Protein AF-0000000066528254 (afdb_homodimer)

Secondary structure (DSSP, 8-state):
----HHHHHHHHHHHHTT-PPPPEEE-HHHHHHHTSEEEEEEGGGSGGGBTHHHHHHHHHHHHHHSSSPPSEEEEE-SSHHHHHHHHHHHTTTPEEEEEE-TT--HHHHHHHHHTT-EEEE--SSHHHHHHHHHHHHHHHTPEEPPSS-HHHHHHHHHHHHHHHHH-TT-SEEEEE-SSSHHHHHHHHHHHHHT---EEEEEEETTS-HHHHHHHHTS--------SS-GGG--SS--HHHHHHHHHH-SEEEEE-HHHHHHHHHHHHHHH-----HHHHHHHHHHHHTGGGGTT-EEEEEE-B----HHHHHHHHHS--/----HHHHHHHHHHHHTT-PPPPEEE-HHHHHHHTSEEEEEEGGGSGGGBTHHHHHHHHHHHHHHSSS--SEEEEE-SSHHHHHHHHHHHTTTPEEEEEE-TT--HHHHHHHHHTT-EEEE--SSHHHHHHHHHHHHHHHTPEEPPSS-HHHHHHHHHHHHHHHHH-TT-SEEEEE-SSSHHHHHHHHHHHHHT---EEEEEEETTS-HHHHHHHHTS--------SS-GGG--SS--HHHHHHHHHH-SEEEEE-HHHHHHHHHHHHHHH-----HHHHHHHHHHHHTGGGGTT-EEEEEE-B----HHHHHHHHHS--

InterPro domains:
  IPR000634 Serine/threonine dehydratase, pyridoxal-phosphate-binding site [PS00165] (42-56)
  IPR001926 Tryptophan synthase beta chain-like, PALP domain [PF00291] (20-304)
  IPR036052 Tryptophan synthase beta chain-like, PALP domain superfamily [G3DSA:3.40.50.1100] (19-308)
  IPR036052 Tryptophan synthase beta chain-like, PALP domain superfamily [G3DSA:3.40.50.1100] (51-148)
  IPR036052 Tryptophan synthase beta chain-like, PALP domain superfamily [SSF53686] (8-312)
  IPR050147 Serine/Threonine Dehydratase [PTHR48078] (19-313)

Foldseek 3Di:
DVQAPVLLVVLLVLLCVPDDFFDWDFFVLLCVLLQHTETEGQQCPTVVRFLLLQLLSQVQVCLLVPDDRFQEAEEEDQAPNLLSVLQNCVVNNHAYEYEYEPPGFPQSQVSSVVSRHNYHHDDNHRVRRHVVRVVCCVVVVHHYDDPDDPSSLSRSLSNLLVVCVVPVAAQEEEAEDAQQSNQLSNQSNCVNVVGPHAYEYEAAPQQCQLQVCLVVVHGDFAAGDADFARSNNHRTHDPVSSVSCNVGHPHYYYDYNVLLLVQQQSCCVRPVDAAGSSQRRRSSRSSVVSVVCNHGNYYYYRGGRDDHPVVSVVSNPDDD/DVFAPVLLVVLLVLLCVPDDFFDWDFFVLLCVLLQHTETEGQQCPDVVRFLLLQLLSQVVVCLLPPDDRDQEEEEEDQADNLLSVLQNCVVNNHAYEYEYEPPGFPQSQVSSVVSRHNYHHDDNHRVRRHVVRVVCCVVVVHHYDDPDDPSSLSRSLSNLLVVCVVPVAAQEEEAEDAQQSNQLSNQSNCVNVVGPHAYEYEAAPQQCQLQVCLVVVHGDFAAGDADFARSNNHRTHDPVSSVSCNVGHPHYYYDYNVLLLVQQQSCCVRPVDAAGSSQRRRSSRSSVVSVVCNHGNYYYYRGGRDDHPVVSVVSNPDDD

Structure (mmCIF, N/CA/C/O backbone):
data_AF-0000000066528254-model_v1
#
loop_
_entity.id
_entity.type
_entity.pdbx_description
1 polymer 'Tryptophan synthase beta chain-like PALP domain-containing protein'
#
loop_
_atom_site.group_PDB
_atom_site.id
_atom_site.type_symbol
_atom_site.label_atom_id
_atom_site.label_alt_id
_atom_site.label_comp_id
_atom_site.label_asym_id
_atom_site.label_entity_id
_atom_site.label_seq_id
_atom_site.pdbx_PDB_ins_code
_atom_site.Cartn_x
_atom_site.Cartn_y
_atom_site.Cartn_z
_atom_site.occupancy
_atom_site.B_iso_or_equiv
_atom_site.auth_seq_id
_atom_site.auth_comp_id
_atom_site.auth_asym_id
_atom_site.auth_atom_id
_atom_site.pdbx_PDB_model_num
ATOM 1 N N . MET A 1 1 ? 8.57 18.625 28.453 1 50.12 1 MET A N 1
ATOM 2 C CA . MET A 1 1 ? 8.102 18.641 27.062 1 50.12 1 MET A CA 1
ATOM 3 C C . MET A 1 1 ? 6.762 17.922 26.938 1 50.12 1 MET A C 1
ATOM 5 O O . MET A 1 1 ? 6.539 16.891 27.578 1 50.12 1 MET A O 1
ATOM 9 N N . PRO A 1 2 ? 5.707 18.625 26.422 1 71.38 2 PRO A N 1
ATOM 10 C CA . PRO A 1 2 ? 4.352 18.078 26.516 1 71.38 2 PRO A CA 1
ATOM 11 C C . PRO A 1 2 ? 4.234 16.672 25.953 1 71.38 2 PRO A C 1
ATOM 13 O O . PRO A 1 2 ? 3.193 16.016 26.094 1 71.38 2 PRO A O 1
ATOM 16 N N . PHE A 1 3 ? 5.426 16.125 25.406 1 92.62 3 PHE A N 1
ATOM 17 C CA . PHE A 1 3 ? 5.32 14.797 24.844 1 92.62 3 PHE A CA 1
ATOM 18 C C . PHE A 1 3 ? 6.344 13.852 25.469 1 92.62 3 PHE A C 1
ATOM 20 O O . PHE A 1 3 ? 7.371 13.547 24.859 1 92.62 3 PHE A O 1
ATOM 27 N N . SER A 1 4 ? 6.094 13.336 26.703 1 96.31 4 SER A N 1
ATOM 28 C CA . SER A 1 4 ? 6.934 12.312 27.328 1 96.31 4 SER A CA 1
ATOM 29 C C . SER A 1 4 ? 6.832 10.992 26.578 1 96.31 4 SER A C 1
ATOM 31 O O . SER A 1 4 ? 5.875 10.758 25.844 1 96.31 4 SER A O 1
ATOM 33 N N . LEU A 1 5 ? 7.863 10.188 26.797 1 97.81 5 LEU A N 1
ATOM 34 C CA . LEU A 1 5 ? 7.84 8.867 26.172 1 97.81 5 LEU A CA 1
ATOM 35 C C . LEU A 1 5 ? 6.602 8.086 26.594 1 97.81 5 LEU A C 1
ATOM 37 O O . LEU A 1 5 ? 5.953 7.445 25.766 1 97.81 5 LEU A O 1
ATOM 41 N N . ALA A 1 6 ? 6.289 8.195 27.828 1 97.81 6 ALA A N 1
ATOM 42 C CA . ALA A 1 6 ? 5.117 7.5 28.359 1 97.81 6 ALA A CA 1
ATOM 43 C C . ALA A 1 6 ? 3.838 7.996 27.703 1 97.81 6 ALA A C 1
ATOM 45 O O . ALA A 1 6 ? 2.951 7.207 27.375 1 97.81 6 ALA A O 1
ATOM 46 N N . ALA A 1 7 ? 3.727 9.266 27.531 1 97.62 7 ALA A N 1
ATOM 47 C CA . ALA A 1 7 ? 2.547 9.852 26.906 1 97.62 7 ALA A CA 1
ATOM 48 C C . ALA A 1 7 ? 2.432 9.414 25.453 1 97.62 7 ALA A C 1
ATOM 50 O O . ALA A 1 7 ? 1.335 9.125 24.969 1 97.62 7 ALA A O 1
ATOM 51 N N . LEU A 1 8 ? 3.549 9.391 24.766 1 98.56 8 LEU A N 1
ATOM 52 C CA . LEU A 1 8 ? 3.568 8.977 23.359 1 98.56 8 LEU A CA 1
ATOM 53 C C . LEU A 1 8 ? 3.205 7.504 23.219 1 98.56 8 LEU A C 1
ATOM 55 O O . LEU A 1 8 ? 2.482 7.121 22.297 1 98.56 8 LEU A O 1
ATOM 59 N N . GLN A 1 9 ? 3.691 6.719 24.125 1 98.62 9 GLN A N 1
ATOM 60 C CA . GLN A 1 9 ? 3.396 5.289 24.094 1 98.62 9 GLN A CA 1
ATOM 61 C C . GLN A 1 9 ? 1.923 5.027 24.391 1 98.62 9 GLN A C 1
ATOM 63 O O . GLN A 1 9 ? 1.326 4.109 23.828 1 98.62 9 GLN A O 1
ATOM 68 N N . GLN A 1 10 ? 1.373 5.828 25.281 1 98.19 10 GLN A N 1
ATOM 69 C CA . GLN A 1 10 ? -0.056 5.715 25.547 1 98.19 10 GLN A CA 1
ATOM 70 C C . GLN A 1 10 ? -0.88 6.059 24.312 1 98.19 10 GLN A C 1
ATOM 72 O O . GLN A 1 10 ? -1.864 5.383 24 1 98.19 10 GLN A O 1
ATOM 77 N N . ALA A 1 11 ? -0.519 7.098 23.641 1 98.5 11 ALA A N 1
ATOM 78 C CA . ALA A 1 11 ? -1.2 7.477 22.406 1 98.5 11 ALA A CA 1
ATOM 79 C C . ALA A 1 11 ? -1.063 6.387 21.359 1 98.5 11 ALA A C 1
ATOM 81 O O . ALA A 1 11 ? -2.025 6.074 20.641 1 98.5 11 ALA A O 1
ATOM 82 N N . ALA A 1 12 ? 0.136 5.816 21.266 1 98.75 12 ALA A N 1
ATOM 83 C CA . ALA A 1 12 ? 0.368 4.73 20.312 1 98.75 12 ALA A CA 1
ATOM 84 C C . ALA A 1 12 ? -0.526 3.533 20.625 1 98.75 12 ALA A C 1
ATOM 86 O O . ALA A 1 12 ? -1.021 2.867 19.719 1 98.75 12 ALA A O 1
ATOM 87 N N . ALA A 1 13 ? -0.677 3.248 21.891 1 98.62 13 ALA A N 1
ATOM 88 C CA . ALA A 1 13 ? -1.535 2.141 22.297 1 98.62 13 ALA A CA 1
ATOM 89 C C . ALA A 1 13 ? -2.975 2.363 21.844 1 98.62 13 ALA A C 1
ATOM 91 O O . ALA A 1 13 ? -3.654 1.422 21.438 1 98.62 13 ALA A O 1
ATOM 92 N N . ILE A 1 14 ? -3.453 3.584 21.938 1 98.31 14 ILE A N 1
ATOM 93 C CA . ILE A 1 14 ? -4.789 3.926 21.469 1 98.31 14 ILE A CA 1
ATOM 94 C C . ILE A 1 14 ? -4.887 3.67 19.953 1 98.31 14 ILE A C 1
ATOM 96 O O . ILE A 1 14 ? -5.852 3.057 19.484 1 98.31 14 ILE A O 1
ATOM 100 N N . VAL A 1 15 ? -3.91 4.129 19.203 1 98.56 15 VAL A N 1
ATOM 101 C CA . VAL A 1 15 ? -3.879 3.953 17.75 1 98.56 15 VAL A CA 1
ATOM 102 C C . VAL A 1 15 ? -3.893 2.465 17.406 1 98.56 15 VAL A C 1
ATOM 104 O O . VAL A 1 15 ? -4.645 2.027 16.531 1 98.56 15 VAL A O 1
ATOM 107 N N . HIS A 1 16 ? -3.16 1.639 18.141 1 97.81 16 HIS A N 1
ATOM 108 C CA . HIS A 1 16 ? -2.934 0.234 17.828 1 97.81 16 HIS A CA 1
ATOM 109 C C . HIS A 1 16 ? -4.148 -0.617 18.188 1 97.81 16 HIS A C 1
ATOM 111 O O . HIS A 1 16 ? -4.211 -1.796 17.828 1 97.81 16 HIS A O 1
ATOM 117 N N . GLN A 1 17 ? -5.082 -0.057 18.844 1 96.44 17 GLN A N 1
ATOM 118 C CA . GLN A 1 17 ? -6.355 -0.749 19.031 1 96.44 17 GLN A CA 1
ATOM 119 C C . GLN A 1 17 ? -7.094 -0.894 17.703 1 96.44 17 GLN A C 1
ATOM 121 O O . GLN A 1 17 ? -7.879 -1.827 17.516 1 96.44 17 GLN A O 1
ATOM 126 N N . SER A 1 18 ? -6.746 0.02 16.797 1 94.56 18 SER A N 1
ATOM 127 C CA . SER A 1 18 ? -7.5 0.06 15.547 1 94.56 18 SER A CA 1
ATOM 128 C C . SER A 1 18 ? -6.602 -0.222 14.352 1 94.56 18 SER A C 1
ATOM 130 O O . SER A 1 18 ? -7.078 -0.663 13.297 1 94.56 18 SER A O 1
ATOM 132 N N . LEU A 1 19 ? -5.348 0.099 14.477 1 95.5 19 LEU A N 1
ATOM 133 C CA . LEU A 1 19 ? -4.43 0.029 13.344 1 95.5 19 LEU A CA 1
ATOM 134 C C . LEU A 1 19 ? -3.176 -0.758 13.703 1 95.5 19 LEU A C 1
ATOM 136 O O . LEU A 1 19 ? -2.537 -0.481 14.727 1 95.5 19 LEU A O 1
ATOM 140 N N . PRO A 1 20 ? -2.834 -1.721 12.898 1 94.5 20 PRO A N 1
ATOM 141 C CA . PRO A 1 20 ? -1.494 -2.289 13.062 1 94.5 20 PRO A CA 1
ATOM 142 C C . PRO A 1 20 ? -0.387 -1.332 12.625 1 94.5 20 PRO A C 1
ATOM 144 O O . PRO A 1 20 ? -0.653 -0.357 11.914 1 94.5 20 PRO A O 1
ATOM 147 N N . PRO A 1 21 ? 0.861 -1.586 13.078 1 96.75 21 PRO A N 1
ATOM 148 C CA . PRO A 1 21 ? 1.965 -0.782 12.555 1 96.75 21 PRO A CA 1
ATOM 149 C C . PRO A 1 21 ? 2.074 -0.858 11.031 1 96.75 21 PRO A C 1
ATOM 151 O O . PRO A 1 21 ? 1.839 -1.917 10.445 1 96.75 21 PRO A O 1
ATOM 154 N N . THR A 1 22 ? 2.381 0.255 10.406 1 97.62 22 THR A N 1
ATOM 155 C CA . THR A 1 22 ? 2.676 0.246 8.977 1 97.62 22 THR A CA 1
ATOM 156 C C . THR A 1 22 ? 4.125 -0.165 8.727 1 97.62 22 THR A C 1
ATOM 158 O O . THR A 1 22 ? 4.98 -0.002 9.594 1 97.62 22 THR A O 1
ATOM 161 N N . PRO A 1 23 ? 4.406 -0.655 7.574 1 96.94 23 PRO A N 1
ATOM 162 C CA . PRO A 1 23 ? 5.766 -1.141 7.336 1 96.94 23 PRO A CA 1
ATOM 163 C C . PRO A 1 23 ? 6.738 -0.02 6.969 1 96.94 23 PRO A C 1
ATOM 165 O O . PRO A 1 23 ? 6.316 1.023 6.461 1 96.94 23 PRO A O 1
ATOM 168 N N . GLN A 1 24 ? 7.926 -0.152 7.375 1 97.75 24 GLN A N 1
ATOM 169 C CA . GLN A 1 24 ? 9.07 0.511 6.762 1 97.75 24 GLN A CA 1
ATOM 170 C C . GLN A 1 24 ? 9.836 -0.447 5.855 1 97.75 24 GLN A C 1
ATOM 172 O O . GLN A 1 24 ? 10.234 -1.532 6.285 1 97.75 24 GLN A O 1
ATOM 177 N N . ILE A 1 25 ? 9.992 -0.078 4.609 1 98.06 25 ILE A N 1
ATOM 178 C CA . ILE A 1 25 ? 10.547 -0.996 3.621 1 98.06 25 ILE A CA 1
ATOM 179 C C . ILE A 1 25 ? 11.781 -0.372 2.971 1 98.06 25 ILE A C 1
ATOM 181 O O . ILE A 1 25 ? 11.766 0.807 2.605 1 98.06 25 ILE A O 1
ATOM 185 N N . ARG A 1 26 ? 12.891 -1.152 2.918 1 97.5 26 ARG A N 1
ATOM 186 C CA . ARG A 1 26 ? 14.062 -0.77 2.137 1 97.5 26 ARG A CA 1
ATOM 187 C C . ARG A 1 26 ? 13.875 -1.107 0.663 1 97.5 26 ARG A C 1
ATOM 189 O O . ARG A 1 26 ? 13.773 -2.281 0.298 1 97.5 26 ARG A O 1
ATOM 196 N N . TRP A 1 27 ? 13.805 -0.141 -0.18 1 97.69 27 TRP A N 1
ATOM 197 C CA . TRP A 1 27 ? 13.602 -0.364 -1.607 1 97.69 27 TRP A CA 1
ATOM 198 C C . TRP A 1 27 ? 14.914 -0.244 -2.371 1 97.69 27 TRP A C 1
ATOM 200 O O . TRP A 1 27 ? 15.477 0.85 -2.492 1 97.69 27 TRP A O 1
ATOM 210 N N . PRO A 1 28 ? 15.367 -1.315 -2.967 1 97.44 28 PRO A N 1
ATOM 211 C CA . PRO A 1 28 ? 16.672 -1.302 -3.629 1 97.44 28 PRO A CA 1
ATOM 212 C C . PRO A 1 28 ? 16.75 -0.268 -4.75 1 97.44 28 PRO A C 1
ATOM 214 O O . PRO A 1 28 ? 17.781 0.398 -4.902 1 97.44 28 PRO A O 1
ATOM 217 N N . LEU A 1 29 ? 15.711 -0.117 -5.508 1 98.06 29 LEU A N 1
ATOM 218 C CA . LEU A 1 29 ? 15.742 0.817 -6.629 1 98.06 29 LEU A CA 1
ATOM 219 C C . LEU A 1 29 ? 15.797 2.258 -6.133 1 98.06 29 LEU A C 1
ATOM 221 O O . LEU A 1 29 ? 16.391 3.123 -6.777 1 98.06 29 LEU A O 1
ATOM 225 N N . LEU A 1 30 ? 15.164 2.559 -4.98 1 98.44 30 LEU A N 1
ATOM 226 C CA . LEU A 1 30 ? 15.297 3.885 -4.391 1 98.44 30 LEU A CA 1
ATOM 227 C C . LEU A 1 30 ? 16.719 4.105 -3.865 1 98.44 30 LEU A C 1
ATOM 229 O O . LEU A 1 30 ? 17.25 5.211 -3.961 1 98.44 30 LEU A O 1
ATOM 233 N N . CYS A 1 31 ? 17.266 3.066 -3.275 1 98.56 31 CYS A N 1
ATOM 234 C CA . CYS A 1 31 ? 18.656 3.156 -2.828 1 98.56 31 CYS A CA 1
ATOM 235 C C . CYS A 1 31 ? 19.578 3.494 -3.99 1 98.56 31 CYS A C 1
ATOM 237 O O . CYS A 1 31 ? 20.469 4.328 -3.852 1 98.56 31 CYS A O 1
ATOM 239 N N . GLU A 1 32 ? 19.328 2.828 -5.113 1 98.12 32 GLU A N 1
ATOM 240 C CA . GLU A 1 32 ? 20.125 3.104 -6.305 1 98.12 32 GLU A CA 1
ATOM 241 C C . GLU A 1 32 ? 19.922 4.539 -6.781 1 98.12 32 GLU A C 1
ATOM 243 O O . GLU A 1 32 ? 20.891 5.238 -7.094 1 98.12 32 GLU A O 1
ATOM 248 N N . ALA A 1 33 ? 18.703 5.008 -6.832 1 98.06 33 ALA A N 1
ATOM 249 C CA . ALA A 1 33 ? 18.359 6.332 -7.348 1 98.06 33 ALA A CA 1
ATOM 250 C C . ALA A 1 33 ? 18.953 7.43 -6.473 1 98.06 33 ALA A C 1
ATOM 252 O O . ALA A 1 33 ? 19.391 8.469 -6.977 1 98.06 33 ALA A O 1
ATOM 253 N N . LEU A 1 34 ? 19 7.188 -5.156 1 98.44 34 LEU A N 1
ATOM 254 C CA . LEU A 1 34 ? 19.438 8.219 -4.227 1 98.44 34 LEU A CA 1
ATOM 255 C C . LEU A 1 34 ? 20.922 8.039 -3.877 1 98.44 34 LEU A C 1
ATOM 257 O O . LEU A 1 34 ? 21.547 8.945 -3.332 1 98.44 34 LEU A O 1
ATOM 261 N N . GLY A 1 35 ? 21.484 6.879 -4.141 1 98.25 35 GLY A N 1
ATOM 262 C CA . GLY A 1 35 ? 22.875 6.605 -3.865 1 98.25 35 GLY A CA 1
ATOM 263 C C . GLY A 1 35 ? 23.172 6.398 -2.391 1 98.25 35 GLY A C 1
ATOM 264 O O . GLY A 1 35 ? 24.281 6.668 -1.926 1 98.25 35 GLY A O 1
ATOM 265 N N . CYS A 1 36 ? 22.141 6.012 -1.624 1 98.56 36 CYS A N 1
ATOM 266 C CA . CYS A 1 36 ? 22.25 5.75 -0.194 1 98.56 36 CYS A CA 1
ATOM 267 C C . CYS A 1 36 ? 21.234 4.699 0.252 1 98.56 36 CYS A C 1
ATOM 269 O O . CYS A 1 36 ? 20.5 4.156 -0.569 1 98.56 36 CYS A O 1
ATOM 271 N N . GLU A 1 37 ? 21.328 4.234 1.516 1 98.56 37 GLU A N 1
ATOM 272 C CA . GLU A 1 37 ? 20.328 3.314 2.051 1 98.56 37 GLU A CA 1
ATOM 273 C C . GLU A 1 37 ? 19.031 4.043 2.385 1 98.56 37 GLU A C 1
ATOM 275 O O . GLU A 1 37 ? 19.031 5.008 3.148 1 98.56 37 GLU A O 1
ATOM 280 N N . VAL A 1 38 ? 17.984 3.611 1.802 1 98.69 38 VAL A N 1
ATOM 281 C CA . VAL A 1 38 ? 16.734 4.328 1.928 1 98.69 38 VAL A CA 1
ATOM 282 C C . VAL A 1 38 ? 15.656 3.395 2.492 1 98.69 38 VAL A C 1
ATOM 284 O O . VAL A 1 38 ? 15.469 2.285 1.991 1 98.69 38 VAL A O 1
ATOM 287 N N . TRP A 1 39 ? 15.031 3.848 3.551 1 98.81 39 TRP A N 1
ATOM 288 C CA . TRP A 1 39 ? 13.867 3.193 4.137 1 98.81 39 TRP A CA 1
ATOM 289 C C . TRP A 1 39 ? 12.633 4.078 4.023 1 98.81 39 TRP A C 1
ATOM 291 O O . TRP A 1 39 ? 12.672 5.262 4.371 1 98.81 39 TRP A O 1
ATOM 301 N N . MET A 1 40 ? 11.594 3.527 3.541 1 98.81 40 MET A N 1
ATOM 302 C CA . MET A 1 40 ? 10.352 4.281 3.395 1 98.81 40 MET A CA 1
ATOM 303 C C . MET A 1 40 ? 9.305 3.801 4.391 1 98.81 40 MET A C 1
ATOM 305 O O . MET A 1 40 ? 9.031 2.604 4.477 1 98.81 40 MET A O 1
ATOM 309 N N . LYS A 1 41 ? 8.781 4.695 5.238 1 98.88 41 LYS A N 1
ATOM 310 C CA . LYS A 1 41 ? 7.656 4.43 6.133 1 98.88 41 LYS A CA 1
ATOM 311 C C . LYS A 1 41 ? 6.324 4.605 5.41 1 98.88 41 LYS A C 1
ATOM 313 O O . LYS A 1 41 ? 5.969 5.723 5.023 1 98.88 41 LYS A O 1
ATOM 318 N N . HIS A 1 42 ? 5.598 3.537 5.273 1 98.62 42 HIS A N 1
ATOM 319 C CA . HIS A 1 42 ? 4.453 3.502 4.375 1 98.62 42 HIS A CA 1
ATOM 320 C C . HIS A 1 42 ? 3.16 3.824 5.113 1 98.62 42 HIS A C 1
ATOM 322 O O . HIS A 1 42 ? 2.309 2.951 5.297 1 98.62 42 HIS A O 1
ATOM 328 N N . GLU A 1 43 ? 2.938 5.086 5.316 1 98.56 43 GLU A N 1
ATOM 329 C CA . GLU A 1 43 ? 1.691 5.527 5.934 1 98.56 43 GLU A CA 1
ATOM 330 C C . GLU A 1 43 ? 0.54 5.508 4.934 1 98.56 43 GLU A C 1
ATOM 332 O O . GLU A 1 43 ? -0.628 5.574 5.324 1 98.56 43 GLU A O 1
ATOM 337 N N . ASN A 1 44 ? 0.863 5.406 3.625 1 98.12 44 ASN A N 1
ATOM 338 C CA . ASN A 1 44 ? -0.132 5.23 2.572 1 98.12 44 ASN A CA 1
ATOM 339 C C . ASN A 1 44 ? -0.792 3.855 2.648 1 98.12 44 ASN A C 1
ATOM 341 O O . ASN A 1 44 ? -1.805 3.611 1.989 1 98.12 44 ASN A O 1
ATOM 345 N N . HIS A 1 45 ? -0.283 2.912 3.506 1 98 45 HIS A N 1
ATOM 346 C CA . HIS A 1 45 ? -0.829 1.564 3.613 1 98 45 HIS A CA 1
ATOM 347 C C . HIS A 1 45 ? -1.89 1.485 4.707 1 98 45 HIS A C 1
ATOM 349 O O . HIS A 1 45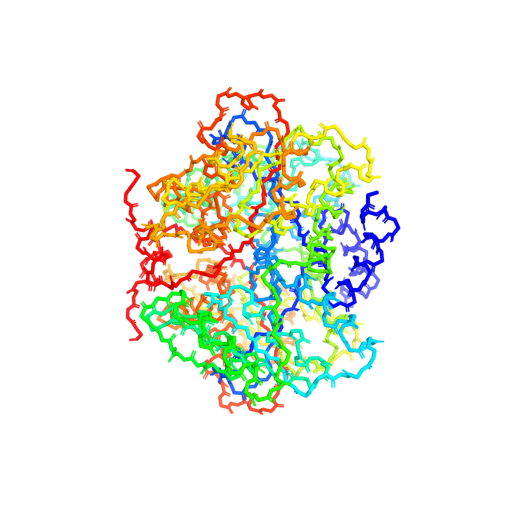 ? -2.369 0.398 5.035 1 98 45 HIS A O 1
ATOM 355 N N . LEU A 1 46 ? -2.287 2.596 5.332 1 97.44 46 LEU A N 1
ATOM 356 C CA . LEU A 1 46 ? -3.348 2.646 6.332 1 97.44 46 LEU A CA 1
ATOM 357 C C . LEU A 1 46 ? -4.719 2.631 5.668 1 97.44 46 LEU A C 1
ATOM 359 O O . LEU A 1 46 ? -4.848 2.943 4.484 1 97.44 46 LEU A O 1
ATOM 363 N N . PRO A 1 47 ? -5.715 2.352 6.656 1 93.31 47 PRO A N 1
ATOM 364 C CA . PRO A 1 47 ? -7.062 2.621 6.152 1 93.31 47 PRO A CA 1
ATOM 365 C C . PRO A 1 47 ? -7.273 4.09 5.793 1 93.31 47 PRO A C 1
ATOM 367 O O . PRO A 1 47 ? -6.719 4.977 6.449 1 93.31 47 PRO A O 1
ATOM 370 N N . VAL A 1 48 ? -7.684 4.395 4.598 1 91.62 48 VAL A N 1
ATOM 371 C CA . VAL A 1 48 ? -7.961 5.707 4.027 1 91.62 48 VAL A CA 1
ATOM 372 C C . VAL A 1 48 ? -6.727 6.219 3.285 1 91.62 48 VAL A C 1
ATOM 374 O O . VAL A 1 48 ? -6.738 7.324 2.734 1 91.62 48 VAL A O 1
ATOM 377 N N . GLY A 1 49 ? -5.484 5.617 3.553 1 95.94 49 GLY A N 1
ATOM 378 C CA . GLY A 1 49 ? -4.32 5.883 2.721 1 95.94 49 GLY A CA 1
ATOM 379 C C . GLY A 1 49 ? -3.484 7.047 3.217 1 95.94 49 GLY A C 1
ATOM 380 O O . GLY A 1 49 ? -2.758 7.672 2.441 1 95.94 49 GLY A O 1
ATOM 381 N N . ALA A 1 50 ? -3.605 7.359 4.59 1 97.25 50 ALA A N 1
ATOM 382 C CA . ALA A 1 50 ? -2.869 8.539 5.043 1 97.25 50 ALA A CA 1
ATOM 383 C C . ALA A 1 50 ? -2.574 8.453 6.539 1 97.25 50 ALA A C 1
ATOM 385 O O . ALA A 1 50 ? -3.379 7.93 7.309 1 97.25 50 ALA A O 1
ATOM 386 N N . PHE A 1 51 ? -1.533 9.164 6.953 1 98.25 51 PHE A N 1
ATOM 387 C CA . PHE A 1 51 ? -0.998 9.133 8.305 1 98.25 51 PHE A CA 1
ATOM 388 C C . PHE A 1 51 ? -1.932 9.852 9.273 1 98.25 51 PHE A C 1
ATOM 390 O O . PHE A 1 51 ? -1.933 9.57 10.477 1 98.25 51 PHE A O 1
ATOM 397 N N . LYS A 1 52 ? -2.748 10.734 8.781 1 97.44 52 LYS A N 1
ATOM 398 C CA . LYS A 1 52 ? -3.555 11.586 9.641 1 97.44 52 LYS A CA 1
ATOM 399 C C . LYS A 1 52 ? -4.574 10.773 10.43 1 97.44 52 LYS A C 1
ATOM 401 O O . LYS A 1 52 ? -5.094 11.234 11.445 1 97.44 52 LYS A O 1
ATOM 406 N N . LEU A 1 53 ? -4.797 9.625 9.922 1 97.62 53 LEU A N 1
ATOM 407 C CA . LEU A 1 53 ? -5.723 8.727 10.609 1 97.62 53 LEU A CA 1
ATOM 408 C C . LEU A 1 53 ? -5.316 8.539 12.062 1 97.62 53 LEU A C 1
ATOM 410 O O . LEU A 1 53 ? -6.176 8.453 12.945 1 97.62 53 LEU A O 1
ATOM 414 N N . ARG A 1 54 ? -4.059 8.492 12.312 1 98.56 54 ARG A N 1
ATOM 415 C CA . ARG A 1 54 ? -3.51 8.227 13.641 1 98.56 54 ARG A CA 1
ATOM 416 C C . ARG A 1 54 ? -3.91 9.32 14.625 1 98.56 54 ARG A C 1
ATOM 418 O O . ARG A 1 54 ? -4.293 9.023 15.766 1 98.56 54 ARG A O 1
ATOM 425 N N . GLY A 1 55 ? -3.797 10.562 14.211 1 98.31 55 GLY A N 1
ATOM 426 C CA . GLY A 1 55 ? -4.172 11.672 15.07 1 98.31 55 GLY A CA 1
ATOM 427 C C . GLY A 1 55 ? -5.648 11.68 15.414 1 98.31 55 GLY A C 1
ATOM 428 O O . GLY A 1 55 ? -6.02 11.922 16.562 1 98.31 55 GLY A O 1
ATOM 429 N N . GLY A 1 56 ? -6.48 11.453 14.375 1 98 56 GLY A N 1
ATOM 430 C CA . GLY A 1 56 ? -7.914 11.422 14.617 1 98 56 GLY A CA 1
ATOM 431 C C . GLY A 1 56 ? -8.32 10.398 15.656 1 98 56 GLY A C 1
ATOM 432 O O . GLY A 1 56 ? -9.156 10.68 16.516 1 98 56 GLY A O 1
ATOM 433 N N . LEU A 1 57 ? -7.727 9.211 15.609 1 98.25 57 LEU A N 1
ATOM 434 C CA . LEU A 1 57 ? -8.062 8.148 16.547 1 98.25 57 LEU A CA 1
ATOM 435 C C . LEU A 1 57 ? -7.809 8.594 17.984 1 98.25 57 LEU A C 1
ATOM 437 O O . LEU A 1 57 ? -8.648 8.383 18.875 1 98.25 57 LEU A O 1
ATOM 441 N N . VAL A 1 58 ? -6.699 9.258 18.219 1 98.31 58 VAL A N 1
ATOM 442 C CA . VAL A 1 58 ? -6.34 9.688 19.578 1 98.31 58 VAL A CA 1
ATOM 443 C C . VAL A 1 58 ? -7.195 10.883 19.984 1 98.31 58 VAL A C 1
ATOM 445 O O . VAL A 1 58 ? -7.676 10.961 21.109 1 98.31 58 VAL A O 1
ATOM 448 N N . TYR A 1 59 ? -7.391 11.836 19.047 1 97.94 59 TYR A N 1
ATOM 449 C CA . TYR A 1 59 ? -8.211 13.008 19.344 1 97.94 59 TYR A CA 1
ATOM 450 C C . TYR A 1 59 ? -9.609 12.602 19.797 1 97.94 59 TYR A C 1
ATOM 452 O O . TYR A 1 59 ? -10.094 13.078 20.828 1 97.94 59 TYR A O 1
ATOM 460 N N . PHE A 1 60 ? -10.234 11.711 19.141 1 97.5 60 PHE A N 1
ATOM 461 C CA . PHE A 1 60 ? -11.617 11.352 19.422 1 97.5 60 PHE A CA 1
ATOM 462 C C . PHE A 1 60 ? -11.703 10.438 20.641 1 97.5 60 PHE A C 1
ATOM 464 O O . PHE A 1 60 ? -12.695 10.453 21.359 1 97.5 60 PHE A O 1
ATOM 471 N N . HIS A 1 61 ? -10.633 9.617 20.812 1 97.44 61 HIS A N 1
ATOM 472 C CA . HIS A 1 61 ? -10.57 8.891 22.078 1 97.44 61 HIS A CA 1
ATOM 473 C C . HIS A 1 61 ? -10.68 9.836 23.266 1 97.44 61 HIS A C 1
ATOM 475 O O . HIS A 1 61 ? -11.492 9.617 24.172 1 97.44 61 HIS A O 1
ATOM 481 N N . HIS A 1 62 ? -9.891 10.906 23.25 1 96.81 62 HIS A N 1
ATOM 482 C CA . HIS A 1 62 ? -9.891 11.867 24.359 1 96.81 62 HIS A CA 1
ATOM 483 C C . HIS A 1 62 ? -11.18 12.68 24.391 1 96.81 62 HIS A C 1
ATOM 485 O O . HIS A 1 62 ? -11.734 12.938 25.453 1 96.81 62 HIS A O 1
ATOM 491 N N . LEU A 1 63 ? -11.625 13.07 23.172 1 95.94 63 LEU A N 1
ATOM 492 C CA . LEU A 1 63 ? -12.859 13.859 23.078 1 95.94 63 LEU A CA 1
ATOM 493 C C . LEU A 1 63 ? -14.039 13.086 23.656 1 95.94 63 LEU A C 1
ATOM 495 O O . LEU A 1 63 ? -14.891 13.672 24.344 1 95.94 63 LEU A O 1
ATOM 499 N N . ALA A 1 64 ? -14.094 11.805 23.422 1 94 64 ALA A N 1
ATOM 500 C CA . ALA A 1 64 ? -15.195 10.961 23.875 1 94 64 ALA A CA 1
ATOM 501 C C . ALA A 1 64 ? -15.117 10.695 25.375 1 94 64 ALA A C 1
ATOM 503 O O . ALA A 1 64 ? -16.125 10.383 26.016 1 94 64 ALA A O 1
ATOM 504 N N . HIS A 1 65 ? -13.945 10.805 25.891 1 92.69 65 HIS A N 1
ATOM 505 C CA . HIS A 1 65 ? -13.773 10.406 27.281 1 92.69 65 HIS A CA 1
ATOM 506 C C . HIS A 1 65 ? -13.555 11.617 28.188 1 92.69 65 HIS A C 1
ATOM 508 O O . HIS A 1 65 ? -13.422 11.477 29.406 1 92.69 65 HIS A O 1
ATOM 514 N N . GLN A 1 66 ? -13.477 12.758 27.422 1 85.75 66 GLN A N 1
ATOM 515 C CA . GLN A 1 66 ? -13.344 13.977 28.219 1 85.75 66 GLN A CA 1
ATOM 516 C C . GLN A 1 66 ? -14.68 14.719 28.297 1 85.75 66 GLN A C 1
ATOM 518 O O . GLN A 1 66 ? -15.297 15.023 27.281 1 85.75 66 GLN A O 1
ATOM 523 N N . GLY A 1 67 ? -15.18 14.789 29.469 1 80.75 67 GLY A N 1
ATOM 524 C CA . GLY A 1 67 ? -16.375 15.594 29.703 1 80.75 67 GLY A CA 1
ATOM 525 C C . GLY A 1 67 ? -17.562 15.133 28.906 1 80.75 67 GLY A C 1
ATOM 526 O O . GLY A 1 67 ? -17.797 13.938 28.75 1 80.75 67 GLY A O 1
ATOM 527 N N . GLU A 1 68 ? -18.375 16.156 28.328 1 81.94 68 GLU A N 1
ATOM 528 C CA . GLU A 1 68 ? -19.562 15.859 27.531 1 81.94 68 GLU A CA 1
ATOM 529 C C . GLU A 1 68 ? -19.219 15.633 26.062 1 81.94 68 GLU A C 1
ATOM 531 O O . GLU A 1 68 ? -18.719 16.531 25.391 1 81.94 68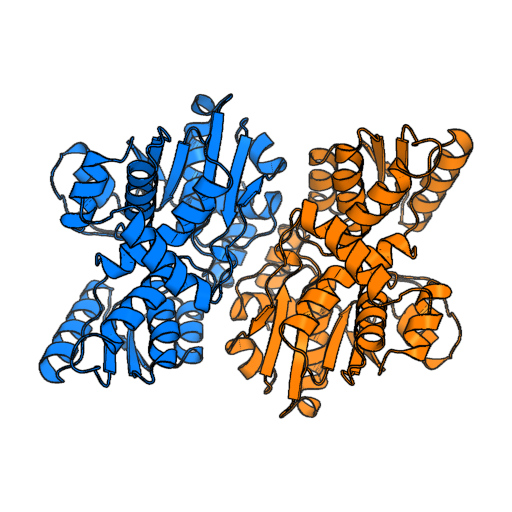 GLU A O 1
ATOM 536 N N . ARG A 1 69 ? -19.438 14.477 25.547 1 90.06 69 ARG A N 1
ATOM 537 C CA . ARG A 1 69 ? -19.234 14.094 24.156 1 90.06 69 ARG A CA 1
ATOM 538 C C . ARG A 1 69 ? -20.141 14.898 23.234 1 90.06 69 ARG A C 1
ATOM 540 O O . ARG A 1 69 ? -21.359 14.93 23.422 1 90.06 69 ARG A O 1
ATOM 547 N N . PRO A 1 70 ? -19.484 15.594 22.312 1 93.06 70 PRO A N 1
ATOM 548 C CA . PRO A 1 70 ? -20.344 16.328 21.375 1 93.06 70 PRO A CA 1
ATOM 549 C C . PRO A 1 70 ? -21.141 15.414 20.453 1 93.06 70 PRO A C 1
ATOM 551 O O . PRO A 1 70 ? -20.672 14.336 20.094 1 93.06 70 PRO A O 1
ATOM 554 N N . ALA A 1 71 ? -22.328 15.891 20.109 1 92 71 ALA A N 1
ATOM 555 C CA . ALA A 1 71 ? -23.156 15.125 19.172 1 92 71 ALA A CA 1
ATOM 556 C C . ALA A 1 71 ? -22.609 15.219 17.75 1 92 71 ALA A C 1
ATOM 558 O O . ALA A 1 71 ? -22.781 14.289 16.953 1 92 71 ALA A O 1
ATOM 559 N N . ALA A 1 72 ? -21.969 16.344 17.484 1 96.56 72 ALA A N 1
ATOM 560 C CA . ALA A 1 72 ? -21.438 16.562 16.141 1 96.56 72 ALA A CA 1
ATOM 561 C C . ALA A 1 72 ? -20.141 17.375 16.203 1 96.56 72 ALA A C 1
ATOM 563 O O . ALA A 1 72 ? -19.906 18.125 17.156 1 96.56 72 ALA A O 1
ATOM 564 N N . VAL A 1 73 ? -19.297 17.094 15.18 1 97.94 73 VAL A N 1
ATOM 565 C CA . VAL A 1 73 ? -18.062 17.859 15.008 1 97.94 73 VAL A CA 1
ATOM 566 C C . VAL A 1 73 ? -18.016 18.453 13.602 1 97.94 73 VAL A C 1
ATOM 568 O O . VAL A 1 73 ? -18.688 17.953 12.688 1 97.94 73 VAL A O 1
ATOM 571 N N . ILE A 1 74 ? -17.281 19.531 13.484 1 98.12 74 ILE A N 1
ATOM 572 C CA . ILE A 1 74 ? -17.156 20.156 12.18 1 98.12 74 ILE A CA 1
ATOM 573 C C . ILE A 1 74 ? -15.695 20.531 11.922 1 98.12 74 ILE A C 1
ATOM 575 O O . ILE A 1 74 ? -14.961 20.844 12.859 1 98.12 74 ILE A O 1
ATOM 579 N N . SER A 1 75 ? -15.258 20.328 10.734 1 97 75 SER A N 1
ATOM 580 C CA . SER A 1 75 ? -13.906 20.703 10.32 1 97 75 SER A CA 1
ATOM 581 C C . SER A 1 75 ? -13.891 21.172 8.867 1 97 75 SER A C 1
ATOM 583 O O . SER A 1 75 ? -14.711 20.719 8.055 1 97 75 SER A O 1
ATOM 585 N N . ALA A 1 76 ? -12.992 22.109 8.602 1 94.94 76 ALA A N 1
ATOM 586 C CA . ALA A 1 76 ? -12.656 22.438 7.223 1 94.94 76 ALA A CA 1
ATOM 587 C C . ALA A 1 76 ? -11.336 21.797 6.809 1 94.94 76 ALA A C 1
ATOM 589 O O . ALA A 1 76 ? -10.375 21.797 7.578 1 94.94 76 ALA A O 1
ATOM 590 N N . THR A 1 77 ? -11.359 21.172 5.645 1 92.81 77 THR A N 1
ATOM 591 C CA . THR A 1 77 ? -10.172 20.469 5.195 1 92.81 77 THR A CA 1
ATOM 592 C C . THR A 1 77 ? -10.188 20.281 3.68 1 92.81 77 THR A C 1
ATOM 594 O O . THR A 1 77 ? -11.211 20.516 3.035 1 92.81 77 THR A O 1
ATOM 597 N N . ARG A 1 78 ? -9.031 19.859 3.189 1 84.81 78 ARG A N 1
ATOM 598 C CA . ARG A 1 78 ? -8.969 19.484 1.779 1 84.81 78 ARG A CA 1
ATOM 599 C C . ARG A 1 78 ? -8.883 17.969 1.615 1 84.81 78 ARG A C 1
ATOM 601 O O . ARG A 1 78 ? -8.953 17.469 0.496 1 84.81 78 ARG A O 1
ATOM 608 N N . GLY A 1 79 ? -8.773 17.234 2.639 1 87.44 79 GLY A N 1
ATOM 609 C CA . GLY A 1 79 ? -8.898 15.828 2.287 1 87.44 79 GLY A CA 1
ATOM 610 C C . GLY A 1 79 ? -8.539 14.891 3.424 1 87.44 79 GLY A C 1
ATOM 611 O O . GLY A 1 79 ? -9.414 14.445 4.168 1 87.44 79 GLY A O 1
ATOM 612 N N . ASN A 1 80 ? -7.164 14.695 3.844 1 93.94 80 ASN A N 1
ATOM 613 C CA . ASN A 1 80 ? -6.727 13.617 4.727 1 93.94 80 ASN A CA 1
ATOM 614 C C . ASN A 1 80 ? -7.219 13.828 6.156 1 93.94 80 ASN A C 1
ATOM 616 O O . ASN A 1 80 ? -7.598 12.875 6.836 1 93.94 80 ASN A O 1
ATOM 620 N N . HIS A 1 81 ? -7.219 15.023 6.52 1 95.5 81 HIS A N 1
ATOM 621 C CA . HIS A 1 81 ? -7.742 15.344 7.844 1 95.5 81 HIS A CA 1
ATOM 622 C C . HIS A 1 81 ? -9.234 15.047 7.934 1 95.5 81 HIS A C 1
ATOM 624 O O . HIS A 1 81 ? -9.703 14.492 8.93 1 95.5 81 HIS A O 1
ATOM 630 N N . GLY A 1 82 ? -9.938 15.414 6.914 1 96.19 82 GLY A N 1
ATOM 631 C CA . GLY A 1 82 ? -11.367 15.133 6.875 1 96.19 82 GLY A CA 1
ATOM 632 C C . GLY A 1 82 ? -11.688 13.648 6.926 1 96.19 82 GLY A C 1
ATOM 633 O O . GLY A 1 82 ? -12.625 13.234 7.602 1 96.19 82 GLY A O 1
ATOM 634 N N . GLN A 1 83 ? -10.945 12.867 6.176 1 96.94 83 GLN A N 1
ATOM 635 C CA . GLN A 1 83 ? -11.117 11.422 6.219 1 96.94 83 GLN A CA 1
ATOM 636 C C . GLN A 1 83 ? -10.82 10.875 7.613 1 96.94 83 GLN A C 1
ATOM 638 O O . GLN A 1 83 ? -11.531 9.992 8.102 1 96.94 83 GLN A O 1
ATOM 643 N N . SER A 1 84 ? -9.789 11.383 8.227 1 97.56 84 SER A N 1
ATOM 644 C CA . SER A 1 84 ? -9.422 11 9.586 1 97.56 84 SER A CA 1
ATOM 645 C C . SER A 1 84 ? -10.555 11.289 10.57 1 97.56 84 SER A C 1
ATOM 647 O O . SER A 1 84 ? -10.883 10.445 11.406 1 97.56 84 SER A O 1
ATOM 649 N N . VAL A 1 85 ? -11.125 12.477 10.438 1 97.5 85 VAL A N 1
ATOM 650 C CA . VAL A 1 85 ? -12.219 12.898 11.305 1 97.5 85 VAL A CA 1
ATOM 651 C C . VAL A 1 85 ? -13.422 11.977 11.102 1 97.5 85 VAL A C 1
ATOM 653 O O . VAL A 1 85 ? -13.977 11.453 12.07 1 97.5 85 VAL A O 1
ATOM 656 N N . ALA A 1 86 ? -13.781 11.75 9.852 1 97.19 86 ALA A N 1
ATOM 657 C CA . ALA A 1 86 ? -14.938 10.914 9.531 1 97.19 86 ALA A CA 1
ATOM 658 C C . ALA A 1 86 ? -14.742 9.492 10.055 1 97.19 86 ALA A C 1
ATOM 660 O O . ALA A 1 86 ? -15.633 8.938 10.703 1 97.19 86 ALA A O 1
ATOM 661 N N . PHE A 1 87 ? -13.617 8.93 9.875 1 97.38 87 PHE A N 1
ATOM 662 C CA . PHE A 1 87 ? -13.281 7.578 10.289 1 97.38 87 PHE A CA 1
ATOM 663 C C . PHE A 1 87 ? -13.344 7.441 11.805 1 97.38 87 PHE A C 1
ATOM 665 O O . PHE A 1 87 ? -13.898 6.473 12.328 1 97.38 87 PHE A O 1
ATOM 672 N N . SER A 1 88 ? -12.766 8.398 12.484 1 97.5 88 SER A N 1
ATOM 673 C CA . SER A 1 88 ? -12.625 8.328 13.938 1 97.5 88 SER A CA 1
ATOM 674 C C . SER A 1 88 ? -13.938 8.664 14.641 1 97.5 88 SER A C 1
ATOM 676 O O . SER A 1 88 ? -14.289 8.039 15.641 1 97.5 88 SER A O 1
ATOM 678 N N . ALA A 1 89 ? -14.664 9.633 14.117 1 96.88 89 ALA A N 1
ATOM 679 C CA . ALA A 1 89 ? -15.914 10.078 14.727 1 96.88 89 ALA A CA 1
ATOM 680 C C . ALA A 1 89 ? -16.953 8.961 14.727 1 96.88 89 ALA A C 1
ATOM 682 O O . ALA A 1 89 ? -17.688 8.781 15.703 1 96.88 89 ALA A O 1
ATOM 683 N N . SER A 1 90 ? -17.031 8.266 13.648 1 91.25 90 SER A N 1
ATOM 684 C CA . SER A 1 90 ? -18.031 7.211 13.484 1 91.25 90 SER A CA 1
ATOM 685 C C . SER A 1 90 ? -17.875 6.145 14.562 1 91.25 90 SER A C 1
ATOM 687 O O . SER A 1 90 ? -18.875 5.531 14.969 1 91.25 90 SER A O 1
ATOM 689 N N . ARG A 1 91 ? -16.766 5.938 15.086 1 91.5 91 ARG A N 1
ATOM 690 C CA . ARG A 1 91 ? -16.484 4.918 16.094 1 91.5 91 ARG A CA 1
ATOM 691 C C . ARG A 1 91 ? -17.125 5.273 17.422 1 91.5 91 ARG A C 1
ATOM 693 O O . ARG A 1 91 ? -17.344 4.398 18.266 1 91.5 91 ARG A O 1
ATOM 700 N N . TYR A 1 92 ? -17.469 6.527 17.578 1 94.38 92 TYR A N 1
ATOM 701 C CA . TYR A 1 92 ? -18.016 6.984 18.844 1 94.38 92 TYR A CA 1
ATOM 702 C C . TYR A 1 92 ? -19.438 7.527 18.656 1 94.38 92 TYR A C 1
ATOM 704 O O . TYR A 1 92 ? -19.984 8.164 19.562 1 94.38 92 TYR A O 1
ATOM 712 N N . GLY A 1 93 ? -19.984 7.293 17.469 1 94.44 93 GLY A N 1
ATOM 713 C CA . GLY A 1 93 ? -21.328 7.758 17.203 1 94.44 93 GLY A CA 1
ATOM 714 C C . GLY A 1 93 ? -21.438 9.266 17.125 1 94.44 93 GLY A C 1
ATOM 715 O O . GLY A 1 93 ? -22.484 9.836 17.453 1 94.44 93 GLY A O 1
ATOM 716 N N . ILE A 1 94 ? -20.375 9.984 16.844 1 96.56 94 ILE A N 1
ATOM 717 C CA . ILE A 1 94 ? -20.344 11.43 16.672 1 96.56 94 ILE A CA 1
ATOM 718 C C . ILE A 1 94 ? -20.484 11.789 15.203 1 96.56 94 ILE A C 1
ATOM 720 O O . ILE A 1 94 ? -19.828 11.203 14.344 1 96.56 94 ILE A O 1
ATOM 724 N N . GLN A 1 95 ? -21.375 12.711 14.859 1 97.31 95 GLN A N 1
ATOM 725 C CA . GLN A 1 95 ? -21.609 13.102 13.469 1 97.31 95 GLN A CA 1
ATOM 726 C C . GLN A 1 95 ? -20.484 14 12.953 1 97.31 95 GLN A C 1
ATOM 728 O O . GLN A 1 95 ? -20.281 15.102 13.477 1 97.31 95 GLN A O 1
ATOM 733 N N . PRO A 1 96 ? -19.781 13.523 11.953 1 98 96 PRO A N 1
ATOM 734 C CA . PRO A 1 96 ? -18.75 14.383 11.367 1 98 96 PRO A CA 1
ATOM 735 C C . PRO A 1 96 ? -19.297 15.258 10.234 1 98 96 PRO A C 1
ATOM 737 O O . PRO A 1 96 ? -19.891 14.75 9.289 1 98 96 PRO A O 1
ATOM 740 N N . ILE A 1 97 ? -19.094 16.516 10.305 1 98.31 97 ILE A N 1
ATOM 741 C CA . ILE A 1 97 ? -19.391 17.484 9.258 1 98.31 97 ILE A CA 1
ATOM 742 C C . ILE A 1 97 ? -18.094 18.031 8.672 1 98.31 97 ILE A C 1
ATOM 744 O O . ILE A 1 97 ? -17.266 18.609 9.391 1 98.31 97 ILE A O 1
ATOM 748 N N . ILE A 1 98 ? -17.906 17.812 7.398 1 98.06 98 ILE A N 1
ATOM 749 C CA . ILE A 1 98 ? -16.656 18.234 6.754 1 98.06 98 ILE A CA 1
ATOM 750 C C . ILE A 1 98 ? -16.969 19.281 5.68 1 98.06 98 ILE A C 1
ATOM 752 O O . ILE A 1 98 ? -17.766 19.031 4.777 1 98.06 98 ILE A O 1
ATOM 756 N N . VAL A 1 99 ? -16.312 20.422 5.777 1 98.12 99 VAL A N 1
ATOM 757 C CA . VAL A 1 99 ? -16.484 21.5 4.82 1 98.12 99 VAL A CA 1
ATOM 758 C C . VAL A 1 99 ? -15.273 21.578 3.896 1 98.12 99 VAL A C 1
ATOM 760 O O . VAL A 1 99 ? -14.133 21.641 4.363 1 98.12 99 VAL A O 1
ATOM 763 N N . VAL A 1 100 ? -15.531 21.5 2.615 1 97 100 VAL A N 1
ATOM 764 C CA . VAL A 1 100 ? -14.477 21.625 1.616 1 97 100 VAL A CA 1
ATOM 765 C C . VAL A 1 100 ? -14.828 22.734 0.627 1 97 100 VAL A C 1
ATOM 767 O O . VAL A 1 100 ? -16 23.078 0.458 1 97 100 VAL A O 1
ATOM 770 N N . PRO A 1 101 ? -13.805 23.359 0.026 1 95.31 101 PRO A N 1
ATOM 771 C CA . PRO A 1 101 ? -14.117 24.359 -0.999 1 95.31 101 PRO A CA 1
ATOM 772 C C . PRO A 1 101 ? -14.688 23.734 -2.273 1 95.31 101 PRO A C 1
ATOM 774 O O . PRO A 1 101 ? -14.516 22.531 -2.506 1 95.31 101 PRO A O 1
ATOM 777 N N . HIS A 1 102 ? -15.367 24.562 -3.01 1 95.69 102 HIS A N 1
ATOM 778 C CA . HIS A 1 102 ? -15.773 24.141 -4.344 1 95.69 102 HIS A CA 1
ATOM 779 C C . HIS A 1 102 ? -14.57 23.734 -5.188 1 95.69 102 HIS A C 1
ATOM 781 O O . HIS A 1 102 ? -13.516 24.391 -5.125 1 95.69 102 HIS A O 1
ATOM 787 N N . GLY A 1 103 ? -14.68 22.625 -5.836 1 92.44 103 GLY A N 1
ATOM 788 C CA . GLY A 1 103 ? -13.594 22.172 -6.695 1 92.44 103 GLY A CA 1
ATOM 789 C C . GLY A 1 103 ? -12.602 21.281 -5.984 1 92.44 103 GLY A C 1
ATOM 790 O O . GLY A 1 103 ? -11.57 20.906 -6.555 1 92.44 103 GLY A O 1
ATOM 791 N N . ASN A 1 104 ? -12.914 20.906 -4.785 1 94.19 104 ASN A N 1
ATOM 792 C CA . ASN A 1 104 ? -12.047 19.984 -4.055 1 94.19 104 ASN A CA 1
ATOM 793 C C . ASN A 1 104 ? -11.953 18.625 -4.746 1 94.19 104 ASN A C 1
ATOM 795 O O . ASN A 1 104 ? -12.711 18.344 -5.672 1 94.19 104 ASN A O 1
ATOM 799 N N . SER A 1 105 ? -10.898 17.906 -4.352 1 94.06 105 SER A N 1
ATOM 800 C CA . SER A 1 105 ? -10.68 16.578 -4.906 1 94.06 105 SER A CA 1
ATOM 801 C C . SER A 1 105 ? -11.961 15.742 -4.859 1 94.06 105 SER A C 1
ATOM 803 O O . SER A 1 105 ? -12.562 15.57 -3.795 1 94.06 105 SER A O 1
ATOM 805 N N . ARG A 1 106 ? -12.367 15.195 -6.012 1 94.25 106 ARG A N 1
ATOM 806 C CA . ARG A 1 106 ? -13.578 14.383 -6.102 1 94.25 106 ARG A CA 1
ATOM 807 C C . ARG A 1 106 ? -13.43 13.086 -5.316 1 94.25 106 ARG A C 1
ATOM 809 O O . ARG A 1 106 ? -14.367 12.656 -4.641 1 94.25 106 ARG A O 1
ATOM 816 N N . GLU A 1 107 ? -12.289 12.5 -5.414 1 95.12 107 GLU A N 1
ATOM 817 C CA . GLU A 1 107 ? -12.078 11.211 -4.77 1 95.12 107 GLU A CA 1
ATOM 818 C C . GLU A 1 107 ? -11.977 11.367 -3.254 1 95.12 107 GLU A C 1
ATOM 820 O O . GLU A 1 107 ? -12.453 10.516 -2.504 1 95.12 107 GLU A O 1
ATOM 825 N N . LYS A 1 108 ? -11.289 12.406 -2.764 1 95.62 108 LYS A N 1
ATOM 826 C CA . LYS A 1 108 ? -11.258 12.656 -1.325 1 95.62 108 LYS A CA 1
ATOM 827 C C . LYS A 1 108 ? -12.664 12.922 -0.788 1 95.62 108 LYS A C 1
ATOM 829 O O . LYS A 1 108 ? -13.016 12.461 0.3 1 95.62 108 LYS A O 1
ATOM 834 N N . ASN A 1 109 ? -13.469 13.703 -1.591 1 97.38 109 ASN A N 1
ATOM 835 C CA . ASN A 1 109 ? -14.859 13.945 -1.214 1 97.38 109 ASN A CA 1
ATOM 836 C C . ASN A 1 109 ? -15.648 12.641 -1.108 1 97.38 109 ASN A C 1
ATOM 838 O O . ASN A 1 109 ? -16.359 12.422 -0.129 1 97.38 109 ASN A O 1
ATOM 842 N N . ALA A 1 110 ? -15.484 11.805 -2.125 1 96.94 110 ALA A N 1
ATOM 843 C CA . ALA A 1 110 ? -16.188 10.523 -2.129 1 96.94 110 ALA A CA 1
ATOM 844 C C . ALA A 1 110 ? -15.781 9.672 -0.926 1 96.94 110 ALA A C 1
ATOM 846 O O . ALA A 1 110 ? -16.625 9.039 -0.296 1 96.94 110 ALA A O 1
ATOM 847 N N . ALA A 1 111 ? -14.516 9.656 -0.626 1 96.62 111 ALA A N 1
ATOM 848 C CA . ALA A 1 111 ? -14.016 8.883 0.509 1 96.62 111 ALA A CA 1
ATOM 849 C C . ALA A 1 111 ? -14.617 9.383 1.819 1 96.62 111 ALA A C 1
ATOM 851 O O . ALA A 1 111 ? -15.062 8.586 2.648 1 96.62 111 ALA A O 1
ATOM 852 N N . MET A 1 112 ? -14.625 10.688 2.004 1 97.19 112 MET A N 1
ATOM 853 C CA . MET A 1 112 ? -15.18 11.266 3.229 1 97.19 112 MET A CA 1
ATOM 854 C C . MET A 1 112 ? -16.656 10.922 3.373 1 97.19 112 MET A C 1
ATOM 856 O O . MET A 1 112 ? -17.109 10.539 4.453 1 97.19 112 MET A O 1
ATOM 860 N N . ARG A 1 113 ? -17.438 11.047 2.287 1 97.38 113 ARG A N 1
ATOM 861 C CA . ARG A 1 113 ? -18.844 10.695 2.318 1 97.38 113 ARG A CA 1
ATOM 862 C C . ARG A 1 113 ? -19.047 9.227 2.678 1 97.38 113 ARG A C 1
ATOM 864 O O . ARG A 1 113 ? -19.891 8.891 3.502 1 97.38 113 ARG A O 1
ATOM 871 N N . SER A 1 114 ? -18.219 8.391 2.086 1 96.62 114 SER A N 1
ATOM 872 C CA . SER A 1 114 ? -18.359 6.953 2.287 1 96.62 114 SER A CA 1
ATOM 873 C C . SER A 1 114 ? -18.016 6.559 3.723 1 96.62 114 SER A C 1
ATOM 875 O O . SER A 1 114 ? -18.438 5.504 4.199 1 96.62 114 SER A O 1
ATOM 877 N N . LEU A 1 115 ? -17.281 7.41 4.41 1 96.56 115 LEU A N 1
ATOM 878 C CA . LEU A 1 115 ? -16.906 7.164 5.797 1 96.56 115 LEU A CA 1
ATOM 879 C C . LEU A 1 115 ? -17.969 7.711 6.75 1 96.56 115 LEU A C 1
ATOM 881 O O . LEU A 1 115 ? -17.797 7.645 7.969 1 96.56 115 LEU A O 1
ATOM 885 N N . GLY A 1 116 ? -19 8.383 6.176 1 95.88 116 GLY A N 1
ATOM 886 C CA . GLY A 1 116 ? -20.125 8.797 7 1 95.88 116 GLY A CA 1
ATOM 887 C C . GLY A 1 116 ? -20.172 10.297 7.238 1 95.88 116 GLY A C 1
ATOM 888 O O . GLY A 1 116 ? -21.031 10.781 7.984 1 95.88 116 GLY A O 1
ATOM 889 N N . ALA A 1 117 ? -19.328 11.016 6.59 1 97.69 117 ALA A N 1
ATOM 890 C CA . ALA A 1 117 ? -19.297 12.461 6.805 1 97.69 117 ALA A CA 1
ATOM 891 C C . ALA A 1 117 ? -20.438 13.148 6.055 1 97.69 117 ALA A C 1
ATOM 893 O O . ALA A 1 117 ? -20.75 12.781 4.926 1 97.69 117 ALA A O 1
ATOM 894 N N . GLU A 1 118 ? -21.078 14.086 6.684 1 98 118 GLU A N 1
ATOM 895 C CA . GLU A 1 118 ? -21.781 15.109 5.938 1 98 118 GLU A CA 1
ATOM 896 C C . GLU A 1 118 ? -20.812 16.062 5.25 1 98 118 GLU A C 1
ATOM 898 O O . GLU A 1 118 ? -20.156 16.875 5.914 1 98 118 GLU A O 1
ATOM 903 N N . LEU A 1 119 ? -20.734 15.953 3.998 1 98.06 119 LEU A N 1
ATOM 904 C CA . LEU A 1 119 ? -19.797 16.766 3.244 1 98.06 119 LEU A CA 1
ATOM 905 C C . LEU A 1 119 ? -20.484 18.016 2.697 1 98.06 119 LEU A C 1
ATOM 907 O O . LEU A 1 119 ? -21.5 17.922 2.002 1 98.06 119 LEU A O 1
ATOM 911 N N . ILE A 1 120 ? -19.938 19.141 3.018 1 98.06 120 ILE A N 1
ATOM 912 C CA . ILE A 1 120 ? -20.453 20.422 2.551 1 98.06 120 ILE A CA 1
ATOM 913 C C . ILE A 1 120 ? -19.422 21.109 1.669 1 98.06 120 ILE A C 1
ATOM 915 O O . ILE A 1 120 ? -18.297 21.391 2.117 1 98.06 120 ILE A O 1
ATOM 919 N N . GLU A 1 121 ? -19.766 21.328 0.486 1 97.5 121 GLU A N 1
ATOM 920 C CA . GLU A 1 121 ? -18.922 22.156 -0.377 1 97.5 121 GLU A CA 1
ATOM 921 C C . GLU A 1 121 ? -19.297 23.625 -0.27 1 97.5 121 GLU A C 1
ATOM 923 O O . GLU A 1 121 ? -20.391 24.031 -0.686 1 97.5 121 GLU A O 1
ATOM 928 N N . HIS A 1 122 ? -18.406 24.391 0.283 1 97.38 122 HIS A N 1
ATOM 929 C CA . HIS A 1 122 ? -18.656 25.812 0.513 1 97.38 122 HIS A CA 1
ATOM 930 C C . HIS A 1 122 ? -17.375 26.625 0.412 1 97.38 122 HIS A C 1
ATOM 932 O O . HIS A 1 122 ? -16.359 26.266 1.017 1 97.38 122 HIS A O 1
ATOM 938 N N . GLY A 1 123 ? -17.469 27.734 -0.279 1 95.88 123 GLY A N 1
ATOM 939 C CA . GLY A 1 123 ? -16.344 28.641 -0.4 1 95.88 123 GLY A CA 1
ATOM 940 C C . GLY A 1 123 ? -15.586 28.484 -1.706 1 95.88 123 GLY A C 1
ATOM 941 O O . GLY A 1 123 ? -15.469 27.375 -2.232 1 95.88 123 GLY A O 1
ATOM 942 N N . GLU A 1 124 ? -14.969 29.641 -2.141 1 93.12 124 GLU A N 1
ATOM 943 C CA . GLU A 1 124 ? -14.18 29.641 -3.369 1 93.12 124 GLU A CA 1
ATOM 944 C C . GLU A 1 124 ? -12.758 29.141 -3.115 1 93.12 124 GLU A C 1
ATOM 946 O O . GLU A 1 124 ? -12.039 28.797 -4.055 1 93.12 124 GLU A O 1
ATOM 951 N N . ASP A 1 125 ? -12.477 29.219 -1.893 1 89.75 125 ASP A N 1
ATOM 952 C CA . ASP A 1 125 ? -11.172 28.719 -1.477 1 89.75 125 ASP A CA 1
ATOM 953 C C . ASP A 1 125 ? -11.219 28.172 -0.054 1 89.75 125 ASP A C 1
ATOM 955 O O . ASP A 1 125 ? -12.289 28.141 0.567 1 89.75 125 ASP A O 1
ATOM 959 N N . PHE A 1 126 ? -10.133 27.703 0.393 1 89.31 126 PHE A N 1
ATOM 960 C CA . PHE A 1 126 ? -10.078 27.031 1.684 1 89.31 126 PHE A CA 1
ATOM 961 C C . PHE A 1 126 ? -10.391 28 2.816 1 89.31 126 PHE A C 1
ATOM 963 O O . PHE A 1 126 ? -11.047 27.625 3.793 1 89.31 126 PHE A O 1
ATOM 970 N N . GLN A 1 127 ? -9.883 29.172 2.695 1 89.62 127 GLN A N 1
ATOM 971 C CA . GLN A 1 127 ? -10.125 30.172 3.732 1 89.62 127 GLN A CA 1
ATOM 972 C C . GLN A 1 127 ? -11.617 30.406 3.938 1 89.62 127 GLN A C 1
ATOM 974 O O . GLN A 1 127 ? -12.094 30.453 5.074 1 89.62 127 GLN A O 1
ATOM 979 N N . ALA A 1 128 ? -12.258 30.484 2.842 1 93.88 128 ALA A N 1
ATOM 980 C CA . ALA A 1 128 ? -13.711 30.672 2.918 1 93.88 128 ALA A CA 1
ATOM 981 C C . ALA A 1 128 ? -14.383 29.484 3.586 1 93.88 128 ALA A C 1
ATOM 983 O O . ALA A 1 128 ? -15.336 29.641 4.352 1 93.88 128 ALA A O 1
ATOM 984 N N . SER A 1 129 ? -13.922 28.297 3.268 1 95.88 129 SER A N 1
ATOM 985 C CA . SER A 1 129 ? -14.453 27.094 3.889 1 95.88 129 SER A CA 1
ATOM 986 C C . SER A 1 129 ? -14.203 27.094 5.395 1 95.88 129 SER A C 1
ATOM 988 O O . SER A 1 129 ? -15.078 26.703 6.172 1 95.88 129 SER A O 1
ATOM 990 N N . ARG A 1 130 ? -13.078 27.469 5.773 1 94.56 130 ARG A N 1
ATOM 991 C CA . ARG A 1 130 ? -12.711 27.516 7.184 1 94.56 130 ARG A CA 1
ATOM 992 C C . ARG A 1 130 ? -13.594 28.5 7.949 1 94.56 130 ARG A C 1
ATOM 994 O O . ARG A 1 130 ? -14.047 28.203 9.055 1 94.56 130 ARG A O 1
ATOM 1001 N N . GLU A 1 131 ? -13.797 29.641 7.359 1 96.12 131 GLU A N 1
ATOM 1002 C CA . GLU A 1 131 ? -14.641 30.656 7.984 1 96.12 131 GLU A CA 1
ATOM 1003 C C . GLU A 1 131 ? -16.078 30.172 8.141 1 96.12 131 GLU A C 1
ATOM 1005 O O . GLU A 1 131 ? -16.703 30.391 9.188 1 96.12 131 GLU A O 1
ATOM 1010 N N . TYR A 1 132 ? -16.516 29.547 7.09 1 97.62 132 TYR A N 1
ATOM 1011 C CA . TYR A 1 132 ? -17.859 28.984 7.148 1 97.62 132 TYR A CA 1
ATOM 1012 C C . TYR A 1 132 ? -17.969 27.969 8.266 1 97.62 132 TYR A C 1
ATOM 1014 O O . TYR A 1 132 ? -18.938 27.984 9.039 1 97.62 132 TYR A O 1
ATOM 1022 N N . ALA A 1 133 ? -17.047 27.062 8.336 1 97.62 133 ALA A N 1
ATOM 1023 C CA . ALA A 1 133 ? -17.047 26.016 9.367 1 97.62 133 ALA A CA 1
ATOM 1024 C C . ALA A 1 133 ? -17.016 26.625 10.766 1 97.62 133 ALA A C 1
ATOM 1026 O O . ALA A 1 133 ? -17.75 26.188 11.656 1 97.62 133 ALA A O 1
ATOM 1027 N N . ALA A 1 134 ? -16.219 27.656 10.945 1 97.06 134 ALA A N 1
ATOM 1028 C CA . ALA A 1 134 ? -16.109 28.328 12.242 1 97.06 134 ALA A CA 1
ATOM 1029 C C . ALA A 1 134 ? -17.422 29 12.625 1 97.06 134 ALA A C 1
ATOM 1031 O O . ALA A 1 134 ? -17.844 28.938 13.781 1 97.06 134 ALA A O 1
ATOM 1032 N N . GLU A 1 135 ? -17.969 29.625 11.68 1 97.88 135 GLU A N 1
ATOM 1033 C CA . GLU A 1 135 ? -19.234 30.312 11.922 1 97.88 135 GLU A CA 1
ATOM 1034 C C . GLU A 1 135 ? -20.328 29.328 12.281 1 97.88 135 GLU A C 1
ATOM 1036 O O . GLU A 1 135 ? -21.109 29.562 13.211 1 97.88 135 GLU A O 1
ATOM 1041 N N . ARG A 1 136 ? -20.375 28.266 11.523 1 97.19 136 ARG A N 1
ATOM 1042 C CA . ARG A 1 136 ? -21.391 27.25 11.797 1 97.19 136 ARG A CA 1
ATOM 1043 C C . ARG A 1 136 ? -21.156 26.609 13.164 1 97.19 136 ARG A C 1
ATOM 1045 O O . ARG A 1 136 ? -22.125 26.312 13.883 1 97.19 136 ARG A O 1
ATOM 1052 N N . ALA A 1 137 ? -19.953 26.344 13.438 1 97.44 137 ALA A N 1
ATOM 1053 C CA . ALA A 1 137 ? -19.625 25.781 14.75 1 97.44 137 ALA A CA 1
ATOM 1054 C C . ALA A 1 137 ? -20.156 26.672 15.867 1 97.44 137 ALA A C 1
ATOM 1056 O O . ALA A 1 137 ? -20.766 26.172 16.828 1 97.44 137 ALA A O 1
ATOM 1057 N N . ARG A 1 138 ? -19.969 27.984 15.742 1 96.75 138 ARG A N 1
ATOM 1058 C CA . ARG A 1 138 ? -20.422 28.938 16.75 1 96.75 138 ARG A CA 1
ATOM 1059 C C . ARG A 1 138 ? -21.938 29 16.812 1 96.75 138 ARG A C 1
ATOM 1061 O O . ARG A 1 138 ? -22.531 28.969 17.906 1 96.75 138 ARG A O 1
ATOM 1068 N N . ARG A 1 139 ? -22.547 29.047 15.727 1 97.44 139 ARG A N 1
ATOM 1069 C CA . ARG A 1 139 ? -23.984 29.219 15.633 1 97.44 139 ARG A CA 1
ATOM 1070 C C . ARG A 1 139 ? -24.719 27.984 16.156 1 97.44 139 ARG A C 1
ATOM 1072 O O . ARG A 1 139 ? -25.75 28.109 16.828 1 97.44 139 ARG A O 1
ATOM 1079 N N . GLU A 1 140 ? -24.156 26.828 15.883 1 96.69 140 GLU A N 1
ATOM 1080 C CA . GLU A 1 140 ? -24.875 25.594 16.172 1 96.69 140 GLU A CA 1
ATOM 1081 C C . GLU A 1 140 ? -24.281 24.875 17.375 1 96.69 140 GLU A C 1
ATOM 1083 O O . GLU A 1 140 ? -24.781 23.812 17.766 1 96.69 140 GLU A O 1
ATOM 1088 N N . GLY A 1 141 ? -23.25 25.422 17.938 1 94.94 141 GLY A N 1
ATOM 1089 C CA . GLY A 1 141 ? -22.625 24.812 19.109 1 94.94 141 GLY A CA 1
ATOM 1090 C C . GLY A 1 141 ? -21.891 23.516 18.781 1 94.94 141 GLY A C 1
ATOM 1091 O O . GLY A 1 141 ? -21.906 22.578 19.562 1 94.94 141 GLY A O 1
ATOM 1092 N N . LEU A 1 142 ? -21.359 23.406 17.562 1 96.69 142 LEU A N 1
ATOM 1093 C CA . LEU A 1 142 ? -20.609 22.234 17.156 1 96.69 142 LEU A CA 1
ATOM 1094 C C . LEU A 1 142 ? -19.156 22.312 17.625 1 96.69 142 LEU A C 1
ATOM 1096 O O . LEU A 1 142 ? -18.609 23.406 17.781 1 96.69 142 LEU A O 1
ATOM 1100 N N . HIS A 1 143 ? -18.594 21.188 17.891 1 96.69 143 HIS A N 1
ATOM 1101 C CA . HIS A 1 143 ? -17.172 21.141 18.234 1 96.69 143 HIS A CA 1
ATOM 1102 C C . HIS A 1 143 ? -16.312 21.297 16.984 1 96.69 143 HIS A C 1
ATOM 1104 O O . HIS A 1 143 ? -16.359 20.453 16.078 1 96.69 143 HIS A O 1
ATOM 1110 N N . LEU A 1 144 ? -15.531 22.328 16.938 1 97.25 144 LEU A N 1
ATOM 1111 C CA . LEU A 1 144 ? -14.633 22.578 15.82 1 97.25 144 LEU A CA 1
ATOM 1112 C C . LEU A 1 144 ? -13.32 21.828 16 1 97.25 144 LEU A C 1
ATOM 1114 O O . LEU A 1 144 ? -12.57 22.094 16.953 1 97.25 144 LEU A O 1
ATOM 1118 N N . ILE A 1 145 ? -13.016 20.906 15.117 1 96.38 145 ILE A N 1
ATOM 1119 C CA . ILE A 1 145 ? -11.773 20.141 15.195 1 96.38 145 ILE A CA 1
ATOM 1120 C C . ILE A 1 145 ? -10.609 21 14.695 1 96.38 145 ILE A C 1
ATOM 1122 O O . ILE A 1 145 ? -10.633 21.484 13.562 1 96.38 145 ILE A O 1
ATOM 1126 N N . PRO A 1 146 ? -9.594 21.125 15.5 1 92.38 146 PRO A N 1
ATOM 1127 C CA . PRO A 1 146 ? -8.445 21.922 15.062 1 92.38 146 PRO A CA 1
ATOM 1128 C C . PRO A 1 146 ? -7.551 21.172 14.07 1 92.38 146 PRO A C 1
ATOM 1130 O O . PRO A 1 146 ? -7.531 19.938 14.062 1 92.38 146 PRO A O 1
ATOM 1133 N N . ALA A 1 147 ? -6.824 21.953 13.266 1 88.31 147 ALA A N 1
ATOM 1134 C CA . ALA A 1 147 ? -5.883 21.359 12.32 1 88.31 147 ALA A CA 1
ATOM 1135 C C . ALA A 1 147 ? -4.613 20.891 13.031 1 88.31 147 ALA A C 1
ATOM 1137 O O . ALA A 1 147 ? -3.887 20.047 12.523 1 88.31 147 ALA A O 1
ATOM 1138 N N . PHE A 1 148 ? -4.285 21.531 14.156 1 94.88 148 PHE A N 1
ATOM 1139 C CA . PHE A 1 148 ? -3.131 21.188 14.977 1 94.88 148 PHE A CA 1
ATOM 1140 C C . PHE A 1 148 ? -3.512 21.141 16.453 1 94.88 148 PHE A C 1
ATOM 1142 O O . PHE A 1 148 ? -4.172 22.047 16.953 1 94.88 148 PHE A O 1
ATOM 1149 N N . HIS A 1 149 ? -3.172 20.125 17.062 1 96.69 149 HIS A N 1
ATOM 1150 C CA . HIS A 1 149 ? -3.482 19.891 18.469 1 96.69 149 HIS A CA 1
ATOM 1151 C C . HIS A 1 149 ? -2.543 18.859 19.078 1 96.69 149 HIS A C 1
ATOM 1153 O O . HIS A 1 149 ? -2.166 17.891 18.406 1 96.69 149 HIS A O 1
ATOM 1159 N N . PRO A 1 150 ? -2.223 19 20.391 1 97.19 150 PRO A N 1
ATOM 1160 C CA . PRO A 1 150 ? -1.313 18.031 21 1 97.19 150 PRO A CA 1
ATOM 1161 C C . PRO A 1 150 ? -1.822 16.594 20.891 1 97.19 150 PRO A C 1
ATOM 1163 O O . PRO A 1 150 ? -1.028 15.664 20.719 1 97.19 150 PRO A O 1
ATOM 1166 N N . TRP A 1 151 ? -3.145 16.375 20.969 1 97.56 151 TRP A N 1
ATOM 1167 C CA . TRP A 1 151 ? -3.703 15.031 20.844 1 97.56 151 TRP A CA 1
ATOM 1168 C C . TRP A 1 151 ? -3.477 14.469 19.438 1 97.56 151 TRP A C 1
ATOM 1170 O O . TRP A 1 151 ? -3.211 13.273 19.281 1 97.56 151 TRP A O 1
ATOM 1180 N N . LEU A 1 152 ? -3.646 15.328 18.438 1 98 152 LEU A N 1
ATOM 1181 C CA . LEU A 1 152 ? -3.391 14.914 17.062 1 98 152 LEU A CA 1
ATOM 1182 C C . LEU A 1 152 ? -1.924 14.547 16.875 1 98 152 LEU A C 1
ATOM 1184 O O . LEU A 1 152 ? -1.612 13.5 16.297 1 98 152 LEU A O 1
ATOM 1188 N N . VAL A 1 153 ? -1.058 15.375 17.406 1 98.5 153 VAL A N 1
ATOM 1189 C CA . VAL A 1 153 ? 0.38 15.164 17.281 1 98.5 153 VAL A CA 1
ATOM 1190 C C . VAL A 1 153 ? 0.776 13.859 17.969 1 98.5 153 VAL A C 1
ATOM 1192 O O . VAL A 1 153 ? 1.551 13.07 17.422 1 98.5 153 VAL A O 1
ATOM 1195 N N . ALA A 1 154 ? 0.221 13.633 19.156 1 98.56 154 ALA A N 1
ATOM 1196 C CA . ALA A 1 154 ? 0.533 12.414 19.906 1 98.56 154 ALA A CA 1
ATOM 1197 C C . ALA A 1 154 ? 0.118 11.172 19.125 1 98.56 154 ALA A C 1
ATOM 1199 O O . ALA A 1 154 ? 0.838 10.172 19.109 1 98.56 154 ALA A O 1
ATOM 1200 N N . GLY A 1 155 ? -1.036 11.211 18.516 1 98.62 155 GLY A N 1
ATOM 1201 C CA . GLY A 1 155 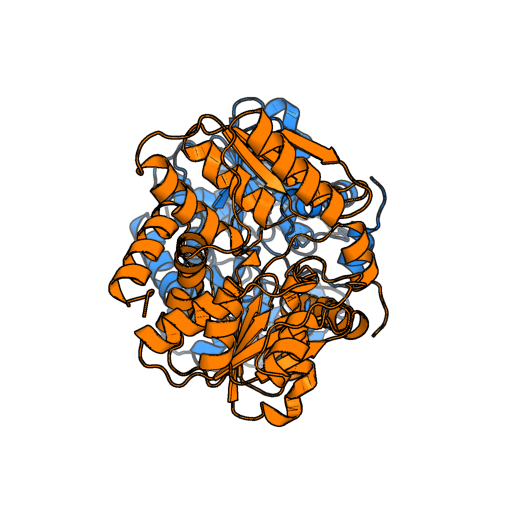? -1.471 10.117 17.672 1 98.62 155 GLY A CA 1
ATOM 1202 C C . GLY A 1 155 ? -0.557 9.883 16.484 1 98.62 155 GLY A C 1
ATOM 1203 O O . GLY A 1 155 ? -0.145 8.75 16.234 1 98.62 155 GLY A O 1
ATOM 1204 N N . VAL A 1 156 ? -0.228 10.961 15.797 1 98.69 156 VAL A N 1
ATOM 1205 C CA . VAL A 1 156 ? 0.609 10.891 14.602 1 98.69 156 VAL A CA 1
ATOM 1206 C C . VAL A 1 156 ? 2 10.391 14.977 1 98.69 156 VAL A C 1
ATOM 1208 O O . VAL A 1 156 ? 2.629 9.656 14.211 1 98.69 156 VAL A O 1
ATOM 1211 N N . ALA A 1 157 ? 2.465 10.656 16.188 1 98.81 157 ALA A N 1
ATOM 1212 C CA . ALA A 1 157 ? 3.789 10.258 16.656 1 98.81 157 ALA A CA 1
ATOM 1213 C C . ALA A 1 157 ? 3.912 8.742 16.734 1 98.81 157 ALA A C 1
ATOM 1215 O O . ALA A 1 157 ? 5.02 8.203 16.844 1 98.81 157 ALA A O 1
ATOM 1216 N N . SER A 1 158 ? 2.818 8.023 16.672 1 98.81 158 SER A N 1
ATOM 1217 C CA . SER A 1 158 ? 2.877 6.57 16.75 1 98.81 158 SER A CA 1
ATOM 1218 C C . SER A 1 158 ? 3.654 5.992 15.562 1 98.81 158 SER A C 1
ATOM 1220 O O . SER A 1 158 ? 4.363 4.996 15.711 1 98.81 158 SER A O 1
ATOM 1222 N N . TYR A 1 159 ? 3.545 6.625 14.352 1 98.75 159 TYR A N 1
ATOM 1223 C CA . TYR A 1 159 ? 4.324 6.07 13.25 1 98.75 159 TYR A CA 1
ATOM 1224 C C . TYR A 1 159 ? 5.809 6.34 13.445 1 98.75 159 TYR A C 1
ATOM 1226 O O . TYR A 1 159 ? 6.652 5.578 12.961 1 98.75 159 TYR A O 1
ATOM 1234 N N . SER A 1 160 ? 6.105 7.461 14.164 1 98.88 160 SER A N 1
ATOM 1235 C CA . SER A 1 160 ? 7.496 7.762 14.484 1 98.88 160 SER A CA 1
ATOM 1236 C C . SER A 1 160 ? 8.078 6.723 15.445 1 98.88 160 SER A C 1
ATOM 1238 O O . SER A 1 160 ? 9.211 6.277 15.266 1 98.88 160 SER A O 1
ATOM 1240 N N . LEU A 1 161 ? 7.27 6.371 16.469 1 98.81 161 LEU A N 1
ATOM 1241 C CA . LEU A 1 161 ? 7.699 5.344 17.406 1 98.81 161 LEU A CA 1
ATOM 1242 C C . LEU A 1 161 ? 7.938 4.016 16.688 1 98.81 161 LEU A C 1
ATOM 1244 O O . LEU A 1 161 ? 8.93 3.332 16.953 1 98.81 161 LEU A O 1
ATOM 1248 N N . GLU A 1 162 ? 7.02 3.664 15.805 1 98.62 162 GLU A N 1
ATOM 1249 C CA . GLU A 1 162 ? 7.18 2.447 15.016 1 98.62 162 GLU A CA 1
ATOM 1250 C C . GLU A 1 162 ? 8.477 2.48 14.211 1 98.62 162 GLU A C 1
ATOM 1252 O O . GLU A 1 162 ? 9.242 1.514 14.219 1 98.62 162 GLU A O 1
ATOM 1257 N N . LEU A 1 163 ? 8.719 3.588 13.539 1 98.75 163 LEU A N 1
ATOM 1258 C CA . LEU A 1 163 ? 9.867 3.748 12.656 1 98.75 163 LEU A CA 1
ATOM 1259 C C . LEU A 1 163 ? 11.172 3.635 13.445 1 98.75 163 LEU A C 1
ATOM 1261 O O . LEU A 1 163 ? 12.062 2.869 13.078 1 98.75 163 LEU A O 1
ATOM 1265 N N . PHE A 1 164 ? 11.25 4.348 14.578 1 98.75 164 PHE A N 1
ATOM 1266 C CA . PHE A 1 164 ? 12.484 4.402 15.352 1 98.75 164 PHE A CA 1
ATOM 1267 C C . PHE A 1 164 ? 12.695 3.098 16.109 1 98.75 164 PHE A C 1
ATOM 1269 O O . PHE A 1 164 ? 13.836 2.721 16.391 1 98.75 164 PHE A O 1
ATOM 1276 N N . ALA A 1 165 ? 11.609 2.395 16.469 1 97.75 165 ALA A N 1
ATOM 1277 C CA . ALA A 1 165 ? 11.758 1.072 17.062 1 97.75 165 ALA A CA 1
ATOM 1278 C C . ALA A 1 165 ? 12.391 0.092 16.094 1 97.75 165 ALA A C 1
ATOM 1280 O O . ALA A 1 165 ? 13.195 -0.754 16.484 1 97.75 165 ALA A O 1
ATOM 1281 N N . ALA A 1 166 ? 12.055 0.228 14.852 1 96.94 166 ALA A N 1
ATOM 1282 C CA . ALA A 1 166 ? 12.586 -0.659 13.812 1 96.94 166 ALA A CA 1
ATOM 1283 C C . ALA A 1 166 ? 13.977 -0.226 13.375 1 96.94 166 ALA A C 1
ATOM 1285 O O . ALA A 1 166 ? 14.812 -1.063 13.031 1 96.94 166 ALA A O 1
ATOM 1286 N N . LEU A 1 167 ? 14.172 1.096 13.312 1 98.12 167 LEU A N 1
ATOM 1287 C CA . LEU A 1 167 ? 15.398 1.686 12.789 1 98.12 167 LEU A CA 1
ATOM 1288 C C . LEU A 1 167 ? 15.883 2.814 13.695 1 98.12 167 LEU A C 1
ATOM 1290 O O . LEU A 1 167 ? 15.711 3.992 13.375 1 98.12 167 LEU A O 1
ATOM 1294 N N . ALA A 1 168 ? 16.656 2.492 14.68 1 97.19 168 ALA A N 1
ATOM 1295 C CA . ALA A 1 168 ? 17.094 3.48 15.664 1 97.19 168 ALA A CA 1
ATOM 1296 C C . ALA A 1 168 ? 18.328 4.23 15.156 1 97.19 168 ALA A C 1
ATOM 1298 O O . ALA A 1 168 ? 18.688 5.273 15.703 1 97.19 168 ALA A O 1
ATOM 1299 N N . ASP A 1 169 ? 18.922 3.721 14.055 1 98.19 169 ASP A N 1
ATOM 1300 C CA . ASP A 1 169 ? 20.203 4.266 13.617 1 98.19 169 ASP A CA 1
ATOM 1301 C C . ASP A 1 169 ? 20.031 5.098 12.344 1 98.19 169 ASP A C 1
ATOM 1303 O O . ASP A 1 169 ? 20.984 5.285 11.586 1 98.19 169 ASP A O 1
ATOM 1307 N N . LEU A 1 170 ? 18.828 5.543 12.039 1 98.81 170 LEU A N 1
ATOM 1308 C CA . LEU A 1 170 ? 18.656 6.445 10.914 1 98.81 170 LEU A CA 1
ATOM 1309 C C . LEU A 1 170 ? 19.469 7.719 11.094 1 98.81 170 LEU A C 1
ATOM 1311 O O . LEU A 1 170 ? 19.453 8.328 12.164 1 98.81 170 LEU A O 1
ATOM 1315 N N . ASP A 1 171 ? 20.156 8.102 10 1 98.88 171 ASP A N 1
ATOM 1316 C CA . ASP A 1 171 ? 20.891 9.359 10.031 1 98.88 171 ASP A CA 1
ATOM 1317 C C . ASP A 1 171 ? 19.953 10.547 9.852 1 98.88 171 ASP A C 1
ATOM 1319 O O . ASP A 1 171 ? 20.062 11.547 10.57 1 98.88 171 ASP A O 1
ATOM 1323 N N . GLU A 1 172 ? 19.016 10.461 8.875 1 98.75 172 GLU A N 1
ATOM 1324 C CA . GLU A 1 172 ? 18.062 11.523 8.562 1 98.75 172 GLU A CA 1
ATOM 1325 C C . GLU A 1 172 ? 16.688 10.961 8.219 1 98.75 172 GLU A C 1
ATOM 1327 O O . GLU A 1 172 ? 16.594 9.859 7.668 1 98.75 172 GLU A O 1
ATOM 1332 N N . VAL A 1 173 ? 15.711 11.68 8.594 1 98.94 173 VAL A N 1
ATOM 1333 C CA . VAL A 1 173 ? 14.344 11.375 8.18 1 98.94 173 VAL A CA 1
ATOM 1334 C C . VAL A 1 173 ? 13.711 12.602 7.535 1 98.94 173 VAL A C 1
ATOM 1336 O O . VAL A 1 173 ? 13.734 13.695 8.109 1 98.94 173 VAL A O 1
ATOM 1339 N N . TYR A 1 174 ? 13.203 12.422 6.305 1 99 174 TYR A N 1
ATOM 1340 C CA . TYR A 1 174 ? 12.477 13.477 5.602 1 99 174 TYR A CA 1
ATOM 1341 C C . TYR A 1 174 ? 10.977 13.336 5.809 1 99 174 TYR A C 1
ATOM 1343 O O . TYR A 1 174 ? 10.43 12.227 5.738 1 99 174 TYR A O 1
ATOM 1351 N N . VAL A 1 175 ? 10.305 14.453 6.074 1 98.94 175 VAL A N 1
ATOM 1352 C CA . VAL A 1 175 ? 8.875 14.43 6.367 1 98.94 175 VAL A CA 1
ATOM 1353 C C . VAL A 1 175 ? 8.219 15.695 5.832 1 98.94 175 VAL A C 1
ATOM 1355 O O . VAL A 1 175 ? 8.75 16.797 5.996 1 98.94 175 VAL A O 1
ATOM 1358 N N . PRO A 1 176 ? 7.074 15.539 5.129 1 98.88 176 PRO A N 1
ATOM 1359 C CA . PRO A 1 176 ? 6.379 16.734 4.645 1 98.88 176 PRO A CA 1
ATOM 1360 C C . PRO A 1 176 ? 5.695 17.516 5.77 1 98.88 176 PRO A C 1
ATOM 1362 O O . PRO A 1 176 ? 5.34 16.938 6.797 1 98.88 176 PRO A O 1
ATOM 1365 N N . ILE A 1 177 ? 5.543 18.859 5.516 1 98.62 177 ILE A N 1
ATOM 1366 C CA . ILE A 1 177 ? 4.898 19.703 6.512 1 98.62 177 ILE A CA 1
ATOM 1367 C C . ILE A 1 177 ? 3.65 20.344 5.914 1 98.62 177 ILE A C 1
ATOM 1369 O O . ILE A 1 177 ? 3.734 21.109 4.941 1 98.62 177 ILE A O 1
ATOM 1373 N N . GLY A 1 178 ? 2.555 19.969 6.406 1 96.06 178 GLY A N 1
ATOM 1374 C CA . GLY A 1 178 ? 1.332 20.734 6.215 1 96.06 178 GLY A CA 1
ATOM 1375 C C . GLY A 1 178 ? 1.062 21.719 7.332 1 96.06 178 GLY A C 1
ATOM 1376 O O . GLY A 1 178 ? 1.567 22.844 7.309 1 96.06 178 GLY A O 1
ATOM 1377 N N . MET A 1 179 ? 0.437 21.141 8.398 1 95.06 179 MET A N 1
ATOM 1378 C CA . MET A 1 179 ? 0.22 21.984 9.578 1 95.06 179 MET A CA 1
ATOM 1379 C C . MET A 1 179 ? 1.174 21.594 10.703 1 95.06 179 MET A C 1
ATOM 1381 O O . MET A 1 179 ? 1.165 22.203 11.766 1 95.06 179 MET A O 1
ATOM 1385 N N . GLY A 1 180 ? 1.923 20.547 10.453 1 97.69 180 GLY A N 1
ATOM 1386 C CA . GLY A 1 180 ? 3.066 20.344 11.328 1 97.69 180 GLY A CA 1
ATOM 1387 C C . GLY A 1 180 ? 2.932 19.109 12.203 1 97.69 180 GLY A C 1
ATOM 1388 O O . GLY A 1 180 ? 3.877 18.719 12.891 1 97.69 180 GLY A O 1
ATOM 1389 N N . SER A 1 181 ? 1.813 18.344 12.148 1 97.88 181 SER A N 1
ATOM 1390 C CA . SER A 1 181 ? 1.636 17.219 13.047 1 97.88 181 SER A CA 1
ATOM 1391 C C . SER A 1 181 ? 2.654 16.109 12.758 1 97.88 181 SER A C 1
ATOM 1393 O O . SER A 1 181 ? 3.172 15.484 13.688 1 97.88 181 SER A O 1
ATOM 1395 N N . GLY A 1 182 ? 2.984 15.867 11.5 1 98.38 182 GLY A N 1
ATOM 1396 C CA . GLY A 1 182 ? 3.926 14.82 11.133 1 98.38 182 GLY A CA 1
ATOM 1397 C C . GLY A 1 182 ? 5.328 15.07 11.648 1 98.38 182 GLY A C 1
ATOM 1398 O O . GLY A 1 182 ? 5.898 14.219 12.336 1 98.38 182 GLY A O 1
ATOM 1399 N N . ILE A 1 183 ? 5.836 16.266 11.383 1 98.88 183 ILE A N 1
ATOM 1400 C CA . ILE A 1 183 ? 7.207 16.562 11.773 1 98.88 183 ILE A CA 1
ATOM 1401 C C . ILE A 1 183 ? 7.289 16.703 13.289 1 98.88 183 ILE A C 1
ATOM 1403 O O . ILE A 1 183 ? 8.273 16.297 13.906 1 98.88 183 ILE A O 1
ATOM 1407 N N . CYS A 1 184 ? 6.266 17.281 13.883 1 98.81 184 CYS A N 1
ATOM 1408 C CA . CYS A 1 184 ? 6.273 17.422 15.336 1 98.81 184 CYS A CA 1
ATOM 1409 C C . CYS A 1 184 ? 6.23 16.062 16.016 1 98.81 184 CYS A C 1
ATOM 1411 O O . CYS A 1 184 ? 6.867 15.859 17.047 1 98.81 184 CYS A O 1
ATOM 1413 N N . GLY A 1 185 ? 5.465 15.133 15.43 1 98.75 185 GLY A N 1
ATOM 1414 C CA . GLY A 1 185 ? 5.477 13.766 15.938 1 98.75 185 GLY A CA 1
ATOM 1415 C C . GLY A 1 185 ? 6.848 13.117 15.875 1 98.75 185 GLY A C 1
ATOM 1416 O O . GLY A 1 185 ? 7.273 12.469 16.828 1 98.75 185 GLY A O 1
ATOM 1417 N N . LEU A 1 186 ? 7.523 13.312 14.789 1 98.81 186 LEU A N 1
ATOM 1418 C CA . LEU A 1 186 ? 8.867 12.766 14.617 1 98.81 186 LEU A CA 1
ATOM 1419 C C . LEU A 1 186 ? 9.836 13.367 15.625 1 98.81 186 LEU A C 1
ATOM 1421 O O . LEU A 1 186 ? 10.617 12.641 16.25 1 98.81 186 LEU A O 1
ATOM 1425 N N . ILE A 1 187 ? 9.773 14.664 15.773 1 98.75 187 ILE A N 1
ATOM 1426 C CA . ILE A 1 187 ? 10.664 15.375 16.688 1 98.75 187 ILE A CA 1
ATOM 1427 C C . ILE A 1 187 ? 10.398 14.906 18.125 1 98.75 187 ILE A C 1
ATOM 1429 O O . ILE A 1 187 ? 11.336 14.594 18.859 1 98.75 187 ILE A O 1
ATOM 1433 N N . ALA A 1 188 ? 9.125 14.844 18.469 1 98.69 188 ALA A N 1
ATOM 1434 C CA . ALA A 1 188 ? 8.75 14.422 19.812 1 98.69 188 ALA A CA 1
ATOM 1435 C C . ALA A 1 188 ? 9.281 13.023 20.109 1 98.69 188 ALA A C 1
ATOM 1437 O O . ALA A 1 188 ? 9.852 12.789 21.188 1 98.69 188 ALA A O 1
ATOM 1438 N N . ALA A 1 189 ? 9.07 12.102 19.219 1 98.75 189 ALA A N 1
ATOM 1439 C CA . ALA A 1 189 ? 9.5 10.719 19.422 1 98.75 189 ALA A CA 1
ATOM 1440 C C . ALA A 1 189 ? 11.023 10.625 19.484 1 98.75 189 ALA A C 1
ATOM 1442 O O . ALA A 1 189 ? 11.57 9.945 20.344 1 98.75 189 ALA A O 1
ATOM 1443 N N . ARG A 1 190 ? 11.734 11.305 18.547 1 98.56 190 ARG A N 1
ATOM 1444 C CA . ARG A 1 190 ? 13.195 11.32 18.531 1 98.56 190 ARG A CA 1
ATOM 1445 C C . ARG A 1 190 ? 13.75 11.797 19.875 1 98.56 190 ARG A C 1
ATOM 1447 O O . ARG A 1 190 ? 14.617 11.148 20.453 1 98.56 190 ARG A O 1
ATOM 1454 N N . ASP A 1 191 ? 13.195 12.906 20.328 1 98.19 191 ASP A N 1
ATOM 1455 C CA . ASP A 1 191 ? 13.68 13.5 21.578 1 98.19 191 ASP A CA 1
ATOM 1456 C C . ASP A 1 191 ? 13.375 12.602 22.766 1 98.19 191 ASP A C 1
ATOM 1458 O O . ASP A 1 191 ? 14.227 12.414 23.641 1 98.19 191 ASP A O 1
ATOM 1462 N N . ALA A 1 192 ? 12.156 12.062 22.781 1 97.94 192 ALA A N 1
ATOM 1463 C CA . ALA A 1 192 ? 11.75 11.195 23.891 1 97.94 192 ALA A CA 1
ATOM 1464 C C . ALA A 1 192 ? 12.617 9.945 23.953 1 97.94 192 ALA A C 1
ATOM 1466 O O . ALA A 1 192 ? 12.875 9.414 25.047 1 97.94 192 ALA A O 1
ATOM 1467 N N . LEU A 1 193 ? 13.086 9.492 22.812 1 98.19 193 LEU A N 1
ATOM 1468 C CA . LEU A 1 193 ? 13.875 8.266 22.734 1 98.19 193 LEU A CA 1
ATOM 1469 C C . LEU A 1 193 ? 15.359 8.562 22.844 1 98.19 193 LEU A C 1
ATOM 1471 O O . LEU A 1 193 ? 16.172 7.641 22.922 1 98.19 193 LEU A O 1
ATOM 1475 N N . GLY A 1 194 ? 15.742 9.82 22.812 1 97.75 194 GLY A N 1
ATOM 1476 C CA . GLY A 1 194 ? 17.125 10.227 22.922 1 97.75 194 GLY A CA 1
ATOM 1477 C C . GLY A 1 194 ? 17.953 9.906 21.688 1 97.75 194 GLY A C 1
ATOM 1478 O O . GLY A 1 194 ? 19.125 9.539 21.797 1 97.75 194 GLY A O 1
ATOM 1479 N N . LEU A 1 195 ? 17.328 9.961 20.547 1 98.5 195 LEU A N 1
ATOM 1480 C CA . LEU A 1 195 ? 18.016 9.617 19.297 1 98.5 195 LEU A CA 1
ATOM 1481 C C . LEU A 1 195 ? 18.688 10.844 18.703 1 98.5 195 LEU A C 1
ATOM 1483 O O . LEU A 1 195 ? 18.281 11.977 18.969 1 98.5 195 LEU A O 1
ATOM 1487 N N . LYS A 1 196 ? 19.672 10.656 17.859 1 98.06 196 LYS A N 1
ATOM 1488 C CA . LYS A 1 196 ? 20.422 11.742 17.25 1 98.06 196 LYS A CA 1
ATOM 1489 C C . LYS A 1 196 ? 19.969 11.992 15.812 1 98.06 196 LYS A C 1
ATOM 1491 O O . LYS A 1 196 ? 20.5 12.875 15.125 1 98.06 196 LYS A O 1
ATOM 1496 N N . THR A 1 197 ? 19.031 11.242 15.328 1 98.75 197 THR A N 1
ATOM 1497 C CA . THR A 1 197 ? 18.516 11.328 13.969 1 98.75 197 THR A CA 1
ATOM 1498 C C . THR A 1 197 ? 18.172 12.773 13.609 1 98.75 197 THR A C 1
ATOM 1500 O O . THR A 1 197 ? 17.484 13.461 14.375 1 98.75 197 THR A O 1
ATOM 1503 N N . ARG A 1 198 ? 18.672 13.273 12.5 1 98.88 198 ARG A N 1
ATOM 1504 C CA . ARG A 1 198 ? 18.281 14.586 12.008 1 98.88 198 ARG A CA 1
ATOM 1505 C C . ARG A 1 198 ? 16.922 14.539 11.32 1 98.88 198 ARG A C 1
ATOM 1507 O O . ARG A 1 198 ? 16.656 13.648 10.516 1 98.88 198 ARG A O 1
ATOM 1514 N N . ILE A 1 199 ? 16.078 15.461 11.648 1 98.94 199 ILE A N 1
ATOM 1515 C CA . ILE A 1 199 ? 14.758 15.531 11.047 1 98.94 199 ILE A CA 1
ATOM 1516 C C . ILE A 1 199 ? 14.719 16.672 10.023 1 98.94 199 ILE A C 1
ATOM 1518 O O . ILE A 1 199 ? 15.016 17.812 10.344 1 98.94 199 ILE A O 1
ATOM 1522 N N . VAL A 1 200 ? 14.344 16.344 8.797 1 98.94 200 VAL A N 1
ATOM 1523 C CA . VAL A 1 200 ? 14.297 17.297 7.699 1 98.94 200 VAL A CA 1
ATOM 1524 C C . VAL A 1 200 ? 12.844 17.531 7.285 1 98.94 200 VAL A C 1
ATOM 1526 O O . VAL A 1 200 ? 12.164 16.594 6.848 1 98.94 200 VAL A O 1
ATOM 1529 N N . GLY A 1 201 ? 12.406 18.781 7.449 1 98.94 201 GLY A N 1
ATOM 1530 C CA . GLY A 1 201 ? 11.078 19.125 6.98 1 98.94 201 GLY A CA 1
ATOM 1531 C C . GLY A 1 201 ? 11.039 19.469 5.504 1 98.94 201 GLY A C 1
ATOM 1532 O O . GLY A 1 201 ? 11.977 20.062 4.969 1 98.94 201 GLY A O 1
ATOM 1533 N N . VAL A 1 202 ? 9.938 19.125 4.852 1 98.94 202 VAL A N 1
ATOM 1534 C CA . VAL A 1 202 ? 9.789 19.391 3.428 1 98.94 202 VAL A CA 1
ATOM 1535 C C . VAL A 1 202 ? 8.516 20.203 3.186 1 98.94 202 VAL A C 1
ATOM 1537 O O . VAL A 1 202 ? 7.438 19.844 3.676 1 98.94 202 VAL A O 1
ATOM 1540 N N . VAL A 1 203 ? 8.625 21.312 2.477 1 98.81 203 VAL A N 1
ATOM 1541 C CA . VAL A 1 203 ? 7.48 22.141 2.121 1 98.81 203 VAL A CA 1
ATOM 1542 C C . VAL A 1 203 ? 7.438 22.328 0.608 1 98.81 203 VAL A C 1
ATOM 1544 O O . VAL A 1 203 ? 8.398 22.016 -0.096 1 98.81 203 VAL A O 1
ATOM 1547 N N . SER A 1 204 ? 6.277 22.766 0.146 1 98.5 204 SER A N 1
ATOM 1548 C CA . SER A 1 204 ? 6.176 23.156 -1.254 1 98.5 204 SER A CA 1
ATOM 1549 C C . SER A 1 204 ? 6.863 24.5 -1.5 1 98.5 204 SER A C 1
ATOM 1551 O O . SER A 1 204 ? 6.75 25.422 -0.687 1 98.5 204 SER A O 1
ATOM 1553 N N . ALA A 1 205 ? 7.559 24.625 -2.615 1 98.38 205 ALA A N 1
ATOM 1554 C CA . ALA A 1 205 ? 8.102 25.906 -3.033 1 98.38 205 ALA A CA 1
ATOM 1555 C C . ALA A 1 205 ? 6.988 26.922 -3.277 1 98.38 205 ALA A C 1
ATOM 1557 O O . ALA A 1 205 ? 7.223 28.141 -3.246 1 98.38 205 ALA A O 1
ATOM 1558 N N . HIS A 1 206 ? 5.777 26.438 -3.391 1 97.81 206 HIS A N 1
ATOM 1559 C CA . HIS A 1 206 ? 4.617 27.266 -3.67 1 97.81 206 HIS A CA 1
ATOM 1560 C C . HIS A 1 206 ? 3.752 27.438 -2.426 1 97.81 206 HIS A C 1
ATOM 1562 O O . HIS A 1 206 ? 2.613 27.906 -2.516 1 97.81 206 HIS A O 1
ATOM 1568 N N . ALA A 1 207 ? 4.203 26.984 -1.341 1 97.31 207 ALA A N 1
ATOM 1569 C CA . ALA A 1 207 ? 3.676 27.203 0.006 1 97.31 207 ALA A CA 1
ATOM 1570 C C . ALA A 1 207 ? 4.801 27.234 1.036 1 97.31 207 ALA A C 1
ATOM 1572 O O . ALA A 1 207 ? 4.859 26.375 1.926 1 97.31 207 ALA A O 1
ATOM 1573 N N . PRO A 1 208 ? 5.625 28.25 0.976 1 98.19 208 PRO A N 1
ATOM 1574 C CA . PRO A 1 208 ? 6.902 28.234 1.696 1 98.19 208 PRO A CA 1
ATOM 1575 C C . PRO A 1 208 ? 6.793 28.812 3.104 1 98.19 208 PRO A C 1
ATOM 1577 O O . PRO A 1 208 ? 7.809 29.141 3.723 1 98.19 208 PRO A O 1
ATOM 1580 N N . ALA A 1 209 ? 5.605 28.953 3.684 1 98.19 209 ALA A N 1
ATOM 1581 C CA . ALA A 1 209 ? 5.383 29.672 4.934 1 98.19 209 ALA A CA 1
ATOM 1582 C C . ALA A 1 209 ? 6.238 29.094 6.059 1 98.19 209 ALA A C 1
ATOM 1584 O O . ALA A 1 209 ? 6.898 29.828 6.793 1 98.19 209 ALA A O 1
ATOM 1585 N N . TYR A 1 210 ? 6.277 27.766 6.184 1 98.62 210 TYR A N 1
ATOM 1586 C CA . TYR A 1 210 ? 7.059 27.156 7.254 1 98.62 210 TYR A CA 1
ATOM 1587 C C . TYR A 1 210 ? 8.555 27.359 7.02 1 98.62 210 TYR A C 1
ATOM 1589 O O . TYR A 1 210 ? 9.312 27.594 7.965 1 98.62 210 TYR A O 1
ATOM 1597 N N . ALA A 1 211 ? 8.977 27.25 5.77 1 98.69 211 ALA A N 1
ATOM 1598 C CA . ALA A 1 211 ? 10.391 27.453 5.473 1 98.69 211 ALA A CA 1
ATOM 1599 C C . ALA A 1 211 ? 10.805 28.891 5.785 1 98.69 211 ALA A C 1
ATOM 1601 O O . ALA A 1 211 ? 11.844 29.125 6.418 1 98.69 211 ALA A O 1
ATOM 1602 N N . LEU A 1 212 ? 10.016 29.828 5.344 1 98.62 212 LEU A N 1
ATOM 1603 C CA . LEU A 1 212 ? 10.297 31.234 5.609 1 98.62 212 LEU A CA 1
ATOM 1604 C C . LEU A 1 212 ? 10.305 31.516 7.109 1 98.62 212 LEU A C 1
ATOM 1606 O O . LEU A 1 212 ? 11.164 32.25 7.609 1 98.62 212 LEU A O 1
ATOM 1610 N N . SER A 1 213 ? 9.344 30.969 7.762 1 98.75 213 SER A N 1
ATOM 1611 C CA . SER A 1 213 ? 9.242 31.156 9.211 1 98.75 213 SER A CA 1
ATOM 1612 C C . SER A 1 213 ? 10.445 30.547 9.93 1 98.75 213 SER A C 1
ATOM 1614 O O . SER A 1 213 ? 10.953 31.125 10.898 1 98.75 213 SER A O 1
ATOM 1616 N N . PHE A 1 214 ? 10.828 29.406 9.523 1 98.62 214 PHE A N 1
ATOM 1617 C CA . PHE A 1 214 ? 11.992 28.734 10.094 1 98.62 214 PHE A CA 1
ATOM 1618 C C . PHE A 1 214 ? 13.242 29.578 9.945 1 98.62 214 PHE A C 1
ATOM 1620 O O . PHE A 1 214 ? 14.023 29.719 10.891 1 98.62 214 PHE A O 1
ATOM 1627 N N . GLU A 1 215 ? 13.445 30.156 8.781 1 98.44 215 GLU A N 1
ATOM 1628 C CA . GLU A 1 215 ? 14.602 31.016 8.492 1 98.44 215 GLU A CA 1
ATOM 1629 C C . GLU A 1 215 ? 14.555 32.281 9.312 1 98.44 215 GLU A C 1
ATOM 1631 O O . GLU A 1 215 ? 15.586 32.781 9.773 1 98.44 215 GLU A O 1
ATOM 1636 N N . ALA A 1 216 ? 13.383 32.75 9.562 1 98.06 216 ALA A N 1
ATOM 1637 C CA . ALA A 1 216 ? 13.211 34.031 10.25 1 98.06 216 ALA A CA 1
ATOM 1638 C C . ALA A 1 216 ? 13.172 33.844 11.758 1 98.06 216 ALA A C 1
ATOM 1640 O O . ALA A 1 216 ? 13.375 34.781 12.523 1 98.06 216 ALA A O 1
ATOM 1641 N N . GLY A 1 217 ? 12.828 32.688 12.203 1 97.56 217 GLY A N 1
ATOM 1642 C CA . GLY A 1 217 ? 12.672 32.406 13.617 1 97.56 217 GLY A CA 1
ATOM 1643 C C . GLY A 1 217 ? 11.344 32.875 14.18 1 97.56 217 GLY A C 1
ATOM 1644 O O . GLY A 1 217 ? 11.141 32.875 15.391 1 97.56 217 GLY A O 1
ATOM 1645 N N . THR A 1 218 ? 10.477 33.344 13.273 1 96.94 218 THR A N 1
ATOM 1646 C CA . THR A 1 218 ? 9.148 33.812 13.633 1 96.94 218 THR A CA 1
ATOM 1647 C C . THR A 1 218 ? 8.141 33.5 12.531 1 96.94 218 THR A C 1
ATOM 1649 O O . THR A 1 218 ? 8.523 33.312 11.375 1 96.94 218 TH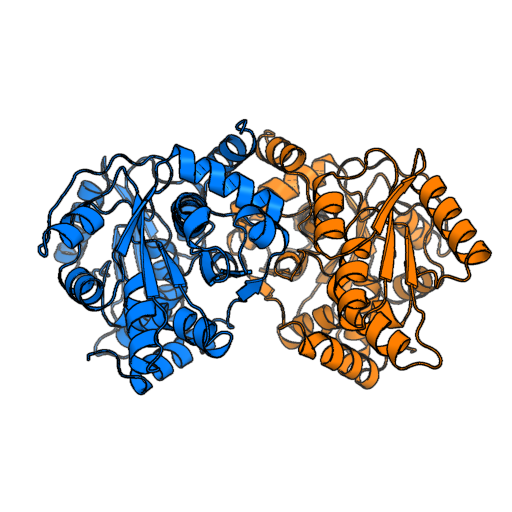R A O 1
ATOM 1652 N N . ALA A 1 219 ? 6.922 33.438 12.914 1 97.25 219 ALA A N 1
ATOM 1653 C CA . ALA A 1 219 ? 5.887 33.062 11.961 1 97.25 219 ALA A CA 1
ATOM 1654 C C . ALA A 1 219 ? 5.75 34.094 10.852 1 97.25 219 ALA A C 1
ATOM 1656 O O . ALA A 1 219 ? 5.695 35.312 11.125 1 97.25 219 ALA A O 1
ATOM 1657 N N . ILE A 1 220 ? 5.75 33.625 9.641 1 97.19 220 ILE A N 1
ATOM 1658 C CA . ILE A 1 220 ? 5.547 34.438 8.438 1 97.19 220 ILE A CA 1
ATOM 1659 C C . ILE A 1 220 ? 4.469 33.812 7.566 1 97.19 220 ILE A C 1
ATOM 1661 O O . ILE A 1 220 ? 4.543 32.594 7.258 1 97.19 220 ILE A O 1
ATOM 1665 N N . SER A 1 221 ? 3.418 34.531 7.289 1 96.81 221 SER A N 1
ATOM 1666 C CA . SER A 1 221 ? 2.389 34.062 6.375 1 96.81 221 SER A CA 1
ATOM 1667 C C . SER A 1 221 ? 2.799 34.25 4.918 1 96.81 221 SER A C 1
ATOM 1669 O O . SER A 1 221 ? 3.549 35.188 4.609 1 96.81 221 SER A O 1
ATOM 1671 N N . HIS A 1 222 ? 2.393 33.406 4.105 1 96.62 222 HIS A N 1
ATOM 1672 C CA . HIS A 1 222 ? 2.672 33.469 2.674 1 96.62 222 HIS A CA 1
ATOM 1673 C C . HIS A 1 222 ? 1.532 32.844 1.864 1 96.62 222 HIS A C 1
ATOM 1675 O O . HIS A 1 222 ? 0.964 31.844 2.256 1 96.62 222 HIS A O 1
ATOM 1681 N N . PRO A 1 223 ? 1.114 33.438 0.755 1 94.88 223 PRO A N 1
ATOM 1682 C CA . PRO A 1 223 ? 0.087 32.844 -0.096 1 94.88 223 PRO A CA 1
ATOM 1683 C C . PRO A 1 223 ? 0.502 31.484 -0.644 1 94.88 223 PRO A C 1
ATOM 1685 O O . PRO A 1 223 ? 1.696 31.188 -0.732 1 94.88 223 PRO A O 1
ATOM 1688 N N . VAL A 1 224 ? -0.51 30.672 -0.968 1 94.44 224 VAL A N 1
ATOM 1689 C CA . VAL A 1 224 ? -0.302 29.312 -1.469 1 94.44 224 VAL A CA 1
ATOM 1690 C C . VAL A 1 224 ? -0.72 29.234 -2.936 1 94.44 224 VAL A C 1
ATOM 1692 O O . VAL A 1 224 ? -1.796 29.719 -3.307 1 94.44 224 VAL A O 1
ATOM 1695 N N . ASP A 1 225 ? 0.125 28.547 -3.756 1 93.75 225 ASP A N 1
ATOM 1696 C CA . ASP A 1 225 ? -0.242 28.406 -5.16 1 93.75 225 ASP A CA 1
ATOM 1697 C C . ASP A 1 225 ? 0.212 27.047 -5.699 1 93.75 225 ASP A C 1
ATOM 1699 O O . ASP A 1 225 ? 0.461 26.906 -6.898 1 93.75 225 ASP A O 1
ATOM 1703 N N . THR A 1 226 ? 0.438 26.078 -4.824 1 93.12 226 THR A N 1
ATOM 1704 C CA . THR A 1 226 ? 0.813 24.75 -5.266 1 93.12 226 THR A CA 1
ATOM 1705 C C . THR A 1 226 ? -0.341 24.078 -6.012 1 93.12 226 THR A C 1
ATOM 1707 O O . THR A 1 226 ? -1.508 24.281 -5.672 1 93.12 226 THR A O 1
ATOM 1710 N N . ARG A 1 227 ? 0.042 23.219 -6.922 1 90.75 227 ARG A N 1
ATOM 1711 C CA . ARG A 1 227 ? -0.961 22.516 -7.715 1 90.75 227 ARG A CA 1
ATOM 1712 C C . ARG A 1 227 ? -1.011 21.047 -7.348 1 90.75 227 ARG A C 1
ATOM 1714 O O . ARG A 1 227 ? -2.055 20.391 -7.48 1 90.75 227 ARG A O 1
ATOM 1721 N N . LEU A 1 228 ? 0.091 20.469 -6.84 1 94.94 228 LEU A N 1
ATOM 1722 C CA . LEU A 1 228 ? 0.176 19.031 -6.668 1 94.94 228 LEU A CA 1
ATOM 1723 C C . LEU A 1 228 ? 0.249 18.656 -5.188 1 94.94 228 LEU A C 1
ATOM 1725 O O . LEU A 1 228 ? 0.067 17.5 -4.824 1 94.94 228 LEU A O 1
ATOM 1729 N N . ALA A 1 229 ? 0.486 19.625 -4.379 1 94.81 229 ALA A N 1
ATOM 1730 C CA . ALA A 1 229 ? 0.746 19.297 -2.98 1 94.81 229 ALA A CA 1
ATOM 1731 C C . ALA A 1 229 ? -0.246 20 -2.057 1 94.81 229 ALA A C 1
ATOM 1733 O O . ALA A 1 229 ? 0.154 20.703 -1.124 1 94.81 229 ALA A O 1
ATOM 1734 N N . ASP A 1 230 ? -1.422 19.719 -2.219 1 91.69 230 ASP A N 1
ATOM 1735 C CA . ASP A 1 230 ? -2.479 20.375 -1.456 1 91.69 230 ASP A CA 1
ATOM 1736 C C . ASP A 1 230 ? -2.361 20.047 0.032 1 91.69 230 ASP A C 1
ATOM 1738 O O . ASP A 1 230 ? -2.744 20.859 0.879 1 91.69 230 ASP A O 1
ATOM 1742 N N . GLY A 1 231 ? -1.756 18.906 0.368 1 93.19 231 GLY A N 1
ATOM 1743 C CA . GLY A 1 231 ? -1.565 18.531 1.76 1 93.19 231 GLY A CA 1
ATOM 1744 C C . GLY A 1 231 ? -0.508 19.359 2.463 1 93.19 231 GLY A C 1
ATOM 1745 O O . GLY A 1 231 ? -0.413 19.344 3.691 1 93.19 231 GLY A O 1
ATOM 1746 N N . MET A 1 232 ? 0.243 20.141 1.738 1 95.75 232 MET A N 1
ATOM 1747 C CA . MET A 1 232 ? 1.288 21 2.287 1 95.75 232 MET A CA 1
ATOM 1748 C C . MET A 1 232 ? 0.962 22.469 2.051 1 95.75 232 MET A C 1
ATOM 1750 O O . MET A 1 232 ? 1.834 23.328 2.182 1 95.75 232 MET A O 1
ATOM 1754 N N . ALA A 1 233 ? -0.303 22.75 1.7 1 93.62 233 ALA A N 1
ATOM 1755 C CA . ALA A 1 233 ? -0.713 24.109 1.332 1 93.62 233 ALA A CA 1
ATOM 1756 C C . ALA A 1 233 ? -0.993 24.953 2.572 1 93.62 233 ALA A C 1
ATOM 1758 O O . ALA A 1 233 ? -2.109 25.438 2.76 1 93.62 233 ALA A O 1
ATOM 1759 N N . CYS A 1 234 ? 0.018 25.188 3.301 1 93.69 234 CYS A N 1
ATOM 1760 C CA . CYS A 1 234 ? -0.105 26 4.508 1 93.69 234 CYS A CA 1
ATOM 1761 C C . CYS A 1 234 ? 0.263 27.453 4.227 1 93.69 234 CYS A C 1
ATOM 1763 O O . CYS A 1 234 ? 1.354 27.734 3.727 1 93.69 234 CYS A O 1
ATOM 1765 N N . SER A 1 235 ? -0.655 28.359 4.578 1 94.62 235 SER A N 1
ATOM 1766 C CA . SER A 1 235 ? -0.384 29.781 4.371 1 94.62 235 SER A CA 1
ATOM 1767 C C . SER A 1 235 ? 0.184 30.422 5.629 1 94.62 235 SER A C 1
ATOM 1769 O O . SER A 1 235 ? 0.937 31.391 5.551 1 94.62 235 SER A O 1
ATOM 1771 N N . THR A 1 236 ? -0.208 29.906 6.746 1 94.56 236 THR A N 1
ATOM 1772 C CA . THR A 1 236 ? 0.216 30.453 8.023 1 94.56 236 THR A CA 1
ATOM 1773 C C . THR A 1 236 ? 0.598 29.344 9 1 94.56 236 THR A C 1
ATOM 1775 O O . THR A 1 236 ? -0.248 28.531 9.383 1 94.56 236 THR A O 1
ATOM 1778 N N . PRO A 1 237 ? 1.819 29.344 9.43 1 97.25 237 PRO A N 1
ATOM 1779 C CA . PRO A 1 237 ? 2.268 28.297 10.352 1 97.25 237 PRO A CA 1
ATOM 1780 C C . PRO A 1 237 ? 1.545 28.344 11.695 1 97.25 237 PRO A C 1
ATOM 1782 O O . PRO A 1 237 ? 1.235 29.422 12.195 1 97.25 237 PRO A O 1
ATOM 1785 N N . ASP A 1 238 ? 1.251 27.203 12.227 1 95.88 238 ASP A N 1
ATOM 1786 C CA . ASP A 1 238 ? 0.8 27.125 13.609 1 95.88 238 ASP A CA 1
ATOM 1787 C C . ASP A 1 238 ? 1.931 27.469 14.578 1 95.88 238 ASP A C 1
ATOM 1789 O O . ASP A 1 238 ? 3.023 26.906 14.492 1 95.88 238 ASP A O 1
ATOM 1793 N N . PRO A 1 239 ? 1.669 28.391 15.523 1 95.88 239 PRO A N 1
ATOM 1794 C CA . PRO A 1 239 ? 2.756 28.844 16.391 1 95.88 239 PRO A CA 1
ATOM 1795 C C . PRO A 1 239 ? 3.359 27.719 17.219 1 95.88 239 PRO A C 1
ATOM 1797 O O . PRO A 1 239 ? 4.578 27.672 17.422 1 95.88 239 PRO A O 1
ATOM 1800 N N . SER A 1 240 ? 2.549 26.859 17.719 1 96.25 240 SER A N 1
ATOM 1801 C CA . SER A 1 240 ? 3.047 25.75 18.531 1 96.25 240 SER A CA 1
ATOM 1802 C C . SER A 1 240 ? 3.883 24.781 17.703 1 96.25 240 SER A C 1
ATOM 1804 O O . SER A 1 240 ? 4.922 24.297 18.156 1 96.25 240 SER A O 1
ATOM 1806 N N . ALA A 1 241 ? 3.408 24.5 16.516 1 97.88 241 ALA A N 1
ATOM 1807 C CA . ALA A 1 241 ? 4.172 23.641 15.609 1 97.88 241 ALA A CA 1
ATOM 1808 C C . ALA A 1 241 ? 5.516 24.281 15.258 1 97.88 241 ALA A C 1
ATOM 1810 O O . ALA A 1 241 ? 6.551 23.594 15.273 1 97.88 241 ALA A O 1
ATOM 1811 N N . LEU A 1 242 ? 5.445 25.547 14.984 1 98.38 242 LEU A N 1
ATOM 1812 C CA . LEU A 1 242 ? 6.664 26.25 14.602 1 98.38 242 LEU A CA 1
ATOM 1813 C C . LEU A 1 242 ? 7.688 26.203 15.727 1 98.38 242 LEU A C 1
ATOM 1815 O O . LEU A 1 242 ? 8.883 26.016 15.484 1 98.38 242 LEU A O 1
ATOM 1819 N N . GLU A 1 243 ? 7.223 26.406 16.922 1 97.88 243 GLU A N 1
ATOM 1820 C CA . GLU A 1 243 ? 8.117 26.359 18.078 1 97.88 243 GLU A CA 1
ATOM 1821 C C . GLU A 1 243 ? 8.844 25.016 18.141 1 97.88 243 GLU A C 1
ATOM 1823 O O . GLU A 1 243 ? 10.062 24.969 18.344 1 97.88 243 GLU A O 1
ATOM 1828 N N . MET A 1 244 ? 8.141 23.938 17.953 1 98.25 244 MET A N 1
ATOM 1829 C CA . MET A 1 244 ? 8.734 22.594 17.984 1 98.25 244 MET A CA 1
ATOM 1830 C C . MET A 1 244 ? 9.688 22.406 16.812 1 98.25 244 MET A C 1
ATOM 1832 O O . MET A 1 244 ? 10.758 21.797 16.969 1 98.25 244 MET A O 1
ATOM 1836 N N . ILE A 1 245 ? 9.289 22.859 15.695 1 98.75 245 ILE A N 1
ATOM 1837 C CA . ILE A 1 245 ? 10.086 22.703 14.484 1 98.75 245 ILE A CA 1
ATOM 1838 C C . ILE A 1 245 ? 11.391 23.469 14.609 1 98.75 245 ILE A C 1
ATOM 1840 O O . ILE A 1 245 ? 12.461 22.953 14.289 1 98.75 245 ILE A O 1
ATOM 1844 N N . LEU A 1 246 ? 11.32 24.719 15.148 1 98.69 246 LEU A N 1
ATOM 1845 C CA . LEU A 1 246 ? 12.508 25.531 15.352 1 98.69 246 LEU A CA 1
ATOM 1846 C C . LEU A 1 246 ? 13.484 24.844 16.297 1 98.69 246 LEU A C 1
ATOM 1848 O O . LEU A 1 246 ? 14.703 24.922 16.109 1 98.69 246 LEU A O 1
ATOM 1852 N N . ALA A 1 247 ? 12.961 24.188 17.234 1 97.88 247 ALA A N 1
ATOM 1853 C CA . ALA A 1 247 ? 13.781 23.578 18.266 1 97.88 247 ALA A CA 1
ATOM 1854 C C . ALA A 1 247 ? 14.344 22.234 17.812 1 97.88 247 ALA A C 1
ATOM 1856 O O . ALA A 1 247 ? 15.391 21.797 18.297 1 97.88 247 ALA A O 1
ATOM 1857 N N . GLY A 1 248 ? 13.672 21.594 16.828 1 98.56 248 GLY A N 1
ATOM 1858 C CA . GLY A 1 248 ? 14.008 20.188 16.656 1 98.56 248 GLY A CA 1
ATOM 1859 C C . GLY A 1 248 ? 14.383 19.828 15.234 1 98.56 248 GLY A C 1
ATOM 1860 O O . GLY A 1 248 ? 14.992 18.781 14.984 1 98.56 248 GLY A O 1
ATOM 1861 N N . ALA A 1 249 ? 14 20.578 14.242 1 98.81 249 ALA A N 1
ATOM 1862 C CA . ALA A 1 249 ? 14.297 20.266 12.852 1 98.81 249 ALA A CA 1
ATOM 1863 C C . ALA A 1 249 ? 15.727 20.656 12.492 1 98.81 249 ALA A C 1
ATOM 1865 O O . ALA A 1 249 ? 16.266 21.625 13.023 1 98.81 249 ALA A O 1
ATOM 1866 N N . ASP A 1 250 ? 16.312 19.875 11.641 1 98.88 250 ASP A N 1
ATOM 1867 C CA . ASP A 1 250 ? 17.641 20.188 11.148 1 98.88 250 ASP A CA 1
ATOM 1868 C C . ASP A 1 250 ? 17.594 21.297 10.094 1 98.88 250 ASP A C 1
ATOM 1870 O O . ASP A 1 250 ? 18.406 22.219 10.117 1 98.88 250 ASP A O 1
ATOM 1874 N N . ARG A 1 251 ? 16.703 21.172 9.164 1 98.75 251 ARG A N 1
ATOM 1875 C CA . ARG A 1 251 ? 16.469 22.141 8.094 1 98.75 251 ARG A CA 1
ATOM 1876 C C . ARG A 1 251 ? 15.125 21.891 7.418 1 98.75 251 ARG A C 1
ATOM 1878 O O . ARG A 1 251 ? 14.492 20.859 7.645 1 98.75 251 ARG A O 1
ATOM 1885 N N . LEU A 1 252 ? 14.742 22.844 6.617 1 98.88 252 LEU A N 1
ATOM 1886 C CA . LEU A 1 252 ? 13.562 22.703 5.773 1 98.88 252 LEU A CA 1
ATOM 1887 C C . LEU A 1 252 ? 13.93 22.828 4.297 1 98.88 252 LEU A C 1
ATOM 1889 O O . LEU A 1 252 ? 14.719 23.688 3.918 1 98.88 252 LEU A O 1
ATOM 1893 N N . VAL A 1 253 ? 13.422 21.906 3.508 1 98.88 253 VAL A N 1
ATOM 1894 C CA . VAL A 1 253 ? 13.703 21.844 2.078 1 98.88 253 VAL A CA 1
ATOM 1895 C C . VAL A 1 253 ? 12.438 22.203 1.289 1 98.88 253 VAL A C 1
ATOM 1897 O O . VAL A 1 253 ? 11.336 21.766 1.647 1 98.88 253 VAL A O 1
ATOM 1900 N N . ARG A 1 254 ? 12.586 23.047 0.297 1 98.81 254 ARG A N 1
ATOM 1901 C CA . ARG A 1 254 ? 11.492 23.406 -0.604 1 98.81 254 ARG A CA 1
ATOM 1902 C C . ARG A 1 254 ? 11.547 22.578 -1.881 1 98.81 254 ARG A C 1
ATOM 1904 O O . ARG A 1 254 ? 12.609 22.391 -2.473 1 98.81 254 ARG A O 1
ATOM 1911 N N . VAL A 1 255 ? 10.383 22.031 -2.307 1 98.81 255 VAL A N 1
ATOM 1912 C CA . VAL A 1 255 ? 10.328 21.266 -3.545 1 98.81 255 VAL A CA 1
ATOM 1913 C C . VAL A 1 255 ? 9.25 21.828 -4.461 1 98.81 255 VAL A C 1
ATOM 1915 O O . VAL A 1 255 ? 8.195 22.266 -3.99 1 98.81 255 VAL A O 1
ATOM 1918 N N . SER A 1 256 ? 9.469 21.859 -5.758 1 98.38 256 SER A N 1
ATOM 1919 C CA . SER A 1 256 ? 8.531 22.375 -6.75 1 98.38 256 SER A CA 1
ATOM 1920 C C . SER A 1 256 ? 7.527 21.312 -7.172 1 98.38 256 SER A C 1
ATOM 1922 O O . SER A 1 256 ? 7.707 20.141 -6.879 1 98.38 256 SER A O 1
ATOM 1924 N N . ASP A 1 257 ? 6.484 21.781 -7.844 1 97.81 257 ASP A N 1
ATOM 1925 C CA . ASP A 1 257 ? 5.516 20.844 -8.398 1 97.81 257 ASP A CA 1
ATOM 1926 C C . ASP A 1 257 ? 6.172 19.906 -9.406 1 97.81 257 ASP A C 1
ATOM 1928 O O . ASP A 1 257 ? 5.809 18.734 -9.508 1 97.81 257 ASP A O 1
ATOM 1932 N N . ARG A 1 258 ? 7.117 20.422 -10.172 1 97.62 258 ARG A N 1
ATOM 1933 C CA . ARG A 1 258 ? 7.844 19.609 -11.133 1 97.62 258 ARG A CA 1
ATOM 1934 C C . ARG A 1 258 ? 8.609 18.484 -10.43 1 97.62 258 ARG A C 1
ATOM 1936 O O . ARG A 1 258 ? 8.57 17.328 -10.867 1 97.62 258 ARG A O 1
ATOM 1943 N N . GLU A 1 259 ? 9.273 18.812 -9.352 1 98.31 259 GLU A N 1
ATOM 1944 C CA . GLU A 1 259 ? 10.023 17.828 -8.578 1 98.31 259 GLU A CA 1
ATOM 1945 C C . GLU A 1 259 ? 9.086 16.797 -7.941 1 98.31 259 GLU A C 1
ATOM 1947 O O . GLU A 1 259 ? 9.422 15.617 -7.859 1 98.31 259 GLU A O 1
ATOM 1952 N N . ILE A 1 260 ? 7.977 17.25 -7.484 1 98.5 260 ILE A N 1
ATOM 1953 C CA . ILE A 1 260 ? 6.984 16.359 -6.891 1 98.5 260 ILE A CA 1
ATOM 1954 C C . ILE A 1 260 ? 6.477 15.383 -7.941 1 98.5 260 ILE A C 1
ATOM 1956 O O . ILE A 1 260 ? 6.398 14.172 -7.691 1 98.5 260 ILE A O 1
ATOM 1960 N N . GLY A 1 261 ? 6.102 15.898 -9.117 1 98.44 261 GLY A N 1
ATOM 1961 C CA . GLY A 1 261 ? 5.676 15.016 -10.195 1 98.44 261 GLY A CA 1
ATOM 1962 C C . GLY A 1 261 ? 6.707 13.961 -10.547 1 98.44 261 GLY A C 1
ATOM 1963 O O . GLY A 1 261 ? 6.371 12.789 -10.719 1 98.44 261 GLY A O 1
ATOM 1964 N N . ALA A 1 262 ? 7.973 14.367 -10.648 1 98.5 262 ALA A N 1
ATOM 1965 C CA . ALA A 1 262 ? 9.062 13.438 -10.93 1 98.5 262 ALA A CA 1
ATOM 1966 C C . ALA A 1 262 ? 9.195 12.391 -9.828 1 98.5 262 ALA A C 1
ATOM 1968 O O . ALA A 1 262 ? 9.453 11.219 -10.102 1 98.5 262 ALA A O 1
ATOM 1969 N N . ALA A 1 263 ? 9.031 12.844 -8.602 1 98.69 263 ALA A N 1
ATOM 1970 C CA . ALA A 1 263 ? 9.117 11.93 -7.465 1 98.69 263 ALA A CA 1
ATOM 1971 C C . ALA A 1 263 ? 7.969 10.93 -7.477 1 98.69 263 ALA A C 1
ATOM 1973 O O . ALA A 1 263 ? 8.141 9.773 -7.074 1 98.69 263 ALA A O 1
ATOM 1974 N N . MET A 1 264 ? 6.777 11.375 -7.898 1 98.62 264 MET A N 1
ATOM 1975 C CA . MET A 1 264 ? 5.656 10.453 -8.039 1 98.62 264 MET A CA 1
ATOM 1976 C C . MET A 1 264 ? 6.004 9.32 -9.008 1 98.62 264 MET A C 1
ATOM 1978 O O . MET A 1 264 ? 5.738 8.156 -8.719 1 98.62 264 MET A O 1
ATOM 1982 N N . ARG A 1 265 ? 6.629 9.633 -10.117 1 98.44 265 ARG A N 1
ATOM 1983 C CA . ARG A 1 265 ? 7.016 8.633 -11.109 1 98.44 265 ARG A CA 1
ATOM 1984 C C . ARG A 1 265 ? 8.109 7.711 -10.562 1 98.44 265 ARG A C 1
ATOM 1986 O O . ARG A 1 265 ? 8.047 6.492 -10.742 1 98.44 265 ARG A O 1
ATOM 1993 N N . LEU A 1 266 ? 9.094 8.312 -9.906 1 98.44 266 LEU A N 1
ATOM 1994 C CA . LEU A 1 266 ? 10.164 7.516 -9.32 1 98.44 266 LEU A CA 1
ATOM 1995 C C . LEU A 1 266 ? 9.609 6.562 -8.266 1 98.44 266 LEU A C 1
ATOM 1997 O O . LEU A 1 266 ? 10 5.395 -8.211 1 98.44 266 LEU A O 1
ATOM 2001 N N . CYS A 1 267 ? 8.734 7.102 -7.426 1 98.62 267 CYS A N 1
ATOM 2002 C CA . CYS A 1 267 ? 8.102 6.27 -6.41 1 98.62 267 CYS A CA 1
ATOM 2003 C C . CYS A 1 267 ? 7.371 5.09 -7.043 1 98.62 267 CYS A C 1
ATOM 2005 O O . CYS A 1 267 ? 7.523 3.951 -6.602 1 98.62 267 CYS A O 1
ATOM 2007 N N . PHE A 1 268 ? 6.641 5.355 -8.062 1 98.5 268 PHE A N 1
ATOM 2008 C CA . PHE A 1 268 ? 5.879 4.309 -8.734 1 98.5 268 PHE A CA 1
ATOM 2009 C C . PHE A 1 268 ? 6.809 3.254 -9.32 1 98.5 268 PHE A C 1
ATOM 2011 O O . PHE A 1 268 ? 6.66 2.062 -9.039 1 98.5 268 PHE A O 1
ATOM 2018 N N . THR A 1 269 ? 7.801 3.635 -10.062 1 97.81 269 THR A N 1
ATOM 2019 C CA . THR A 1 269 ? 8.633 2.691 -10.797 1 97.81 269 THR A CA 1
ATOM 2020 C C . THR A 1 269 ? 9.539 1.909 -9.852 1 97.81 269 THR A C 1
ATOM 2022 O O . THR A 1 269 ? 10.008 0.823 -10.195 1 97.81 269 THR A O 1
ATOM 2025 N N . SER A 1 270 ? 9.734 2.465 -8.664 1 97.94 270 SER A N 1
ATOM 2026 C CA . SER A 1 270 ? 10.664 1.824 -7.742 1 97.94 270 SER A CA 1
ATOM 2027 C C . SER A 1 270 ? 9.922 0.951 -6.73 1 97.94 270 SER A C 1
ATOM 2029 O O . SER A 1 270 ? 10.5 0.009 -6.184 1 97.94 270 SER A O 1
ATOM 2031 N N . THR A 1 271 ? 8.664 1.318 -6.445 1 98.12 271 THR A N 1
ATOM 2032 C CA . THR A 1 271 ? 8.016 0.682 -5.305 1 98.12 271 THR A CA 1
ATOM 2033 C C . THR A 1 271 ? 6.625 0.175 -5.684 1 98.12 271 THR A C 1
ATOM 2035 O O . THR A 1 271 ? 6.027 -0.616 -4.949 1 98.12 271 THR A O 1
ATOM 2038 N N . HIS A 1 272 ? 6.07 0.666 -6.77 1 98.06 272 HIS A N 1
ATOM 2039 C CA . HIS A 1 272 ? 4.719 0.364 -7.23 1 98.06 272 HIS A CA 1
ATOM 2040 C C . HIS A 1 272 ? 3.68 0.727 -6.172 1 98.06 272 HIS A C 1
ATOM 2042 O O . HIS A 1 272 ? 2.777 -0.062 -5.887 1 98.06 272 HIS A O 1
ATOM 2048 N N . ASN A 1 273 ? 3.854 1.918 -5.598 1 98.44 273 ASN A N 1
ATOM 2049 C CA . ASN A 1 273 ? 2.898 2.535 -4.684 1 98.44 273 ASN A CA 1
ATOM 2050 C C . ASN A 1 273 ? 2.303 3.811 -5.273 1 98.44 273 ASN A C 1
ATOM 2052 O O . ASN A 1 273 ? 2.926 4.461 -6.113 1 98.44 273 ASN A O 1
ATOM 2056 N N . VAL A 1 274 ? 1.093 4.07 -4.812 1 98.56 274 VAL A N 1
ATOM 2057 C CA . VAL A 1 274 ? 0.493 5.375 -5.074 1 98.56 274 VAL A CA 1
ATOM 2058 C C . VAL A 1 274 ? 0.974 6.383 -4.035 1 98.56 274 VAL A C 1
ATOM 2060 O O . VAL A 1 274 ? 1.037 6.074 -2.844 1 98.56 274 VAL A O 1
ATOM 2063 N N . ALA A 1 275 ? 1.368 7.516 -4.531 1 98.12 275 ALA A N 1
ATOM 2064 C CA . ALA A 1 275 ? 1.704 8.633 -3.654 1 98.12 275 ALA A CA 1
ATOM 2065 C C . ALA A 1 275 ? 1.024 9.914 -4.121 1 98.12 275 ALA A C 1
ATOM 2067 O O . ALA A 1 275 ? 1.114 10.289 -5.293 1 98.12 275 ALA A O 1
ATOM 2068 N N . GLU A 1 276 ? 0.295 10.57 -3.223 1 98.19 276 GLU A N 1
ATOM 2069 C CA . GLU A 1 276 ? -0.14 11.93 -3.535 1 98.19 276 GLU A CA 1
ATOM 2070 C C . GLU A 1 276 ? 1.023 12.914 -3.453 1 98.19 276 GLU A C 1
ATOM 2072 O O . GLU A 1 276 ? 2.094 12.578 -2.945 1 98.19 276 GLU A O 1
ATOM 2077 N N . GLY A 1 277 ? 0.824 14.094 -3.965 1 97.94 277 GLY A N 1
ATOM 2078 C CA . GLY A 1 277 ? 1.909 15.055 -4.055 1 97.94 277 GLY A CA 1
ATOM 2079 C C . GLY A 1 277 ? 2.602 15.305 -2.729 1 97.94 277 GLY A C 1
ATOM 2080 O O . GLY A 1 277 ? 3.811 15.094 -2.605 1 97.94 277 GLY A O 1
ATOM 2081 N N . ALA A 1 278 ? 1.837 15.672 -1.708 1 97.81 278 ALA A N 1
ATOM 2082 C CA . ALA A 1 278 ? 2.402 15.891 -0.379 1 97.81 278 ALA A CA 1
ATOM 2083 C C . ALA A 1 278 ? 3.025 14.609 0.166 1 97.81 278 ALA A C 1
ATOM 2085 O O . ALA A 1 278 ? 4.016 14.656 0.897 1 97.81 278 ALA A O 1
ATOM 2086 N N . GLY A 1 279 ? 2.453 13.469 -0.22 1 98.31 279 GLY A N 1
ATOM 2087 C CA . GLY A 1 279 ? 2.887 12.172 0.291 1 98.31 279 GLY A CA 1
ATOM 2088 C C . GLY A 1 279 ? 4.297 11.812 -0.127 1 98.31 279 GLY A C 1
ATOM 2089 O O . GLY A 1 279 ? 5.027 11.164 0.629 1 98.31 279 GLY A O 1
ATOM 2090 N N . VAL A 1 280 ? 4.684 12.273 -1.337 1 98.69 280 VAL A N 1
ATOM 2091 C CA . VAL A 1 280 ? 5.961 11.844 -1.894 1 98.69 280 VAL A CA 1
ATOM 2092 C C . VAL A 1 280 ? 6.984 12.977 -1.773 1 98.69 280 VAL A C 1
ATOM 2094 O O . VAL A 1 280 ? 8.117 12.844 -2.242 1 98.69 280 VAL A O 1
ATOM 2097 N N . ALA A 1 281 ? 6.629 14.055 -1.109 1 98.88 281 ALA A N 1
ATOM 2098 C CA . ALA A 1 281 ? 7.496 15.227 -1.006 1 98.88 281 ALA A CA 1
ATOM 2099 C C . ALA A 1 281 ? 8.82 14.875 -0.328 1 98.88 281 ALA A C 1
ATOM 2101 O O . ALA A 1 281 ? 9.867 15.422 -0.677 1 98.88 281 ALA A O 1
ATOM 2102 N N . ALA A 1 282 ? 8.758 13.984 0.658 1 98.94 282 ALA A N 1
ATOM 2103 C CA . ALA A 1 282 ? 9.977 13.539 1.329 1 98.94 282 ALA A CA 1
ATOM 2104 C C . ALA A 1 282 ? 10.961 12.938 0.334 1 98.94 282 ALA A C 1
ATOM 2106 O O . ALA A 1 282 ? 12.164 13.219 0.39 1 98.94 282 ALA A O 1
ATOM 2107 N N . LEU A 1 283 ? 10.469 12.125 -0.582 1 98.94 283 LEU A N 1
ATOM 2108 C CA . LEU A 1 283 ? 11.32 11.539 -1.61 1 98.94 283 LEU A CA 1
ATOM 2109 C C . LEU A 1 283 ? 11.875 12.609 -2.537 1 98.94 283 LEU A C 1
ATOM 2111 O O . LEU A 1 283 ? 13.055 12.57 -2.902 1 98.94 283 LEU A O 1
ATOM 2115 N N . ALA A 1 284 ? 11.008 13.531 -2.939 1 98.88 284 ALA A N 1
ATOM 2116 C CA . ALA A 1 284 ? 11.461 14.617 -3.807 1 98.88 284 ALA A CA 1
ATOM 2117 C C . ALA A 1 284 ? 12.617 15.375 -3.172 1 98.88 284 ALA A C 1
ATOM 2119 O O . ALA A 1 284 ? 13.617 15.664 -3.838 1 98.88 284 ALA A O 1
ATOM 2120 N N . ALA A 1 285 ? 12.492 15.688 -1.913 1 98.94 285 ALA A N 1
ATOM 2121 C CA . ALA A 1 285 ? 13.523 16.453 -1.204 1 98.94 285 ALA A CA 1
ATOM 2122 C C . ALA A 1 285 ? 14.812 15.641 -1.079 1 98.94 285 ALA A C 1
ATOM 2124 O O . ALA A 1 285 ? 15.906 16.172 -1.304 1 98.94 285 ALA A O 1
ATOM 2125 N N . ALA A 1 286 ? 14.703 14.383 -0.686 1 98.94 286 ALA A N 1
ATOM 2126 C CA . ALA A 1 286 ? 15.883 13.531 -0.581 1 98.94 286 ALA A CA 1
ATOM 2127 C C . ALA A 1 286 ? 16.578 13.391 -1.931 1 98.94 286 ALA A C 1
ATOM 2129 O O . ALA A 1 286 ? 17.812 13.391 -2.002 1 98.94 286 ALA A O 1
ATOM 2130 N N . TRP A 1 287 ? 15.758 13.25 -2.992 1 98.81 287 TRP A N 1
ATOM 2131 C CA . TRP A 1 287 ? 16.297 13.148 -4.34 1 98.81 287 TRP A CA 1
ATOM 2132 C C . TRP A 1 287 ? 17.031 14.422 -4.73 1 98.81 287 TRP A C 1
ATOM 2134 O O . TRP A 1 287 ? 18.109 14.375 -5.332 1 98.81 287 TRP A O 1
ATOM 2144 N N . GLN A 1 288 ? 16.469 15.547 -4.375 1 98.62 288 GLN A N 1
ATOM 2145 C CA . GLN A 1 288 ? 17.094 16.844 -4.594 1 98.62 288 GLN A CA 1
ATOM 2146 C C . GLN A 1 288 ? 18.453 16.922 -3.9 1 98.62 288 GLN A C 1
ATOM 2148 O O . GLN A 1 288 ? 19.406 17.484 -4.441 1 98.62 288 GLN A O 1
ATOM 2153 N N . GLU A 1 289 ? 18.547 16.312 -2.73 1 98.62 289 GLU A N 1
ATOM 2154 C CA . GLU A 1 289 ? 19.75 16.406 -1.906 1 98.62 289 GLU A CA 1
ATOM 2155 C C . GLU A 1 289 ? 20.594 15.148 -2.006 1 98.62 289 GLU A C 1
ATOM 2157 O O . GLU A 1 289 ? 21.438 14.891 -1.144 1 98.62 289 GLU A O 1
ATOM 2162 N N . ARG A 1 290 ? 20.453 14.359 -2.971 1 98.44 290 ARG A N 1
ATOM 2163 C CA . ARG A 1 290 ? 20.969 13 -2.998 1 98.44 290 ARG A CA 1
ATOM 2164 C C . ARG A 1 290 ? 22.5 13 -2.85 1 98.44 290 ARG A C 1
ATOM 2166 O O . ARG A 1 290 ? 23.062 12.086 -2.248 1 98.44 290 ARG A O 1
ATOM 2173 N N . GLU A 1 291 ? 23.219 14.023 -3.379 1 98.38 291 GLU A N 1
ATOM 2174 C CA . GLU A 1 291 ? 24.672 14.062 -3.314 1 98.38 291 GLU A CA 1
ATOM 2175 C C . GLU A 1 291 ? 25.156 14.156 -1.872 1 98.38 291 GLU A C 1
ATOM 2177 O O . GLU A 1 291 ? 26.203 13.602 -1.528 1 98.38 291 GLU A O 1
ATOM 2182 N N . ARG A 1 292 ? 24.453 14.742 -1.047 1 97.38 292 ARG A N 1
ATOM 2183 C CA . ARG A 1 292 ? 24.859 14.906 0.348 1 97.38 292 ARG A CA 1
ATOM 2184 C C . ARG A 1 292 ? 24.469 13.688 1.174 1 97.38 292 ARG A C 1
ATOM 2186 O O . ARG A 1 292 ? 24.922 13.531 2.311 1 97.38 292 ARG A O 1
ATOM 2193 N N . LEU A 1 293 ? 23.719 12.789 0.612 1 98.44 293 LEU A N 1
ATOM 2194 C CA . LEU A 1 293 ? 23.156 11.672 1.369 1 98.44 293 LEU A CA 1
ATOM 2195 C C . LEU A 1 293 ? 24.031 10.43 1.22 1 98.44 293 LEU A C 1
ATOM 2197 O O . LEU A 1 293 ? 23.766 9.398 1.835 1 98.44 293 LEU A O 1
ATOM 2201 N N . LYS A 1 294 ? 25.094 10.516 0.4 1 98 294 LYS A N 1
ATOM 2202 C CA . LYS A 1 294 ? 25.953 9.359 0.155 1 98 294 LYS A CA 1
ATOM 2203 C C . LYS A 1 294 ? 26.484 8.781 1.465 1 98 294 LYS A C 1
ATOM 2205 O O . LYS A 1 294 ? 27.016 9.508 2.303 1 98 294 LYS A O 1
ATOM 2210 N N . GLY A 1 295 ? 26.266 7.457 1.652 1 97.94 295 GLY A N 1
ATOM 2211 C CA . GLY A 1 295 ? 26.781 6.746 2.814 1 97.94 295 GLY A CA 1
ATOM 2212 C C . GLY A 1 295 ? 25.859 6.816 4.012 1 97.94 295 GLY A C 1
ATOM 2213 O O . GLY A 1 295 ? 26.125 6.215 5.051 1 97.94 295 GLY A O 1
ATOM 2214 N N . LEU A 1 296 ? 24.75 7.523 3.896 1 98.69 296 LEU A N 1
ATOM 2215 C CA . LEU A 1 296 ? 23.828 7.695 5.016 1 98.69 296 LEU A CA 1
ATOM 2216 C C . LEU A 1 296 ? 22.672 6.707 4.926 1 98.69 296 LEU A C 1
ATOM 2218 O O . LEU A 1 296 ? 22.422 6.125 3.865 1 98.69 296 LEU A O 1
ATOM 2222 N N . LYS A 1 297 ? 22.125 6.379 6.07 1 98.75 297 LYS A N 1
ATOM 2223 C CA . LYS A 1 297 ? 20.859 5.656 6.184 1 98.75 297 LYS A CA 1
ATOM 2224 C C . LYS A 1 297 ? 19.703 6.617 6.371 1 98.75 297 LYS A C 1
ATOM 2226 O O . LYS A 1 297 ? 19.594 7.293 7.398 1 98.75 297 LYS A O 1
ATOM 2231 N N . VAL A 1 298 ? 18.766 6.645 5.395 1 98.88 298 VAL A N 1
ATOM 2232 C CA . VAL A 1 298 ? 17.781 7.711 5.305 1 98.88 298 VAL A CA 1
ATOM 2233 C C . VAL A 1 298 ? 16.375 7.121 5.395 1 98.88 298 VAL A C 1
ATOM 2235 O O . VAL A 1 298 ? 16.094 6.07 4.812 1 98.88 298 VAL A O 1
ATOM 2238 N N . GLY A 1 299 ? 15.539 7.762 6.242 1 98.88 299 GLY A N 1
ATOM 2239 C CA . GLY A 1 299 ? 14.117 7.453 6.277 1 98.88 299 GLY A CA 1
ATOM 2240 C C . GLY A 1 299 ? 13.273 8.453 5.516 1 98.88 299 GLY A C 1
ATOM 2241 O O . GLY A 1 299 ? 13.531 9.656 5.559 1 98.88 299 GLY A O 1
ATOM 2242 N N . LEU A 1 300 ? 12.32 7.977 4.738 1 98.94 300 LEU A N 1
ATOM 2243 C CA . LEU A 1 300 ? 11.359 8.797 4.008 1 98.94 300 LEU A CA 1
ATOM 2244 C C . LEU A 1 300 ? 9.938 8.484 4.461 1 98.94 300 LEU A C 1
ATOM 2246 O O . LEU A 1 300 ? 9.508 7.328 4.43 1 98.94 300 LEU A O 1
ATOM 2250 N N . ILE A 1 301 ? 9.195 9.492 4.848 1 98.94 301 ILE A N 1
ATOM 2251 C CA . ILE A 1 301 ? 7.797 9.281 5.203 1 98.94 301 ILE A CA 1
ATOM 2252 C C . ILE A 1 301 ? 6.926 9.414 3.957 1 98.94 301 ILE A C 1
ATOM 2254 O O . ILE A 1 301 ? 6.801 10.508 3.396 1 98.94 301 ILE A O 1
ATOM 2258 N N . LEU A 1 302 ? 6.391 8.375 3.484 1 98.88 302 LEU A N 1
ATOM 2259 C CA . LEU A 1 302 ? 5.312 8.438 2.506 1 98.88 302 LEU A CA 1
ATOM 2260 C C . LEU A 1 302 ? 3.967 8.633 3.195 1 98.88 302 LEU A C 1
ATOM 2262 O O . LEU A 1 302 ? 3.301 7.664 3.561 1 98.88 302 LEU A O 1
ATOM 2266 N N . SER A 1 303 ? 3.516 9.836 3.281 1 98.5 303 SER A N 1
ATOM 2267 C CA . SER A 1 303 ? 2.521 10.234 4.273 1 98.5 303 SER A CA 1
ATOM 2268 C C . SER A 1 303 ? 1.106 9.938 3.789 1 98.5 303 SER A C 1
ATOM 2270 O O . SER A 1 303 ? 0.168 9.891 4.586 1 98.5 303 SER A O 1
ATOM 2272 N N . GLY A 1 304 ? 0.931 9.82 2.455 1 98 304 GLY A N 1
ATOM 2273 C CA . GLY A 1 304 ? -0.414 9.594 1.953 1 98 304 GLY A CA 1
ATOM 2274 C C . GLY A 1 304 ? -0.452 9.273 0.47 1 98 304 GLY A C 1
ATOM 2275 O O . GLY A 1 304 ? 0.522 9.508 -0.246 1 98 304 GLY A O 1
ATOM 2276 N N . ALA A 1 305 ? -1.648 8.805 0.037 1 98.06 305 ALA A N 1
ATOM 2277 C CA . ALA A 1 305 ? -1.771 8.32 -1.335 1 98.06 305 ALA A CA 1
ATOM 2278 C C . ALA A 1 305 ? -3.025 8.867 -2.004 1 98.06 305 ALA A C 1
ATOM 2280 O O . ALA A 1 305 ? -3.35 8.5 -3.135 1 98.06 305 ALA A O 1
ATOM 2281 N N . ASN A 1 306 ? -3.703 9.828 -1.388 1 97.44 306 ASN A N 1
ATOM 2282 C CA . ASN A 1 306 ? -5.023 10.242 -1.847 1 97.44 306 ASN A CA 1
ATOM 2283 C C . ASN A 1 306 ? -4.926 11.281 -2.965 1 97.44 306 ASN A C 1
ATOM 2285 O O . ASN A 1 306 ? -5.098 12.477 -2.725 1 97.44 306 ASN A O 1
ATOM 2289 N N . VAL A 1 307 ? -4.652 10.836 -4.141 1 97.62 307 VAL A N 1
ATOM 2290 C CA . VAL A 1 307 ? -4.57 11.641 -5.355 1 97.62 307 VAL A CA 1
ATOM 2291 C C . VAL A 1 307 ? -5.645 11.195 -6.344 1 97.62 307 VAL A C 1
ATOM 2293 O O . VAL A 1 307 ? -5.922 10 -6.469 1 97.62 307 VAL A O 1
ATOM 2296 N N . ASP A 1 308 ? -6.27 12.195 -7.008 1 97.44 308 ASP A N 1
ATOM 2297 C CA . ASP A 1 308 ? -7.293 11.875 -8 1 97.44 308 ASP A CA 1
ATOM 2298 C C . ASP A 1 308 ? -6.707 11.047 -9.141 1 97.44 308 ASP A C 1
ATOM 2300 O O . ASP A 1 308 ? -5.582 11.289 -9.578 1 97.44 308 ASP A O 1
ATOM 2304 N N . ARG A 1 309 ? -7.523 10.117 -9.602 1 97.75 309 ARG A N 1
ATOM 2305 C CA . ARG A 1 309 ? -7.137 9.211 -10.68 1 97.75 309 ARG A CA 1
ATOM 2306 C C . ARG A 1 309 ? -6.59 9.984 -11.875 1 97.75 309 ARG A C 1
ATOM 2308 O O . ARG A 1 309 ? -5.535 9.633 -12.422 1 97.75 309 ARG A O 1
ATOM 2315 N N . GLU A 1 310 ? -7.246 11.047 -12.281 1 96.56 310 GLU A N 1
ATOM 2316 C CA . GLU A 1 310 ? -6.848 11.812 -13.453 1 96.56 310 GLU A CA 1
ATOM 2317 C C . GLU A 1 310 ? -5.496 12.484 -13.25 1 96.56 310 GLU A C 1
ATOM 2319 O O . GLU A 1 310 ? -4.66 12.5 -14.156 1 96.56 310 GLU A O 1
ATOM 2324 N N . VAL A 1 311 ? -5.301 13.031 -12.086 1 97 311 VAL A N 1
ATOM 2325 C CA . VAL A 1 311 ? -4.043 13.695 -11.758 1 97 311 VAL A CA 1
ATOM 2326 C C . VAL A 1 311 ? -2.906 12.68 -11.758 1 97 311 VAL A C 1
ATOM 2328 O O . VAL A 1 311 ? -1.835 12.93 -12.312 1 97 311 VAL A O 1
ATOM 2331 N N . PHE A 1 312 ? -3.164 11.539 -11.156 1 98.19 312 PHE A N 1
ATOM 2332 C CA . PHE A 1 312 ? -2.135 10.508 -11.078 1 98.19 312 PHE A CA 1
ATOM 2333 C C . PHE A 1 312 ? -1.785 9.984 -12.461 1 98.19 312 PHE A C 1
ATOM 2335 O O . PHE A 1 312 ? -0.609 9.812 -12.789 1 98.19 312 PHE A O 1
ATOM 2342 N N . ALA A 1 313 ? -2.816 9.68 -13.266 1 98 313 ALA A N 1
ATOM 2343 C CA . ALA A 1 313 ? -2.602 9.227 -14.633 1 98 313 ALA A CA 1
ATOM 2344 C C . ALA A 1 313 ? -1.773 10.234 -15.422 1 98 313 ALA A C 1
ATOM 2346 O O . ALA A 1 313 ? -0.867 9.859 -16.172 1 98 313 ALA A O 1
ATOM 2347 N N . GLU A 1 314 ? -2.076 11.461 -15.25 1 97 314 GLU A N 1
ATOM 2348 C CA . GLU A 1 314 ? -1.351 12.531 -15.93 1 97 314 GLU A CA 1
ATOM 2349 C C . GLU A 1 314 ? 0.118 12.555 -15.516 1 97 314 GLU A C 1
ATOM 2351 O O . GLU A 1 314 ? 1.005 12.688 -16.359 1 97 314 GLU A O 1
ATOM 2356 N N . GLN A 1 315 ? 0.338 12.453 -14.203 1 97.62 315 GLN A N 1
ATOM 2357 C CA . GLN A 1 315 ? 1.712 12.484 -13.711 1 97.62 315 GLN A CA 1
ATOM 2358 C C . GLN A 1 315 ? 2.5 11.273 -14.195 1 97.62 315 GLN A C 1
ATOM 2360 O O . GLN A 1 315 ? 3.668 11.398 -14.578 1 97.62 315 GLN A O 1
ATOM 2365 N N . LEU A 1 316 ? 1.884 10.094 -14.188 1 97.69 316 LEU A N 1
ATOM 2366 C CA . LEU A 1 316 ? 2.564 8.883 -14.633 1 97.69 316 LEU A CA 1
ATOM 2367 C C . LEU A 1 316 ? 2.9 8.961 -16.125 1 97.69 316 LEU A C 1
ATOM 2369 O O . LEU A 1 316 ? 3.904 8.398 -16.562 1 97.69 316 LEU A O 1
ATOM 2373 N N . ALA A 1 317 ? 2.076 9.633 -16.859 1 96.12 317 ALA A N 1
ATOM 2374 C CA . ALA A 1 317 ? 2.234 9.695 -18.312 1 96.12 317 ALA A CA 1
ATOM 2375 C C . ALA A 1 317 ? 3.234 10.773 -18.703 1 96.12 317 ALA A C 1
ATOM 2377 O O . ALA A 1 317 ? 3.703 10.805 -19.844 1 96.12 317 ALA A O 1
ATOM 2378 N N . ALA A 1 318 ? 3.502 11.57 -17.719 1 90.94 318 ALA A N 1
ATOM 2379 C CA . ALA A 1 318 ? 4.363 12.711 -18.031 1 90.94 318 ALA A CA 1
ATOM 2380 C C . ALA A 1 318 ? 5.793 12.258 -18.312 1 90.94 318 ALA A C 1
ATOM 2382 O O . ALA A 1 318 ? 6.254 11.258 -17.75 1 90.94 318 ALA A O 1
ATOM 2383 N N . GLY A 1 319 ? 6.422 12.656 -19.344 1 76 319 GLY A N 1
ATOM 2384 C CA . GLY A 1 319 ? 7.809 12.359 -19.656 1 76 319 GLY A CA 1
ATOM 2385 C C . GLY A 1 319 ? 8.781 12.898 -18.625 1 76 319 GLY A C 1
ATOM 2386 O O . GLY A 1 319 ? 8.438 13.789 -17.859 1 76 319 GLY A O 1
ATOM 2387 N N . ASP A 1 320 ? 9.938 12.133 -18.391 1 65.5 320 ASP A N 1
ATOM 2388 C CA . ASP A 1 320 ? 10.992 12.547 -17.469 1 65.5 320 ASP A CA 1
ATOM 2389 C C . ASP A 1 320 ? 11.57 13.898 -17.891 1 65.5 320 ASP A C 1
ATOM 2391 O O . ASP A 1 320 ? 11.555 14.258 -19.062 1 65.5 320 ASP A O 1
ATOM 2395 N N . MET B 1 1 ? -3.635 -34.812 4.797 1 50.31 1 MET B N 1
ATOM 2396 C CA . MET B 1 1 ? -3.482 -33.719 3.852 1 50.31 1 MET B CA 1
ATOM 2397 C C . MET B 1 1 ? -2.137 -33.031 4.035 1 50.31 1 MET B C 1
ATOM 2399 O O . MET B 1 1 ? -1.675 -32.844 5.164 1 50.31 1 MET B O 1
ATOM 2403 N N . PRO B 1 2 ? -1.302 -32.969 2.951 1 71.56 2 PRO B N 1
ATOM 2404 C CA . PRO B 1 2 ? 0.093 -32.562 3.137 1 71.56 2 PRO B CA 1
ATOM 2405 C C . PRO B 1 2 ? 0.224 -31.219 3.85 1 71.56 2 PRO B C 1
ATOM 2407 O O . PRO B 1 2 ? 1.332 -30.812 4.207 1 71.56 2 PRO B O 1
ATOM 2410 N N . PHE B 1 3 ? -0.998 -30.594 4.191 1 92.5 3 PHE B N 1
ATOM 2411 C CA . PHE B 1 3 ? -0.879 -29.297 4.844 1 92.5 3 PHE B CA 1
ATOM 2412 C C . PHE B 1 3 ? -1.64 -29.281 6.168 1 92.5 3 PHE B C 1
ATOM 2414 O O . PHE B 1 3 ? -2.746 -28.734 6.246 1 92.5 3 PHE B O 1
ATOM 2421 N N . SER B 1 4 ? -1.065 -29.859 7.266 1 96.31 4 SER B N 1
ATOM 2422 C CA . SER B 1 4 ? -1.643 -29.75 8.602 1 96.31 4 SER B CA 1
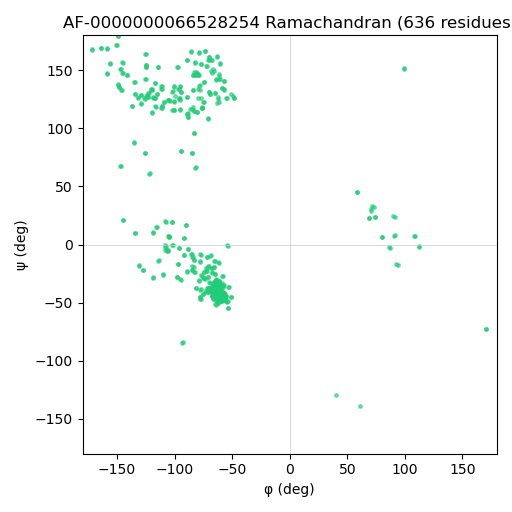ATOM 2423 C C . SER B 1 4 ? -1.57 -28.328 9.133 1 96.31 4 SER B C 1
ATOM 2425 O O . SER B 1 4 ? -0.778 -27.516 8.648 1 96.31 4 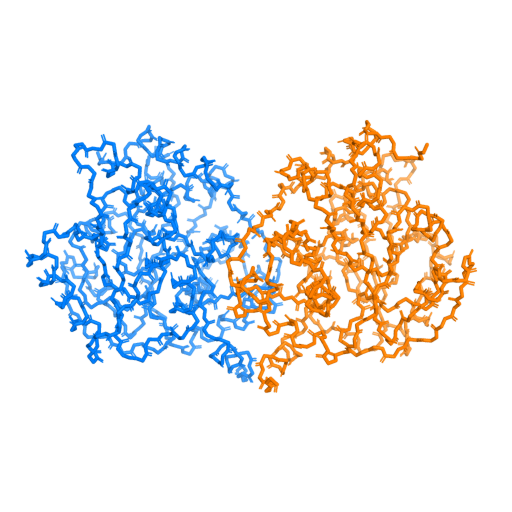SER B O 1
ATOM 2427 N N . LEU B 1 5 ? -2.447 -28.078 10.094 1 97.81 5 LEU B N 1
ATOM 2428 C CA . LEU B 1 5 ? -2.424 -26.75 10.711 1 97.81 5 LEU B CA 1
ATOM 2429 C C . LEU B 1 5 ? -1.049 -26.453 11.289 1 97.81 5 LEU B C 1
ATOM 2431 O O . LEU B 1 5 ? -0.53 -25.344 11.133 1 97.81 5 LEU B O 1
ATOM 2435 N N . ALA B 1 6 ? -0.495 -27.438 11.906 1 97.81 6 ALA B N 1
ATOM 2436 C CA . ALA B 1 6 ? 0.827 -27.266 12.5 1 97.81 6 ALA B CA 1
ATOM 2437 C C . ALA B 1 6 ? 1.875 -26.953 11.438 1 97.81 6 ALA B C 1
ATOM 2439 O O . ALA B 1 6 ? 2.748 -26.109 11.656 1 97.81 6 ALA B O 1
ATOM 2440 N N . ALA B 1 7 ? 1.824 -27.641 10.352 1 97.62 7 ALA B N 1
ATOM 2441 C CA . ALA B 1 7 ? 2.771 -27.406 9.258 1 97.62 7 ALA B CA 1
ATOM 2442 C C . ALA B 1 7 ? 2.611 -26 8.68 1 97.62 7 ALA B C 1
ATOM 2444 O O . ALA B 1 7 ? 3.602 -25.344 8.359 1 97.62 7 ALA B O 1
ATOM 2445 N N . LEU B 1 8 ? 1.383 -25.578 8.523 1 98.56 8 LEU B N 1
ATOM 2446 C CA . LEU B 1 8 ? 1.104 -24.25 7.992 1 98.56 8 LEU B CA 1
ATOM 2447 C C . LEU B 1 8 ? 1.578 -23.172 8.953 1 98.56 8 LEU B C 1
ATOM 2449 O O . LEU B 1 8 ? 2.115 -22.141 8.523 1 98.56 8 LEU B O 1
ATOM 2453 N N . GLN B 1 9 ? 1.387 -23.406 10.195 1 98.62 9 GLN B N 1
ATOM 2454 C CA . GLN B 1 9 ? 1.813 -22.438 11.211 1 98.62 9 GLN B CA 1
ATOM 2455 C C . GLN B 1 9 ? 3.336 -22.344 11.273 1 98.62 9 GLN B C 1
ATOM 2457 O O . GLN B 1 9 ? 3.887 -21.266 11.492 1 98.62 9 GLN B O 1
ATOM 2462 N N . GLN B 1 10 ? 3.977 -23.469 11.078 1 98.12 10 GLN B N 1
ATOM 2463 C CA . GLN B 1 10 ? 5.434 -23.469 11.023 1 98.12 10 GLN B CA 1
ATOM 2464 C C . GLN B 1 10 ? 5.934 -22.656 9.828 1 98.12 10 GLN B C 1
ATOM 2466 O O . GLN B 1 10 ? 6.891 -21.891 9.945 1 98.12 10 GLN B O 1
ATOM 2471 N N . ALA B 1 11 ? 5.328 -22.859 8.703 1 98.5 11 ALA B N 1
ATOM 2472 C CA . ALA B 1 11 ? 5.684 -22.078 7.516 1 98.5 11 ALA B CA 1
ATOM 2473 C C . ALA B 1 11 ? 5.434 -20.594 7.73 1 98.5 11 ALA B C 1
ATOM 2475 O O . ALA B 1 11 ? 6.246 -19.766 7.332 1 98.5 11 ALA B O 1
ATOM 2476 N N . ALA B 1 12 ? 4.305 -20.281 8.375 1 98.75 12 ALA B N 1
ATOM 2477 C CA . ALA B 1 12 ? 3.988 -18.891 8.68 1 98.75 12 ALA B CA 1
ATOM 2478 C C . ALA B 1 12 ? 5.047 -18.266 9.586 1 98.75 12 ALA B C 1
ATOM 2480 O O . ALA B 1 12 ? 5.398 -17.094 9.43 1 98.75 12 ALA B O 1
ATOM 2481 N N . ALA B 1 13 ? 5.496 -19.031 10.531 1 98.62 13 ALA B N 1
ATOM 2482 C CA . ALA B 1 13 ? 6.531 -18.562 11.445 1 98.62 13 ALA B CA 1
ATOM 2483 C C . ALA B 1 13 ? 7.809 -18.203 10.68 1 98.62 13 ALA B C 1
ATOM 2485 O O . ALA B 1 13 ? 8.477 -17.219 11 1 98.62 13 ALA B O 1
ATOM 2486 N N . ILE B 1 14 ? 8.172 -19 9.711 1 98.25 14 ILE B N 1
ATOM 2487 C CA . ILE B 1 14 ? 9.336 -18.719 8.875 1 98.25 14 ILE B CA 1
ATOM 2488 C C . ILE B 1 14 ? 9.125 -17.391 8.133 1 98.25 14 ILE B C 1
ATOM 2490 O O . ILE B 1 14 ? 10.023 -16.547 8.102 1 98.25 14 ILE B O 1
ATOM 2494 N N . VAL B 1 15 ? 7.961 -17.219 7.535 1 98.56 15 VAL B N 1
ATOM 2495 C CA . VAL B 1 15 ? 7.637 -16 6.793 1 98.56 15 VAL B CA 1
ATOM 2496 C C . VAL B 1 15 ? 7.73 -14.789 7.719 1 98.56 15 VAL B C 1
ATOM 2498 O O . VAL B 1 15 ? 8.312 -13.766 7.355 1 98.56 15 VAL B O 1
ATOM 2501 N N . HIS B 1 16 ? 7.266 -14.898 8.953 1 97.81 16 HIS B N 1
ATOM 2502 C CA . HIS B 1 16 ? 7.121 -13.781 9.875 1 97.81 16 HIS B CA 1
ATOM 2503 C C . HIS B 1 16 ? 8.461 -13.383 10.484 1 97.81 16 HIS B C 1
ATOM 2505 O O . HIS B 1 16 ? 8.57 -12.352 11.148 1 97.81 16 HIS B O 1
ATOM 2511 N N . GLN B 1 17 ? 9.461 -14.156 10.25 1 96.44 17 GLN B N 1
ATOM 2512 C CA . GLN B 1 17 ? 10.812 -13.719 10.617 1 96.44 17 GLN B CA 1
ATOM 2513 C C . GLN B 1 17 ? 11.25 -12.539 9.758 1 96.44 17 GLN B C 1
ATOM 2515 O O . GLN B 1 17 ? 12.07 -11.719 10.188 1 96.44 17 GLN B O 1
ATOM 2520 N N . SER B 1 18 ? 10.617 -12.469 8.594 1 94.5 18 SER B N 1
ATOM 2521 C CA . SER B 1 18 ? 11.078 -11.469 7.637 1 94.5 18 SER B CA 1
ATOM 2522 C C . SER B 1 18 ? 9.977 -10.461 7.316 1 94.5 18 SER B C 1
ATOM 2524 O O . SER B 1 18 ? 10.258 -9.336 6.906 1 94.5 18 SER B O 1
ATOM 2526 N N . LEU B 1 19 ? 8.75 -10.891 7.414 1 95.5 19 LEU B N 1
ATOM 2527 C CA . LEU B 1 19 ? 7.621 -10.078 6.973 1 95.5 19 LEU B CA 1
ATOM 2528 C C . LEU B 1 19 ? 6.562 -9.984 8.062 1 95.5 19 LEU B C 1
ATOM 2530 O O . LEU B 1 19 ? 6.133 -11 8.609 1 95.5 19 LEU B O 1
ATOM 2534 N N . PRO B 1 20 ? 6.152 -8.789 8.383 1 94.62 20 PRO B N 1
ATOM 2535 C CA . PRO B 1 20 ? 4.941 -8.688 9.203 1 94.62 20 PRO B CA 1
ATOM 2536 C C . PRO B 1 20 ? 3.678 -9.078 8.445 1 94.62 20 PRO B C 1
ATOM 2538 O O . PRO B 1 20 ? 3.686 -9.133 7.211 1 94.62 20 PRO B O 1
ATOM 2541 N N . PRO B 1 21 ? 2.586 -9.391 9.18 1 96.81 21 PRO B N 1
ATOM 2542 C CA . PRO B 1 21 ? 1.318 -9.609 8.484 1 96.81 21 PRO B CA 1
ATOM 2543 C C . PRO B 1 21 ? 0.895 -8.406 7.637 1 96.81 21 PRO B C 1
ATOM 2545 O O . PRO B 1 21 ? 1.106 -7.262 8.039 1 96.81 21 PRO B O 1
ATOM 2548 N N . THR B 1 22 ? 0.35 -8.68 6.465 1 97.62 22 THR B N 1
ATOM 2549 C CA . THR B 1 22 ? -0.241 -7.613 5.664 1 97.62 22 THR B CA 1
ATOM 2550 C C . THR B 1 22 ? -1.66 -7.309 6.133 1 97.62 22 THR B C 1
ATOM 2552 O O . THR B 1 22 ? -2.324 -8.164 6.719 1 97.62 22 THR B O 1
ATOM 2555 N N . PRO B 1 23 ? -2.119 -6.133 5.867 1 96.94 23 PRO B N 1
ATOM 2556 C CA . PRO B 1 23 ? -3.445 -5.781 6.383 1 96.94 23 PRO B CA 1
ATOM 2557 C C . PRO B 1 23 ? -4.578 -6.32 5.516 1 96.94 23 PRO B C 1
ATOM 2559 O O . PRO B 1 23 ? -4.383 -6.559 4.32 1 96.94 23 PRO B O 1
ATOM 2562 N N . GLN B 1 24 ? -5.645 -6.68 6.125 1 97.75 24 GLN B N 1
ATOM 2563 C CA . GLN B 1 24 ? -6.957 -6.754 5.492 1 97.75 24 GLN B CA 1
ATOM 2564 C C . GLN B 1 24 ? -7.801 -5.527 5.828 1 97.75 24 GLN B C 1
ATOM 2566 O O . GLN B 1 24 ? -7.984 -5.199 7.004 1 97.75 24 GLN B O 1
ATOM 2571 N N . ILE B 1 25 ? -8.25 -4.82 4.82 1 98.06 25 ILE B N 1
ATOM 2572 C CA . ILE B 1 25 ? -8.906 -3.537 5.035 1 98.06 25 ILE B CA 1
ATOM 2573 C C . ILE B 1 25 ? -10.312 -3.57 4.43 1 98.06 25 ILE B C 1
ATOM 2575 O O . ILE B 1 25 ? -10.5 -4.047 3.311 1 98.06 25 ILE B O 1
ATOM 2579 N N . ARG B 1 26 ? -11.32 -3.145 5.23 1 97.5 26 ARG B N 1
ATOM 2580 C CA . ARG B 1 26 ? -12.672 -2.914 4.715 1 97.5 26 ARG B CA 1
ATOM 2581 C C . ARG B 1 26 ? -12.766 -1.557 4.027 1 97.5 26 ARG B C 1
ATOM 2583 O O . ARG B 1 26 ? -12.625 -0.516 4.672 1 97.5 26 ARG B O 1
ATOM 2590 N N . TRP B 1 27 ? -12.977 -1.529 2.76 1 97.62 27 TRP B N 1
ATOM 2591 C CA . TRP B 1 27 ? -13.07 -0.28 2.012 1 97.62 27 TRP B CA 1
ATOM 2592 C C . TRP B 1 27 ? -14.523 0.092 1.738 1 97.62 27 TRP B C 1
ATOM 2594 O O . TRP B 1 27 ? -15.195 -0.572 0.951 1 97.62 27 TRP B O 1
ATOM 2604 N N . PRO B 1 28 ? -14.969 1.188 2.287 1 97.38 28 PRO B N 1
ATOM 2605 C CA . PRO B 1 28 ? -16.391 1.551 2.156 1 97.38 28 PRO B CA 1
ATOM 2606 C C . PRO B 1 28 ? -16.812 1.733 0.702 1 97.38 28 PRO B C 1
ATOM 2608 O O . PRO B 1 28 ? -17.906 1.32 0.321 1 97.38 28 PRO B O 1
ATOM 2611 N N . LEU B 1 29 ? -15.984 2.318 -0.104 1 98.06 29 LEU B N 1
ATOM 2612 C CA . LEU B 1 29 ? -16.359 2.568 -1.492 1 98.06 29 LEU B CA 1
ATOM 2613 C C . LEU B 1 29 ? -16.438 1.263 -2.275 1 98.06 29 LEU B C 1
ATOM 2615 O O . LEU B 1 29 ? -17.25 1.142 -3.201 1 98.06 29 LEU B O 1
ATOM 2619 N N . LEU B 1 30 ? -15.609 0.257 -1.939 1 98.44 30 LEU B N 1
ATOM 2620 C CA . LEU B 1 30 ? -15.75 -1.057 -2.559 1 98.44 30 LEU B CA 1
ATOM 2621 C C . LEU B 1 30 ? -17.031 -1.739 -2.098 1 98.44 30 LEU B C 1
ATOM 2623 O O . LEU B 1 30 ? -17.688 -2.43 -2.881 1 98.44 30 LEU B O 1
ATOM 2627 N N . CYS B 1 31 ? -17.344 -1.58 -0.826 1 98.62 31 CYS B N 1
ATOM 2628 C CA . CYS B 1 31 ? -18.594 -2.117 -0.32 1 98.62 31 CYS B CA 1
ATOM 2629 C C . CYS B 1 31 ? -19.781 -1.543 -1.087 1 98.62 31 CYS B C 1
ATOM 2631 O O . CYS B 1 31 ? -20.703 -2.273 -1.444 1 98.62 31 CYS B O 1
ATOM 2633 N N . GLU B 1 32 ? -19.719 -0.233 -1.315 1 98.06 32 GLU B N 1
ATOM 2634 C CA . GLU B 1 32 ? -20.781 0.418 -2.084 1 98.06 32 GLU B CA 1
ATOM 2635 C C . GLU B 1 32 ? -20.828 -0.119 -3.512 1 98.06 32 GLU B C 1
ATOM 2637 O O . GLU B 1 32 ? -21.906 -0.429 -4.023 1 98.06 32 GLU B O 1
ATOM 2642 N N . ALA B 1 33 ? -19.703 -0.255 -4.168 1 98.06 33 ALA B N 1
ATOM 2643 C CA . ALA B 1 33 ? -19.625 -0.676 -5.562 1 98.06 33 ALA B CA 1
ATOM 2644 C C . ALA B 1 33 ? -20.125 -2.105 -5.734 1 98.06 33 ALA B C 1
ATOM 2646 O O . ALA B 1 33 ? -20.75 -2.432 -6.746 1 98.06 33 ALA B O 1
ATOM 2647 N N . LEU B 1 34 ? -19.859 -2.963 -4.738 1 98.44 34 LEU B N 1
ATOM 2648 C CA . LEU B 1 34 ? -20.188 -4.375 -4.859 1 98.44 34 LEU B CA 1
ATOM 2649 C C . LEU B 1 34 ? -21.531 -4.676 -4.188 1 98.44 34 LEU B C 1
ATOM 2651 O O . LEU B 1 34 ? -22.109 -5.738 -4.41 1 98.44 34 LEU B O 1
ATOM 2655 N N . GLY B 1 35 ? -22.016 -3.795 -3.35 1 98.25 35 GLY B N 1
ATOM 2656 C CA . GLY B 1 35 ? -23.281 -3.975 -2.67 1 98.25 35 GLY B CA 1
ATOM 2657 C C . GLY B 1 35 ? -23.219 -4.996 -1.549 1 98.25 35 GLY B C 1
ATOM 2658 O O . GLY B 1 35 ? -24.234 -5.641 -1.234 1 98.25 35 GLY B O 1
ATOM 2659 N N . CYS B 1 36 ? -22.016 -5.227 -1.01 1 98.56 36 CYS B N 1
ATOM 2660 C CA . CYS B 1 36 ? -21.781 -6.16 0.086 1 98.56 36 CYS B CA 1
ATOM 2661 C C . CYS B 1 36 ? -20.594 -5.723 0.94 1 98.56 36 CYS B C 1
ATOM 2663 O O . CYS B 1 36 ? -20 -4.672 0.691 1 98.56 36 CYS B O 1
ATOM 2665 N N . GLU B 1 37 ? -20.375 -6.391 2.086 1 98.56 37 GLU B N 1
ATOM 2666 C CA . GLU B 1 37 ? -19.188 -6.105 2.9 1 98.56 37 GLU B CA 1
ATOM 2667 C C . GLU B 1 37 ? -17.938 -6.691 2.27 1 98.56 37 GLU B C 1
ATOM 2669 O O . GLU B 1 37 ? -17.875 -7.895 1.998 1 98.56 37 GLU B O 1
ATOM 2674 N N . VAL B 1 38 ? -17 -5.863 2.016 1 98.69 38 VAL B N 1
ATOM 2675 C CA . VAL B 1 38 ? -15.82 -6.289 1.272 1 98.69 38 VAL B CA 1
ATOM 2676 C C . VAL B 1 38 ? -14.562 -6.012 2.098 1 98.69 38 VAL B C 1
ATOM 2678 O O . VAL B 1 38 ? -14.367 -4.898 2.592 1 98.69 38 VAL B O 1
ATOM 2681 N N . TRP B 1 39 ? -13.773 -7.043 2.264 1 98.81 39 TRP B N 1
ATOM 2682 C CA . TRP B 1 39 ? -12.453 -6.953 2.867 1 98.81 39 TRP B CA 1
ATOM 2683 C C . TRP B 1 39 ? -11.367 -7.309 1.857 1 98.81 39 TRP B C 1
ATOM 2685 O O . TRP B 1 39 ? -11.453 -8.336 1.18 1 98.81 39 TRP B O 1
ATOM 2695 N N . MET B 1 40 ? -10.406 -6.48 1.758 1 98.81 40 MET B N 1
ATOM 2696 C CA . MET B 1 40 ? -9.305 -6.727 0.825 1 98.81 40 MET B CA 1
ATOM 2697 C C . MET B 1 40 ? -8.023 -7.07 1.573 1 98.81 40 MET B C 1
ATOM 2699 O O . MET B 1 40 ? -7.609 -6.34 2.475 1 98.81 40 MET B O 1
ATOM 2703 N N . LYS B 1 41 ? -7.422 -8.242 1.31 1 98.88 41 LYS B N 1
ATOM 2704 C CA . LYS B 1 41 ? -6.113 -8.641 1.814 1 98.88 41 LYS B CA 1
ATOM 2705 C C . LYS B 1 41 ? -4.992 -8.07 0.948 1 98.88 41 LYS B C 1
ATOM 2707 O O . LYS B 1 41 ? -4.844 -8.453 -0.214 1 98.88 41 LYS B O 1
ATOM 2712 N N . HIS B 1 42 ? -4.203 -7.203 1.516 1 98.62 42 HIS B N 1
ATOM 2713 C CA . HIS B 1 42 ? -3.283 -6.375 0.744 1 98.62 42 HIS B CA 1
ATOM 2714 C C . HIS B 1 42 ? -1.901 -7.016 0.666 1 98.62 42 HIS B C 1
ATOM 2716 O O . HIS B 1 42 ? -0.944 -6.504 1.254 1 98.62 42 HIS B O 1
ATOM 2722 N N . GLU B 1 43 ? -1.776 -7.949 -0.208 1 98.56 43 GLU B N 1
ATOM 2723 C CA . GLU B 1 43 ? -0.479 -8.578 -0.438 1 98.56 43 GLU B CA 1
ATOM 2724 C C . GLU B 1 43 ? 0.423 -7.688 -1.287 1 98.56 43 GLU B C 1
ATOM 2726 O O . GLU B 1 43 ? 1.635 -7.906 -1.354 1 98.56 43 GLU B O 1
ATOM 2731 N N . ASN B 1 44 ? -0.161 -6.648 -1.935 1 98.12 44 ASN B N 1
ATOM 2732 C CA . ASN B 1 44 ? 0.593 -5.633 -2.662 1 98.12 44 ASN B CA 1
ATOM 2733 C C . ASN B 1 44 ? 1.396 -4.746 -1.715 1 98.12 44 ASN B C 1
ATOM 2735 O O . ASN B 1 44 ? 2.26 -3.984 -2.152 1 98.12 44 ASN B O 1
ATOM 2739 N N . HIS B 1 45 ? 1.181 -4.84 -0.358 1 98 45 HIS B N 1
ATOM 2740 C CA . HIS B 1 45 ? 1.874 -4.004 0.616 1 98 45 HIS B CA 1
ATOM 2741 C C . HIS B 1 45 ? 3.15 -4.68 1.109 1 98 45 HIS B C 1
ATOM 2743 O O . HIS B 1 45 ? 3.807 -4.18 2.025 1 98 45 HIS B O 1
ATOM 2749 N N . LEU B 1 46 ? 3.547 -5.828 0.565 1 97.5 46 LEU B N 1
ATOM 2750 C CA . LEU B 1 46 ? 4.789 -6.52 0.906 1 97.5 46 LEU B CA 1
ATOM 2751 C C . LEU B 1 46 ? 5.98 -5.867 0.214 1 97.5 46 LEU B C 1
ATOM 2753 O O . LEU B 1 46 ? 5.812 -5.152 -0.777 1 97.5 46 LEU B O 1
ATOM 2757 N N . PRO B 1 47 ? 7.164 -6.324 0.818 1 93.5 47 PRO B N 1
ATOM 2758 C CA . PRO B 1 47 ? 8.336 -5.984 0.004 1 93.5 47 PRO B CA 1
ATOM 2759 C C . PRO B 1 47 ? 8.305 -6.641 -1.375 1 93.5 47 PRO B C 1
ATOM 2761 O O . PRO B 1 47 ? 7.766 -7.742 -1.528 1 93.5 47 PRO B O 1
ATOM 2764 N N . VAL B 1 48 ? 8.453 -5.91 -2.432 1 91.81 48 VAL B N 1
ATOM 2765 C CA . VAL B 1 48 ? 8.461 -6.293 -3.84 1 91.81 48 VAL B CA 1
ATOM 2766 C C . VAL B 1 48 ? 7.051 -6.18 -4.414 1 91.81 48 VAL B C 1
ATOM 2768 O O . VAL B 1 48 ? 6.832 -6.457 -5.594 1 91.81 48 VAL B O 1
ATOM 2771 N N . GLY B 1 49 ? 5.969 -6.102 -3.527 1 96 49 GLY B N 1
ATOM 2772 C CA . GLY B 1 49 ? 4.633 -5.754 -3.98 1 96 49 GLY B CA 1
ATOM 2773 C C . GLY B 1 49 ? 3.809 -6.961 -4.387 1 96 49 GLY B C 1
ATOM 2774 O O . GLY B 1 49 ? 2.885 -6.848 -5.195 1 96 49 GLY B O 1
ATOM 2775 N N . ALA B 1 50 ? 4.191 -8.195 -3.801 1 97.31 50 ALA B N 1
ATOM 2776 C CA . ALA B 1 50 ? 3.455 -9.367 -4.262 1 97.31 50 ALA B CA 1
ATOM 2777 C C . ALA B 1 50 ? 3.5 -10.484 -3.225 1 97.31 50 ALA B C 1
ATOM 2779 O O . ALA B 1 50 ? 4.504 -10.648 -2.525 1 97.31 50 ALA B O 1
ATOM 2780 N N . PHE B 1 51 ? 2.508 -11.359 -3.279 1 98.25 51 PHE B N 1
ATOM 2781 C CA . PHE B 1 51 ? 2.283 -12.43 -2.314 1 98.25 51 PHE B CA 1
ATOM 2782 C C . PHE B 1 51 ? 3.324 -13.531 -2.473 1 98.25 51 PHE B C 1
ATOM 2784 O O . PHE B 1 51 ? 3.613 -14.258 -1.521 1 98.25 51 PHE B O 1
ATOM 2791 N N . LYS B 1 52 ? 3.914 -13.625 -3.617 1 97.5 52 LYS B N 1
ATOM 2792 C CA . LYS B 1 52 ? 4.797 -14.758 -3.916 1 97.5 52 LYS B CA 1
ATOM 2793 C C . LYS B 1 52 ? 6.039 -14.727 -3.031 1 97.5 52 LYS B C 1
ATOM 2795 O O . LYS B 1 52 ? 6.715 -15.75 -2.871 1 97.5 52 LYS B O 1
ATOM 2800 N N . LEU B 1 53 ? 6.266 -13.578 -2.525 1 97.62 53 LEU B N 1
ATOM 2801 C CA . LEU B 1 53 ? 7.398 -13.43 -1.621 1 97.62 53 LEU B CA 1
ATOM 2802 C C . LEU B 1 53 ? 7.336 -14.461 -0.495 1 97.62 53 LEU B C 1
ATOM 2804 O O . LEU B 1 53 ? 8.367 -14.992 -0.076 1 97.62 53 LEU B O 1
ATOM 2808 N N . ARG B 1 54 ? 6.172 -14.75 -0.036 1 98.56 54 ARG B N 1
ATOM 2809 C CA . ARG B 1 54 ? 5.953 -15.641 1.096 1 98.56 54 ARG B CA 1
ATOM 2810 C C . ARG B 1 54 ? 6.441 -17.047 0.782 1 98.56 54 ARG B C 1
ATOM 2812 O O . ARG B 1 54 ? 7.086 -17.688 1.616 1 98.56 54 ARG B O 1
ATOM 2819 N N . GLY B 1 55 ? 6.109 -17.547 -0.397 1 98.31 55 GLY B N 1
ATOM 2820 C CA . GLY B 1 55 ? 6.547 -18.875 -0.803 1 98.31 55 GLY B CA 1
ATOM 2821 C C . GLY B 1 55 ? 8.055 -18.984 -0.92 1 98.31 55 GLY B C 1
ATOM 2822 O O . GLY B 1 55 ? 8.641 -19.984 -0.479 1 98.31 55 GLY B O 1
ATOM 2823 N N . GLY B 1 56 ? 8.664 -17.953 -1.559 1 98 56 GLY B N 1
ATOM 2824 C CA . GLY B 1 56 ? 10.109 -17.969 -1.698 1 98 56 GLY B CA 1
ATOM 2825 C C . GLY B 1 56 ? 10.836 -18.078 -0.37 1 98 56 GLY B C 1
ATOM 2826 O O . GLY B 1 56 ? 11.805 -18.828 -0.239 1 98 56 GLY B O 1
ATOM 2827 N N . LEU B 1 57 ? 10.375 -17.344 0.639 1 98.25 57 LEU B N 1
ATOM 2828 C CA . LEU B 1 57 ? 11.016 -17.344 1.948 1 98.25 57 LEU B CA 1
ATOM 2829 C C . LEU B 1 57 ? 11.031 -18.75 2.541 1 98.25 57 LEU B C 1
ATOM 2831 O O . LEU B 1 57 ? 12.062 -19.203 3.051 1 98.25 57 LEU B O 1
ATOM 2835 N N . VAL B 1 58 ? 9.938 -19.469 2.42 1 98.31 58 VAL B N 1
ATOM 2836 C CA . VAL B 1 58 ? 9.836 -20.812 2.992 1 98.31 58 VAL B CA 1
ATOM 2837 C C . VAL B 1 58 ? 10.633 -21.797 2.143 1 98.31 58 VAL B C 1
ATOM 2839 O O . VAL B 1 58 ? 11.344 -22.656 2.674 1 98.31 58 VAL B O 1
ATOM 2842 N N . TYR B 1 59 ? 10.523 -21.672 0.805 1 98 59 TYR B N 1
ATOM 2843 C CA . TYR B 1 59 ? 11.258 -22.562 -0.091 1 98 59 TYR B CA 1
ATOM 2844 C C . TYR B 1 59 ? 12.75 -22.5 0.195 1 98 59 TYR B C 1
ATOM 2846 O O . TYR B 1 59 ? 13.398 -23.547 0.355 1 98 59 TYR B O 1
ATOM 2854 N N . PHE B 1 60 ? 13.312 -21.359 0.337 1 97.5 60 PHE B N 1
ATOM 2855 C CA . PHE B 1 60 ? 14.758 -21.203 0.481 1 97.5 60 PHE B CA 1
ATOM 2856 C C . PHE B 1 60 ? 15.195 -21.531 1.903 1 97.5 60 PHE B C 1
ATOM 2858 O O . PHE B 1 60 ? 16.312 -21.984 2.123 1 97.5 60 PHE B O 1
ATOM 2865 N N . HIS B 1 61 ? 14.273 -21.266 2.871 1 97.44 61 HIS B N 1
ATOM 2866 C CA . HIS B 1 61 ? 14.562 -21.766 4.211 1 97.44 61 HIS B CA 1
ATOM 2867 C C . HIS B 1 61 ? 14.836 -23.266 4.191 1 97.44 61 HIS B C 1
ATOM 2869 O O . HIS B 1 61 ? 15.844 -23.719 4.727 1 97.44 61 HIS B O 1
ATOM 2875 N N . HIS B 1 62 ? 13.953 -24.016 3.539 1 96.81 62 HIS B N 1
ATOM 2876 C CA . HIS B 1 62 ? 14.094 -25.469 3.48 1 96.81 62 HIS B CA 1
ATOM 2877 C C . HIS B 1 62 ? 15.273 -25.875 2.598 1 96.81 62 HIS B C 1
ATOM 2879 O O . HIS B 1 62 ? 16.016 -26.797 2.938 1 96.81 62 HIS B O 1
ATOM 2885 N N . LEU B 1 63 ? 15.406 -25.156 1.458 1 95.94 63 LEU B N 1
ATOM 2886 C CA . LEU B 1 63 ? 16.5 -25.453 0.535 1 95.94 63 LEU B CA 1
ATOM 2887 C C . LEU B 1 63 ? 17.844 -25.297 1.219 1 95.94 63 LEU B C 1
ATOM 2889 O O . LEU B 1 63 ? 18.766 -26.094 1.009 1 95.94 63 LEU B O 1
ATOM 2893 N N . ALA B 1 64 ? 17.984 -24.281 2.049 1 94.06 64 ALA B N 1
ATOM 2894 C CA . ALA B 1 64 ? 19.25 -23.969 2.719 1 94.06 64 ALA B CA 1
ATOM 2895 C C . ALA B 1 64 ? 19.531 -24.953 3.854 1 94.06 64 ALA B C 1
ATOM 2897 O O . ALA B 1 64 ? 20.672 -25.125 4.262 1 94.06 64 ALA B O 1
ATOM 2898 N N . HIS B 1 65 ? 18.5 -25.531 4.344 1 92.62 65 HIS B N 1
ATOM 2899 C CA . HIS B 1 65 ? 18.672 -26.359 5.535 1 92.62 65 HIS B CA 1
ATOM 2900 C C . HIS B 1 65 ? 18.531 -27.828 5.199 1 92.62 65 HIS B C 1
ATOM 2902 O O . HIS B 1 65 ? 18.688 -28.688 6.078 1 92.62 65 HIS B O 1
ATOM 2908 N N . GLN B 1 66 ? 18.234 -27.922 3.875 1 85.38 66 GLN B N 1
ATOM 2909 C CA . GLN B 1 66 ? 18.188 -29.328 3.443 1 85.38 66 GLN B CA 1
ATOM 2910 C C . GLN B 1 66 ? 19.484 -29.734 2.758 1 85.38 66 GLN B C 1
ATOM 2912 O O . GLN B 1 66 ? 20.047 -28.953 1.982 1 85.38 66 GLN B O 1
ATOM 2917 N N . GLY B 1 67 ? 20.078 -30.734 3.135 1 79.81 67 GLY B N 1
ATOM 2918 C CA . GLY B 1 67 ? 21.281 -31.328 2.561 1 79.81 67 GLY B CA 1
ATOM 2919 C C . GLY B 1 67 ? 22.312 -30.297 2.131 1 79.81 67 GLY B C 1
ATOM 2920 O O . GLY B 1 67 ? 22.578 -29.344 2.861 1 79.81 67 GLY B O 1
ATOM 2921 N N . GLU B 1 68 ? 22.844 -30.391 0.833 1 82.5 68 GLU B N 1
ATOM 2922 C CA . GLU B 1 68 ? 23.859 -29.5 0.283 1 82.5 68 GLU B CA 1
ATOM 2923 C C . GLU B 1 68 ? 23.203 -28.266 -0.365 1 82.5 68 GLU B C 1
ATOM 2925 O O . GLU B 1 68 ? 22.5 -28.391 -1.362 1 82.5 68 GLU B O 1
ATOM 2930 N N . ARG B 1 69 ? 23.391 -27.094 0.166 1 89.75 69 ARG B N 1
ATOM 2931 C CA . ARG B 1 69 ? 22.922 -25.828 -0.352 1 89.75 69 ARG B CA 1
ATOM 2932 C C . ARG B 1 69 ? 23.516 -25.531 -1.727 1 89.75 69 ARG B C 1
ATOM 2934 O O . ARG B 1 69 ? 24.734 -25.578 -1.907 1 89.75 69 ARG B O 1
ATOM 2941 N N . PRO B 1 70 ? 22.594 -25.344 -2.67 1 92.94 70 PRO B N 1
ATOM 2942 C CA . PRO B 1 70 ? 23.156 -25.016 -3.986 1 92.94 70 PRO B CA 1
ATOM 2943 C C . PRO B 1 70 ? 23.812 -23.641 -4.02 1 92.94 70 PRO B C 1
ATOM 2945 O O . PRO B 1 70 ? 23.391 -22.719 -3.311 1 92.94 70 PRO B O 1
ATOM 2948 N N . ALA B 1 71 ? 24.828 -23.562 -4.863 1 92 71 ALA B N 1
ATOM 2949 C CA . ALA B 1 71 ? 25.516 -22.281 -5.023 1 92 71 ALA B CA 1
ATOM 2950 C C . ALA B 1 71 ? 24.672 -21.312 -5.848 1 92 71 ALA B C 1
ATOM 2952 O O . ALA B 1 71 ? 24.766 -20.094 -5.664 1 92 71 ALA B O 1
ATOM 2953 N N . ALA B 1 72 ? 23.875 -21.875 -6.715 1 96.5 72 ALA B N 1
ATOM 2954 C CA . ALA B 1 72 ? 23.031 -21.047 -7.594 1 96.5 72 ALA B CA 1
ATOM 2955 C C . ALA B 1 72 ? 21.719 -21.75 -7.906 1 96.5 72 ALA B C 1
ATOM 2957 O O . ALA B 1 72 ? 21.625 -22.984 -7.844 1 96.5 72 ALA B O 1
ATOM 2958 N N . VAL B 1 73 ? 20.703 -20.875 -8.133 1 97.94 73 VAL B N 1
ATOM 2959 C CA . VAL B 1 73 ? 19.391 -21.359 -8.562 1 97.94 73 VAL B CA 1
ATOM 2960 C C . VAL B 1 73 ? 18.984 -20.672 -9.859 1 97.94 73 VAL B C 1
ATOM 2962 O O . VAL B 1 73 ? 19.5 -19.609 -10.188 1 97.94 73 VAL B O 1
ATOM 2965 N N . ILE B 1 74 ? 18.141 -21.359 -10.594 1 98.12 74 ILE B N 1
ATOM 2966 C CA . ILE B 1 74 ? 17.672 -20.781 -11.852 1 98.12 74 ILE B CA 1
ATOM 2967 C C . ILE B 1 74 ? 16.156 -20.969 -11.969 1 98.12 74 ILE B C 1
ATOM 2969 O O . ILE B 1 74 ? 15.609 -21.953 -11.484 1 98.12 74 ILE B O 1
ATOM 2973 N N . SER B 1 75 ? 15.484 -19.984 -12.453 1 97 75 SER B N 1
ATOM 2974 C CA . SER B 1 75 ? 14.047 -20.047 -12.703 1 97 75 SER B CA 1
ATOM 2975 C C . SER B 1 75 ? 13.672 -19.234 -13.938 1 97 75 SER B C 1
ATOM 2977 O O . SER B 1 75 ? 14.336 -18.25 -14.273 1 97 75 SER B O 1
ATOM 2979 N N . ALA B 1 76 ? 12.656 -19.719 -14.617 1 95 76 ALA B N 1
ATOM 2980 C CA . ALA B 1 76 ? 11.992 -18.922 -15.641 1 95 76 ALA B CA 1
ATOM 2981 C C . ALA B 1 76 ? 10.68 -18.344 -15.125 1 95 76 ALA B C 1
ATOM 2983 O O . ALA B 1 76 ? 9.906 -19.031 -14.453 1 95 76 ALA B O 1
ATOM 2984 N N . THR B 1 77 ? 10.516 -17.062 -15.352 1 92.75 77 THR B N 1
ATOM 2985 C CA . THR B 1 77 ? 9.336 -16.391 -14.828 1 92.75 77 THR B CA 1
ATOM 2986 C C . THR B 1 77 ? 9.047 -15.102 -15.602 1 92.75 77 THR B C 1
ATOM 2988 O O . THR B 1 77 ? 9.891 -14.641 -16.375 1 92.75 77 THR B O 1
ATOM 2991 N N . ARG B 1 78 ? 7.863 -14.578 -15.344 1 84.62 78 ARG B N 1
ATOM 2992 C CA . ARG B 1 78 ? 7.531 -13.273 -15.906 1 84.62 78 ARG B CA 1
ATOM 2993 C C . ARG B 1 78 ? 7.566 -12.188 -14.836 1 84.62 78 ARG B C 1
ATOM 2995 O O . ARG B 1 78 ? 7.445 -11 -15.141 1 84.62 78 ARG B O 1
ATOM 3002 N N . GLY B 1 79 ? 7.762 -12.508 -13.625 1 87.31 79 GLY B N 1
ATOM 3003 C CA . GLY B 1 79 ? 7.945 -11.32 -12.805 1 87.31 79 GLY B CA 1
ATOM 3004 C C . GLY B 1 79 ? 7.945 -11.617 -11.32 1 87.31 79 GLY B C 1
ATOM 3005 O O . GLY B 1 79 ? 9 -11.797 -10.719 1 87.31 79 GLY B O 1
ATOM 3006 N N . ASN B 1 80 ? 6.715 -11.961 -10.617 1 93.94 80 ASN B N 1
ATOM 3007 C CA . ASN B 1 80 ? 6.594 -11.984 -9.164 1 93.94 80 ASN B CA 1
ATOM 3008 C C . ASN B 1 80 ? 7.359 -13.156 -8.562 1 93.94 80 ASN B C 1
ATOM 3010 O O . ASN B 1 80 ? 7.973 -13.023 -7.5 1 93.94 80 ASN B O 1
ATOM 3014 N N . HIS B 1 81 ? 7.316 -14.203 -9.242 1 95.5 81 HIS B N 1
ATOM 3015 C CA . HIS B 1 81 ? 8.086 -15.359 -8.789 1 95.5 81 HIS B CA 1
ATOM 3016 C C . HIS B 1 81 ? 9.578 -15.078 -8.836 1 95.5 81 HIS B C 1
ATOM 3018 O O . HIS B 1 81 ? 10.312 -15.438 -7.906 1 95.5 81 HIS B O 1
ATOM 3024 N N . GLY B 1 82 ? 10.008 -14.469 -9.883 1 96.25 82 GLY B N 1
ATOM 3025 C CA . GLY B 1 82 ? 11.414 -14.109 -10.008 1 96.25 82 GLY B CA 1
ATOM 3026 C C . GLY B 1 82 ? 11.883 -13.164 -8.914 1 96.25 82 GLY B C 1
ATOM 3027 O O . GLY B 1 82 ? 12.992 -13.312 -8.391 1 96.25 82 GLY B O 1
ATOM 3028 N N . GLN B 1 83 ? 11.086 -12.18 -8.617 1 97 83 GLN B N 1
ATOM 3029 C CA . GLN B 1 83 ? 11.414 -11.266 -7.527 1 97 83 GLN B CA 1
ATOM 3030 C C . GLN B 1 83 ? 11.484 -12 -6.191 1 97 83 GLN B C 1
ATOM 3032 O O . GLN B 1 83 ? 12.375 -11.742 -5.375 1 97 83 GLN B O 1
ATOM 3037 N N . SER B 1 84 ? 10.555 -12.898 -5.98 1 97.62 84 SER B N 1
ATOM 3038 C CA . SER B 1 84 ? 10.531 -13.719 -4.773 1 97.62 84 SER B CA 1
ATOM 3039 C C . SER B 1 84 ? 11.812 -14.539 -4.641 1 97.62 84 SER B C 1
ATOM 3041 O O . SER B 1 84 ? 12.398 -14.609 -3.561 1 97.62 84 SER B O 1
ATOM 3043 N N . VAL B 1 85 ? 12.211 -15.141 -5.75 1 97.56 85 VAL B N 1
ATOM 3044 C CA . VAL B 1 85 ? 13.422 -15.961 -5.777 1 97.56 85 VAL B CA 1
ATOM 3045 C C . VAL B 1 85 ? 14.641 -15.094 -5.461 1 97.56 85 VAL B C 1
ATOM 3047 O O . VAL B 1 85 ? 15.445 -15.438 -4.59 1 97.56 85 VAL B O 1
ATOM 3050 N N . ALA B 1 86 ? 14.742 -13.961 -6.129 1 97.25 86 ALA B N 1
ATOM 3051 C CA . ALA B 1 86 ? 15.883 -13.07 -5.938 1 97.25 86 ALA B CA 1
ATOM 3052 C C . ALA B 1 86 ? 15.953 -12.578 -4.496 1 97.25 86 ALA B C 1
ATOM 3054 O O . ALA B 1 86 ? 17.016 -12.625 -3.869 1 97.25 86 ALA B O 1
ATOM 3055 N N . PHE B 1 87 ? 14.883 -12.195 -3.939 1 97.44 87 PHE B N 1
ATOM 3056 C CA . PHE B 1 87 ? 14.781 -11.68 -2.578 1 97.44 87 PHE B CA 1
ATOM 3057 C C . PHE B 1 87 ? 15.188 -12.742 -1.565 1 97.44 87 PHE B C 1
ATOM 3059 O O . PHE B 1 87 ? 15.945 -12.461 -0.633 1 97.44 87 PHE B O 1
ATOM 3066 N N . SER B 1 88 ? 14.672 -13.93 -1.748 1 97.56 88 SER B N 1
ATOM 3067 C CA . SER B 1 88 ? 14.859 -15 -0.774 1 97.56 88 SER B CA 1
ATOM 3068 C C . SER B 1 88 ? 16.25 -15.617 -0.883 1 97.56 88 SER B C 1
ATOM 3070 O O . SER B 1 88 ? 16.859 -15.945 0.13 1 97.56 88 SER B O 1
ATOM 3072 N N . ALA B 1 89 ? 16.734 -15.758 -2.1 1 96.88 89 ALA B N 1
ATOM 3073 C CA . ALA B 1 89 ? 18.047 -16.375 -2.33 1 96.88 89 ALA B CA 1
ATOM 3074 C C . ALA B 1 89 ? 19.156 -15.555 -1.701 1 96.88 89 ALA B C 1
ATOM 3076 O O . ALA B 1 89 ? 20.094 -16.109 -1.122 1 96.88 89 ALA B O 1
ATOM 3077 N N . SER B 1 90 ? 19.078 -14.281 -1.849 1 91.25 90 SER B N 1
ATOM 3078 C CA . SER B 1 90 ? 20.109 -13.383 -1.356 1 91.25 90 SER B CA 1
ATOM 3079 C C . SER B 1 90 ? 20.312 -13.531 0.148 1 91.25 90 SER B C 1
ATOM 3081 O O . SER B 1 90 ? 21.406 -13.344 0.657 1 91.25 90 SER B O 1
ATOM 3083 N N . ARG B 1 91 ? 19.359 -13.922 0.861 1 91.69 91 ARG B N 1
ATOM 3084 C CA . ARG B 1 91 ? 19.406 -14.062 2.312 1 91.69 91 ARG B CA 1
ATOM 3085 C C . ARG B 1 91 ? 20.281 -15.242 2.725 1 91.69 91 ARG B C 1
ATOM 3087 O O . ARG B 1 91 ? 20.75 -15.305 3.859 1 91.69 91 ARG B O 1
ATOM 3094 N N . TYR B 1 92 ? 20.516 -16.125 1.783 1 94.31 92 TYR B N 1
ATOM 3095 C CA . TYR B 1 92 ? 21.281 -17.328 2.094 1 94.31 92 TYR B CA 1
ATOM 3096 C C . TYR B 1 92 ? 22.547 -17.391 1.264 1 94.31 92 TYR B C 1
ATOM 3098 O O . TYR B 1 92 ? 23.219 -18.438 1.213 1 94.31 92 TYR B O 1
ATOM 3106 N N . GLY B 1 93 ? 22.859 -16.297 0.596 1 94.38 93 GLY B N 1
ATOM 3107 C CA . GLY B 1 93 ? 24.062 -16.25 -0.214 1 94.38 93 GLY B CA 1
ATOM 3108 C C . GLY B 1 93 ? 24 -17.141 -1.437 1 94.38 93 GLY B C 1
ATOM 3109 O O . GLY B 1 93 ? 25.031 -17.656 -1.892 1 94.38 93 GLY B O 1
ATOM 3110 N N . ILE B 1 94 ? 22.828 -17.484 -1.921 1 96.56 94 ILE B N 1
ATOM 3111 C CA . ILE B 1 94 ? 22.609 -18.297 -3.115 1 96.56 94 ILE B CA 1
ATOM 3112 C C . ILE B 1 94 ? 22.406 -17.375 -4.324 1 96.56 94 ILE B C 1
ATOM 3114 O O . ILE B 1 94 ? 21.641 -16.422 -4.258 1 96.56 94 ILE B O 1
ATOM 3118 N N . GLN B 1 95 ? 23.094 -17.609 -5.43 1 97.31 95 GLN B N 1
ATOM 3119 C CA . GLN B 1 95 ? 22.969 -16.781 -6.621 1 97.31 95 GLN B CA 1
ATOM 3120 C C . GLN B 1 95 ? 21.688 -17.078 -7.387 1 97.31 95 GLN B C 1
ATOM 3122 O O . GLN B 1 95 ? 21.484 -18.203 -7.852 1 97.31 95 GLN B O 1
ATOM 3127 N N . PRO B 1 96 ? 20.844 -16.094 -7.492 1 98 96 PRO B N 1
ATOM 3128 C CA . PRO B 1 96 ? 19.625 -16.297 -8.289 1 98 96 PRO B CA 1
ATOM 3129 C C . PRO B 1 96 ? 19.812 -15.938 -9.758 1 98 96 PRO B C 1
ATOM 3131 O O .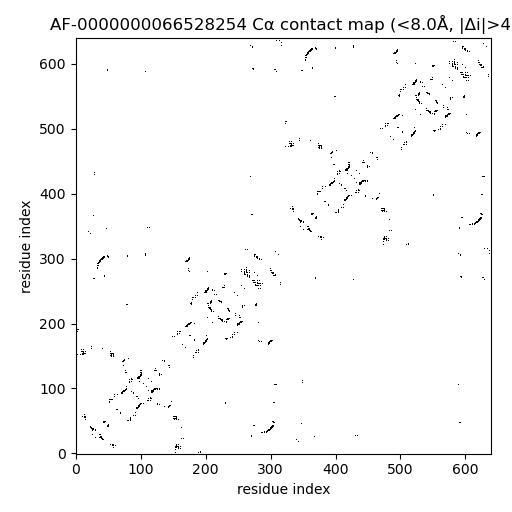 PRO B 1 96 ? 20.266 -14.836 -10.078 1 98 96 PRO B O 1
ATOM 3134 N N . ILE B 1 97 ? 19.5 -16.812 -10.625 1 98.31 97 ILE B N 1
ATOM 3135 C CA . ILE B 1 97 ? 19.469 -16.609 -12.07 1 98.31 97 ILE B CA 1
ATOM 3136 C C . ILE B 1 97 ? 18.016 -16.641 -12.562 1 98.31 97 ILE B C 1
ATOM 3138 O O . ILE B 1 97 ? 17.328 -17.641 -12.383 1 98.31 97 ILE B O 1
ATOM 3142 N N . ILE B 1 98 ? 17.578 -15.547 -13.141 1 98.12 98 ILE B N 1
ATOM 3143 C CA . ILE B 1 98 ? 16.203 -15.461 -13.594 1 98.12 98 ILE B CA 1
ATOM 3144 C C . ILE B 1 98 ? 16.172 -15.281 -15.109 1 98.12 98 ILE B C 1
ATOM 3146 O O . ILE B 1 98 ? 16.781 -14.352 -15.641 1 98.12 98 ILE B O 1
ATOM 3150 N N . VAL B 1 99 ? 15.43 -16.156 -15.781 1 98.12 99 VAL B N 1
ATOM 3151 C CA . VAL B 1 99 ? 15.289 -16.109 -17.234 1 98.12 99 VAL B CA 1
ATOM 3152 C C . VAL B 1 99 ? 13.898 -15.578 -17.594 1 98.12 99 VAL B C 1
ATOM 3154 O O . VAL B 1 99 ? 12.883 -16.094 -17.109 1 98.12 99 VAL B O 1
ATOM 3157 N N . VAL B 1 100 ? 13.891 -14.523 -18.375 1 97.06 100 VAL B N 1
ATOM 3158 C CA . VAL B 1 100 ? 12.641 -13.953 -18.844 1 97.06 100 VAL B CA 1
ATOM 3159 C C . VAL B 1 100 ? 12.656 -13.867 -20.375 1 97.06 100 VAL B C 1
ATOM 3161 O O . VAL B 1 100 ? 13.727 -13.844 -20.984 1 97.06 100 VAL B O 1
ATOM 3164 N N . PRO B 1 101 ? 11.469 -13.906 -21 1 95.31 101 PRO B N 1
ATOM 3165 C CA . PRO B 1 101 ? 11.461 -13.734 -22.453 1 95.31 101 PRO B CA 1
ATOM 3166 C C . PRO B 1 101 ? 11.797 -12.305 -22.875 1 95.31 101 PRO B C 1
ATOM 3168 O O . PRO B 1 101 ? 11.703 -11.383 -22.062 1 95.31 101 PRO B O 1
ATOM 3171 N N . HIS B 1 102 ? 12.211 -12.211 -24.094 1 95.69 102 HIS B N 1
ATOM 3172 C CA . HIS B 1 102 ? 12.359 -10.883 -24.672 1 95.69 102 HIS B CA 1
ATOM 3173 C C . HIS B 1 102 ? 11.047 -10.109 -24.625 1 95.69 102 HIS B C 1
ATOM 3175 O O . HIS B 1 102 ? 9.977 -10.68 -24.844 1 95.69 102 HIS B O 1
ATOM 3181 N N . GLY B 1 103 ? 11.125 -8.883 -24.203 1 92.5 103 GLY B N 1
ATOM 3182 C CA . GLY B 1 103 ? 9.93 -8.055 -24.141 1 92.5 103 GLY B CA 1
ATOM 3183 C C . GLY B 1 103 ? 9.211 -8.125 -22.812 1 92.5 103 GLY B C 1
ATOM 3184 O O . GLY B 1 103 ? 8.133 -7.559 -22.656 1 92.5 103 GLY B O 1
ATOM 3185 N N . ASN B 1 104 ? 9.812 -8.766 -21.875 1 94.25 104 ASN B N 1
ATOM 3186 C CA . ASN B 1 104 ? 9.219 -8.828 -20.531 1 94.25 104 ASN B CA 1
ATOM 3187 C C . ASN B 1 104 ? 9.117 -7.438 -19.906 1 94.25 104 ASN B C 1
ATOM 3189 O O . ASN B 1 104 ? 9.688 -6.477 -20.422 1 94.25 104 ASN B O 1
ATOM 3193 N N . SER B 1 105 ? 8.258 -7.383 -18.875 1 94.25 105 SER B N 1
ATOM 3194 C CA . SER B 1 105 ? 8.07 -6.129 -18.156 1 94.25 105 SER B CA 1
ATOM 3195 C C . SER B 1 105 ? 9.406 -5.504 -17.781 1 94.25 105 SER B C 1
ATOM 3197 O O . SER B 1 105 ? 10.227 -6.145 -17.125 1 94.25 105 SER B O 1
ATOM 3199 N N . ARG B 1 106 ? 9.609 -4.238 -18.156 1 94.5 106 ARG B N 1
ATOM 3200 C CA . ARG B 1 106 ? 10.844 -3.531 -17.859 1 94.5 106 ARG B CA 1
ATOM 3201 C C . ARG B 1 106 ? 11.008 -3.311 -16.359 1 94.5 106 ARG B C 1
ATOM 3203 O O . ARG B 1 106 ? 12.109 -3.445 -15.812 1 94.5 106 ARG B O 1
ATOM 3210 N N . GLU B 1 107 ? 9.938 -2.98 -15.719 1 95.31 107 GLU B N 1
ATOM 3211 C CA . GLU B 1 107 ? 10.008 -2.664 -14.297 1 95.31 107 GLU B CA 1
ATOM 3212 C C . GLU B 1 107 ? 10.211 -3.926 -13.461 1 95.31 107 GLU B C 1
ATOM 3214 O O . GLU B 1 107 ? 10.922 -3.902 -12.461 1 95.31 107 GLU B O 1
ATOM 3219 N N . LYS B 1 108 ? 9.539 -5.031 -13.805 1 95.75 108 LYS B N 1
ATOM 3220 C CA . LYS B 1 108 ? 9.789 -6.293 -13.109 1 95.75 108 LYS B CA 1
ATOM 3221 C C . LYS B 1 108 ? 11.242 -6.73 -13.281 1 95.75 108 LYS B C 1
ATOM 3223 O O . LYS B 1 108 ? 11.867 -7.227 -12.344 1 95.75 108 LYS B O 1
ATOM 3228 N N . ASN B 1 109 ? 11.773 -6.535 -14.539 1 97.44 109 ASN B N 1
ATOM 3229 C CA . ASN B 1 109 ? 13.172 -6.84 -14.797 1 97.44 109 ASN B CA 1
ATOM 3230 C C . ASN B 1 109 ? 14.102 -6.008 -13.914 1 97.44 109 ASN B C 1
ATOM 3232 O O . ASN B 1 109 ? 15.023 -6.543 -13.297 1 97.44 109 ASN B O 1
ATOM 3236 N N . ALA B 1 110 ? 13.805 -4.711 -13.852 1 97 110 ALA B N 1
ATOM 3237 C CA . ALA B 1 110 ? 14.617 -3.816 -13.031 1 97 110 ALA B CA 1
ATOM 3238 C C . ALA B 1 110 ? 14.57 -4.227 -11.562 1 97 110 ALA B C 1
ATOM 3240 O O . ALA B 1 110 ? 15.602 -4.215 -10.875 1 97 110 ALA B O 1
ATOM 3241 N N . ALA B 1 111 ? 13.414 -4.57 -11.102 1 96.75 111 ALA B N 1
ATOM 3242 C CA . ALA B 1 111 ? 13.25 -4.992 -9.711 1 96.75 111 ALA B CA 1
ATOM 3243 C C . ALA B 1 111 ? 14.062 -6.25 -9.414 1 96.75 111 ALA B C 1
ATOM 3245 O O . ALA B 1 111 ? 14.758 -6.324 -8.406 1 96.75 111 ALA B O 1
ATOM 3246 N N . MET B 1 112 ? 13.984 -7.223 -10.297 1 97.25 112 MET B N 1
ATOM 3247 C CA . MET B 1 112 ? 14.719 -8.469 -10.102 1 97.25 112 MET B CA 1
ATOM 3248 C C . MET B 1 112 ? 16.219 -8.219 -10.07 1 97.25 112 MET B C 1
ATOM 3250 O O . MET B 1 112 ? 16.922 -8.742 -9.211 1 97.25 112 MET B O 1
ATOM 3254 N N . ARG B 1 113 ? 16.719 -7.391 -11 1 97.38 113 ARG B N 1
ATOM 3255 C CA . ARG B 1 113 ? 18.141 -7.047 -11.016 1 97.38 113 ARG B CA 1
ATOM 3256 C C . ARG B 1 113 ? 18.547 -6.359 -9.719 1 97.38 113 ARG B C 1
ATOM 3258 O O . ARG B 1 113 ? 19.594 -6.684 -9.148 1 97.38 113 ARG B O 1
ATOM 3265 N N . SER B 1 114 ? 17.719 -5.457 -9.266 1 96.69 114 SER B N 1
ATOM 3266 C CA . SER B 1 114 ? 18.047 -4.676 -8.078 1 96.69 114 SER B CA 1
ATOM 3267 C C . SER B 1 114 ? 18.062 -5.547 -6.828 1 96.69 114 SER B C 1
ATOM 3269 O O . SER B 1 114 ? 18.688 -5.191 -5.828 1 96.69 114 SER B O 1
ATOM 3271 N N . LEU B 1 115 ? 17.406 -6.691 -6.898 1 96.62 115 LEU B N 1
ATOM 3272 C CA . LEU B 1 115 ? 17.359 -7.629 -5.781 1 96.62 115 LEU B CA 1
ATOM 3273 C C . LEU B 1 115 ? 18.547 -8.602 -5.844 1 96.62 115 LEU B C 1
ATOM 3275 O O . LEU B 1 115 ? 18.656 -9.5 -5.012 1 96.62 115 LEU B O 1
ATOM 3279 N N . GLY B 1 116 ? 19.359 -8.484 -6.926 1 95.94 116 GLY B N 1
ATOM 3280 C CA . GLY B 1 116 ? 20.594 -9.266 -6.984 1 95.94 116 GLY B CA 1
ATOM 3281 C C . GLY B 1 116 ? 20.531 -10.398 -7.988 1 95.94 116 GLY B C 1
ATOM 3282 O O . GLY B 1 116 ? 21.469 -11.195 -8.094 1 95.94 116 GLY B O 1
ATOM 3283 N N . ALA B 1 117 ? 19.5 -10.453 -8.75 1 97.69 117 ALA B N 1
ATOM 3284 C CA . ALA B 1 117 ? 19.375 -11.539 -9.719 1 97.69 117 ALA B CA 1
ATOM 3285 C C . ALA B 1 117 ? 20.234 -11.289 -10.945 1 97.69 117 ALA B C 1
ATOM 3287 O O . ALA B 1 117 ? 20.344 -10.156 -11.414 1 97.69 117 ALA B O 1
ATOM 3288 N N . GLU B 1 118 ? 20.906 -12.305 -11.406 1 98 118 GLU B N 1
ATOM 3289 C CA . GLU B 1 118 ? 21.328 -12.32 -12.797 1 98 118 GLU B CA 1
ATOM 3290 C C . GLU B 1 118 ? 20.141 -12.508 -13.742 1 98 118 GLU B C 1
ATOM 3292 O O . GLU B 1 118 ? 19.562 -13.594 -13.797 1 98 118 GLU B O 1
ATOM 3297 N N . LEU B 1 119 ? 19.812 -11.492 -14.414 1 98.06 119 LEU B N 1
ATOM 3298 C CA . LEU B 1 119 ? 18.656 -11.547 -15.297 1 98.06 119 LEU B CA 1
ATOM 3299 C C . LEU B 1 119 ? 19.078 -11.859 -16.734 1 98.06 119 LEU B C 1
ATOM 3301 O O . LEU B 1 119 ? 19.922 -11.164 -17.297 1 98.06 119 LEU B O 1
ATOM 3305 N N . ILE B 1 120 ? 18.484 -12.883 -17.266 1 98.06 120 ILE B N 1
ATOM 3306 C CA . ILE B 1 120 ? 18.766 -13.289 -18.641 1 98.06 120 ILE B CA 1
ATOM 3307 C C . ILE B 1 120 ? 17.5 -13.164 -19.484 1 98.06 120 ILE B C 1
ATOM 3309 O O . ILE B 1 120 ? 16.484 -13.797 -19.188 1 98.06 120 ILE B O 1
ATOM 3313 N N . GLU B 1 121 ? 17.562 -12.375 -20.453 1 97.5 121 GLU B N 1
ATOM 3314 C CA . GLU B 1 121 ? 16.484 -12.336 -21.422 1 97.5 121 GLU B CA 1
ATOM 3315 C C . GLU B 1 121 ? 16.719 -13.328 -22.562 1 97.5 121 GLU B C 1
ATOM 3317 O O . GLU B 1 121 ? 17.641 -13.164 -23.359 1 97.5 121 GLU B O 1
ATOM 3322 N N . HIS B 1 122 ? 15.898 -14.312 -22.609 1 97.38 122 HIS B N 1
ATOM 3323 C CA . HIS B 1 122 ? 16.047 -15.375 -23.609 1 97.38 122 HIS B CA 1
ATOM 3324 C C . HIS B 1 122 ? 14.688 -15.938 -24.016 1 97.38 122 HIS B C 1
ATOM 3326 O O . HIS B 1 122 ? 13.867 -16.266 -23.172 1 97.38 122 HIS B O 1
ATOM 3332 N N . GLY B 1 123 ? 14.523 -16.109 -25.297 1 95.81 123 GLY B N 1
ATOM 3333 C CA . GLY B 1 123 ? 13.305 -16.703 -25.828 1 95.81 123 GLY B CA 1
ATOM 3334 C C . GLY B 1 123 ? 12.305 -15.68 -26.344 1 95.81 123 GLY B C 1
ATOM 3335 O O . GLY B 1 123 ? 12.195 -14.586 -25.781 1 95.81 123 GLY B O 1
ATOM 3336 N N . GLU B 1 124 ? 11.484 -16.141 -27.344 1 93.06 124 GLU B N 1
ATOM 3337 C CA . GLU B 1 124 ? 10.461 -15.273 -27.922 1 93.06 124 GLU B CA 1
ATOM 3338 C C . GLU B 1 124 ? 9.18 -15.312 -27.078 1 93.06 124 GLU B C 1
ATOM 3340 O O . GLU B 1 124 ? 8.312 -14.445 -27.234 1 93.06 124 GLU B O 1
ATOM 3345 N N . ASP B 1 125 ? 9.164 -16.328 -26.328 1 89.75 125 ASP B N 1
ATOM 3346 C CA . ASP B 1 125 ? 8.031 -16.469 -25.422 1 89.75 125 ASP B CA 1
ATOM 3347 C C . ASP B 1 125 ? 8.445 -17.188 -24.141 1 89.75 125 ASP B C 1
ATOM 3349 O O . ASP B 1 125 ? 9.617 -17.547 -23.969 1 89.75 125 ASP B O 1
ATOM 3353 N N . PHE B 1 126 ? 7.531 -17.344 -23.297 1 89.31 126 PHE B N 1
ATOM 3354 C CA . PHE B 1 126 ? 7.824 -17.906 -21.984 1 89.31 126 PHE B CA 1
ATOM 3355 C C . PHE B 1 126 ? 8.273 -19.359 -22.094 1 89.31 126 PHE B C 1
ATOM 3357 O O . PHE B 1 126 ? 9.156 -19.797 -21.359 1 89.31 126 PHE B O 1
ATOM 3364 N N . GLN B 1 127 ? 7.637 -20.062 -22.953 1 89.62 127 GLN B N 1
ATOM 3365 C CA . GLN B 1 127 ? 7.992 -21.469 -23.125 1 89.62 127 GLN B CA 1
ATOM 3366 C C . GLN B 1 127 ? 9.469 -21.625 -23.5 1 89.62 127 GLN B C 1
ATOM 3368 O O . GLN B 1 127 ? 10.164 -22.469 -22.953 1 89.62 127 GLN B O 1
ATOM 3373 N N . ALA B 1 128 ? 9.844 -20.766 -24.359 1 93.88 128 ALA B N 1
ATOM 3374 C CA . ALA B 1 128 ? 11.242 -20.797 -24.766 1 93.88 128 ALA B CA 1
ATOM 3375 C C . ALA B 1 128 ? 12.164 -20.469 -23.594 1 93.88 128 ALA B C 1
ATOM 3377 O O . ALA B 1 128 ? 13.234 -21.062 -23.453 1 93.88 128 ALA B O 1
ATOM 3378 N N . SER B 1 129 ? 11.773 -19.531 -22.797 1 95.94 129 SER B N 1
ATOM 3379 C CA . SER B 1 129 ? 12.547 -19.172 -21.609 1 95.94 129 SER B CA 1
ATOM 3380 C C . SER B 1 129 ? 12.625 -20.344 -20.625 1 95.94 129 SER B C 1
ATOM 3382 O O . SER B 1 129 ? 13.68 -20.609 -20.047 1 95.94 129 SER B O 1
ATOM 3384 N N . ARG B 1 130 ? 11.578 -20.984 -20.438 1 94.62 130 ARG B N 1
ATOM 3385 C CA . ARG B 1 130 ? 11.516 -22.141 -19.531 1 94.62 130 ARG B CA 1
ATOM 3386 C C . ARG B 1 130 ? 12.438 -23.25 -20.016 1 94.62 130 ARG B C 1
ATOM 3388 O O . ARG B 1 130 ? 13.148 -23.859 -19.203 1 94.62 130 ARG B O 1
ATOM 3395 N N . GLU B 1 131 ? 12.391 -23.516 -21.297 1 96.12 131 GLU B N 1
ATOM 3396 C CA . GLU B 1 131 ? 13.234 -24.562 -21.859 1 96.12 131 GLU B CA 1
ATOM 3397 C C . GLU B 1 131 ? 14.719 -24.219 -21.703 1 96.12 131 GLU B C 1
ATOM 3399 O O . GLU B 1 131 ? 15.523 -25.094 -21.359 1 96.12 131 GLU B O 1
ATOM 3404 N N . TYR B 1 132 ? 14.977 -22.984 -21.969 1 97.62 132 TYR B N 1
ATOM 3405 C CA . TYR B 1 132 ? 16.344 -22.531 -21.797 1 97.62 132 TYR B CA 1
ATOM 3406 C C . TYR B 1 132 ? 16.812 -22.719 -20.359 1 97.62 132 TYR B C 1
ATOM 3408 O O . TYR B 1 132 ? 17.906 -23.219 -20.109 1 97.62 132 TYR B O 1
ATOM 3416 N N . ALA B 1 133 ? 16.016 -22.281 -19.422 1 97.69 133 ALA B N 1
ATOM 3417 C CA . ALA B 1 133 ? 16.344 -22.406 -18 1 97.69 133 ALA B CA 1
ATOM 3418 C C . ALA B 1 133 ? 16.562 -23.859 -17.609 1 97.69 133 ALA B C 1
ATOM 3420 O O . ALA B 1 133 ? 17.516 -24.188 -16.891 1 97.69 133 ALA B O 1
ATOM 3421 N N . ALA B 1 134 ? 15.727 -24.734 -18.109 1 97.06 134 ALA B N 1
ATOM 3422 C CA . ALA B 1 134 ? 15.828 -26.172 -17.797 1 97.06 134 ALA B CA 1
ATOM 3423 C C . ALA B 1 134 ? 17.125 -26.75 -18.359 1 97.06 134 ALA B C 1
ATOM 3425 O O . ALA B 1 134 ? 17.781 -27.547 -17.703 1 97.06 134 ALA B O 1
ATOM 3426 N N . GLU B 1 135 ? 17.375 -26.391 -19.531 1 97.81 135 GLU B N 1
ATOM 3427 C CA . GLU B 1 135 ? 18.578 -26.875 -20.188 1 97.81 135 GLU B CA 1
ATOM 3428 C C . GLU B 1 135 ? 19.828 -26.406 -19.438 1 97.81 135 GLU B C 1
ATOM 3430 O O . GLU B 1 135 ? 20.75 -27.188 -19.219 1 97.81 135 GLU B O 1
ATOM 3435 N N . ARG B 1 136 ? 19.812 -25.141 -19.109 1 97.19 136 ARG B N 1
ATOM 3436 C CA . ARG B 1 136 ? 20.953 -24.594 -18.391 1 97.19 136 ARG B CA 1
ATOM 3437 C C . ARG B 1 136 ? 21.094 -25.25 -17.016 1 97.19 136 ARG B C 1
ATOM 3439 O O . ARG B 1 136 ? 22.219 -25.516 -16.562 1 97.19 136 ARG B O 1
ATOM 3446 N N . ALA B 1 137 ? 20.016 -25.422 -16.391 1 97.44 137 ALA B N 1
ATOM 3447 C CA . ALA B 1 137 ? 20.047 -26.078 -15.094 1 97.44 137 ALA B CA 1
ATOM 3448 C C . ALA B 1 137 ? 20.719 -27.453 -15.195 1 97.44 137 ALA B C 1
ATOM 3450 O O . ALA B 1 137 ? 21.562 -27.797 -14.367 1 97.44 137 ALA B O 1
ATOM 3451 N N . ARG B 1 138 ? 20.375 -28.219 -16.219 1 96.69 138 ARG B N 1
ATOM 3452 C CA . ARG B 1 138 ? 20.922 -29.547 -16.438 1 96.69 138 ARG B CA 1
ATOM 3453 C C . ARG B 1 138 ? 22.406 -29.484 -16.766 1 96.69 138 ARG B C 1
ATOM 3455 O O . ARG B 1 138 ? 23.219 -30.219 -16.203 1 96.69 138 ARG B O 1
ATOM 3462 N N . ARG B 1 139 ? 22.75 -28.625 -17.594 1 97.38 139 ARG B N 1
ATOM 3463 C CA . ARG B 1 139 ? 24.109 -28.5 -18.094 1 97.38 139 ARG B CA 1
ATOM 3464 C C . ARG B 1 139 ? 25.062 -28.047 -17 1 97.38 139 ARG B C 1
ATOM 3466 O O . ARG B 1 139 ? 26.203 -28.516 -16.906 1 97.38 139 ARG B O 1
ATOM 3473 N N . GLU B 1 140 ? 24.562 -27.156 -16.156 1 96.62 140 GLU B N 1
ATOM 3474 C CA . GLU B 1 140 ? 25.469 -26.5 -15.203 1 96.62 140 GLU B CA 1
ATOM 3475 C C . GLU B 1 140 ? 25.219 -27.016 -13.789 1 96.62 140 GLU B C 1
ATOM 3477 O O . GLU B 1 140 ? 25.891 -26.578 -12.844 1 96.62 140 GLU B O 1
ATOM 3482 N N . GLY B 1 141 ? 24.281 -27.906 -13.625 1 94.88 141 GLY B N 1
ATOM 3483 C CA . GLY B 1 141 ? 23.984 -28.453 -12.32 1 94.88 141 GLY B CA 1
ATOM 3484 C C . GLY B 1 141 ? 23.328 -27.469 -11.383 1 94.88 141 GLY B C 1
ATOM 3485 O O . GLY B 1 141 ? 23.609 -27.453 -10.18 1 94.88 141 GLY B O 1
ATOM 3486 N N . LEU B 1 142 ? 22.578 -26.516 -11.922 1 96.62 142 LEU B N 1
ATOM 3487 C CA . LEU B 1 142 ? 21.875 -25.531 -11.117 1 96.62 142 LEU B CA 1
ATOM 3488 C C . LEU B 1 142 ? 20.562 -26.094 -10.586 1 96.62 142 LEU B C 1
ATOM 3490 O O . LEU B 1 142 ? 19.953 -26.969 -11.203 1 96.62 142 LEU B O 1
ATOM 3494 N N . HIS B 1 143 ? 20.188 -25.641 -9.43 1 96.69 143 HIS B N 1
ATOM 3495 C CA . HIS B 1 143 ? 18.875 -26.016 -8.883 1 96.69 143 HIS B CA 1
ATOM 3496 C C . HIS B 1 143 ? 17.75 -25.25 -9.578 1 96.69 143 HIS B C 1
ATOM 3498 O O . HIS B 1 143 ? 17.703 -24.016 -9.508 1 96.69 143 HIS B O 1
ATOM 3504 N N . LEU B 1 144 ? 16.891 -25.969 -10.242 1 97.25 144 LEU B N 1
ATOM 3505 C CA . LEU B 1 144 ? 15.758 -25.359 -10.922 1 97.25 144 LEU B CA 1
ATOM 3506 C C . LEU B 1 144 ? 14.594 -25.156 -9.953 1 97.25 144 LEU B C 1
ATOM 3508 O O . LEU B 1 144 ? 14.047 -26.125 -9.422 1 97.25 144 LEU B O 1
ATOM 3512 N N . ILE B 1 145 ? 14.195 -23.922 -9.742 1 96.38 145 ILE B N 1
ATOM 3513 C CA . ILE B 1 145 ? 13.094 -23.625 -8.836 1 96.38 145 ILE B CA 1
ATOM 3514 C C . ILE B 1 145 ? 11.766 -23.891 -9.539 1 96.38 145 ILE B C 1
ATOM 3516 O O . ILE B 1 145 ? 11.492 -23.328 -10.602 1 96.38 145 ILE B O 1
ATOM 3520 N N . PRO B 1 146 ? 10.938 -24.688 -8.93 1 92.31 146 PRO B N 1
ATOM 3521 C CA . PRO B 1 146 ? 9.641 -24.984 -9.555 1 92.31 146 PRO B CA 1
ATOM 3522 C C . PRO B 1 146 ? 8.641 -23.844 -9.391 1 92.31 146 PRO B C 1
ATOM 3524 O O . PRO B 1 146 ? 8.75 -23.047 -8.453 1 92.31 146 PRO B O 1
ATOM 3527 N N . ALA B 1 147 ? 7.68 -23.797 -10.312 1 88.31 147 ALA B N 1
ATOM 3528 C CA . ALA B 1 147 ? 6.625 -22.797 -10.227 1 88.31 147 ALA B CA 1
ATOM 3529 C C . ALA B 1 147 ? 5.594 -23.172 -9.172 1 88.31 147 ALA B C 1
ATOM 3531 O O . ALA B 1 147 ? 4.867 -22.312 -8.664 1 88.31 147 ALA B O 1
ATOM 3532 N N . PHE B 1 148 ? 5.453 -24.469 -8.891 1 95 148 PHE B N 1
ATOM 3533 C CA . PHE B 1 148 ? 4.547 -25 -7.879 1 95 148 PHE B CA 1
ATOM 3534 C C . PHE B 1 148 ? 5.238 -26.047 -7.027 1 95 148 PHE B C 1
ATOM 3536 O O . PHE B 1 148 ? 5.895 -26.953 -7.555 1 95 148 PHE B O 1
ATOM 3543 N N . HIS B 1 149 ? 5.156 -25.906 -5.809 1 96.69 149 HIS B N 1
ATOM 3544 C CA . HIS B 1 149 ? 5.785 -26.797 -4.836 1 96.69 149 HIS B CA 1
ATOM 3545 C C . HIS B 1 149 ? 5.113 -26.688 -3.473 1 96.69 149 HIS B C 1
ATOM 3547 O O . HIS B 1 149 ? 4.703 -25.594 -3.062 1 96.69 149 HIS B O 1
ATOM 3553 N N . PRO B 1 150 ? 5.062 -27.812 -2.711 1 97.19 150 PRO B N 1
ATOM 3554 C CA . PRO B 1 150 ? 4.414 -27.75 -1.399 1 97.19 150 PRO B CA 1
ATOM 3555 C C . PRO B 1 150 ? 5.031 -26.703 -0.481 1 97.19 150 PRO B C 1
ATOM 3557 O O . PRO B 1 150 ? 4.316 -26.047 0.286 1 97.19 150 PRO B O 1
ATOM 3560 N N . TRP B 1 151 ? 6.355 -26.484 -0.558 1 97.62 151 TRP B N 1
ATOM 3561 C CA . TRP B 1 151 ? 7.008 -25.469 0.267 1 97.62 151 TRP B CA 1
ATOM 3562 C C . TRP B 1 151 ? 6.539 -24.062 -0.115 1 97.62 151 TRP B C 1
ATOM 3564 O O . TRP B 1 151 ? 6.367 -23.203 0.751 1 97.62 151 TRP B O 1
ATOM 3574 N N . LEU B 1 152 ? 6.398 -23.828 -1.419 1 98 152 LEU B N 1
ATOM 3575 C CA . LEU B 1 152 ? 5.895 -22.547 -1.889 1 98 152 LEU B CA 1
ATOM 3576 C C . LEU B 1 152 ? 4.465 -22.312 -1.408 1 98 152 LEU B C 1
ATOM 3578 O O . LEU B 1 152 ? 4.141 -21.234 -0.903 1 98 152 LEU B O 1
ATOM 3582 N N . VAL B 1 153 ? 3.66 -23.344 -1.523 1 98.5 153 VAL B N 1
ATOM 3583 C CA . VAL B 1 153 ? 2.258 -23.266 -1.131 1 98.5 153 VAL B CA 1
ATOM 3584 C C . VAL B 1 153 ? 2.154 -22.984 0.368 1 98.5 153 VAL B C 1
ATOM 3586 O O . VAL B 1 153 ? 1.365 -22.156 0.801 1 98.5 153 VAL B O 1
ATOM 3589 N N . ALA B 1 154 ? 2.973 -23.703 1.147 1 98.56 154 ALA B N 1
ATOM 3590 C CA . ALA B 1 154 ? 2.957 -23.516 2.598 1 98.56 154 ALA B CA 1
ATOM 3591 C C . ALA B 1 154 ? 3.318 -22.094 2.977 1 98.56 154 ALA B C 1
ATOM 3593 O O . ALA B 1 154 ? 2.719 -21.516 3.889 1 98.56 154 ALA B O 1
ATOM 3594 N N . GLY B 1 155 ? 4.301 -21.531 2.326 1 98.62 155 GLY B N 1
ATOM 3595 C CA . GLY B 1 155 ? 4.648 -20.141 2.555 1 98.62 155 GLY B CA 1
ATOM 3596 C C . GLY B 1 155 ? 3.531 -19.172 2.205 1 98.62 155 GLY B C 1
ATOM 3597 O O . GLY B 1 155 ? 3.191 -18.297 2.998 1 98.62 155 GLY B O 1
ATOM 3598 N N . VAL B 1 156 ? 2.955 -19.375 1.032 1 98.69 156 VAL B N 1
ATOM 3599 C CA . VAL B 1 156 ? 1.893 -18.516 0.537 1 98.69 156 VAL B CA 1
ATOM 3600 C C . VAL B 1 156 ? 0.673 -18.609 1.451 1 98.69 156 VAL B C 1
ATOM 3602 O O . VAL B 1 156 ? -0.023 -17.625 1.68 1 98.69 156 VAL B O 1
ATOM 3605 N N . ALA B 1 157 ? 0.458 -19.75 2.088 1 98.81 157 ALA B N 1
ATOM 3606 C CA . ALA B 1 157 ? -0.687 -19.984 2.961 1 98.81 157 ALA B CA 1
ATOM 3607 C C . ALA B 1 157 ? -0.635 -19.094 4.191 1 98.81 157 ALA B C 1
ATOM 3609 O O . ALA B 1 157 ? -1.635 -18.938 4.898 1 98.81 157 ALA B O 1
ATOM 3610 N N . SER B 1 158 ? 0.487 -18.469 4.469 1 98.81 158 SER B N 1
ATOM 3611 C CA . SER B 1 158 ? 0.592 -17.594 5.629 1 98.81 158 SER B CA 1
ATOM 3612 C C . SER B 1 158 ? -0.36 -16.406 5.516 1 98.81 158 SER B C 1
ATOM 3614 O O . SER B 1 158 ? -0.917 -15.953 6.516 1 98.81 158 SER B O 1
ATOM 3616 N N . TYR B 1 159 ? -0.577 -15.883 4.273 1 98.75 159 TYR B N 1
ATOM 3617 C CA . TYR B 1 159 ? -1.513 -14.766 4.191 1 98.75 159 TYR B CA 1
ATOM 3618 C C . TYR B 1 159 ? -2.943 -15.234 4.422 1 98.75 159 TYR B C 1
ATOM 3620 O O . TYR B 1 159 ? -3.789 -14.469 4.887 1 98.75 159 TYR B O 1
ATOM 3628 N N . SER B 1 160 ? -3.189 -16.531 4.074 1 98.88 160 SER B N 1
ATOM 3629 C CA . SER B 1 160 ? -4.504 -17.109 4.344 1 98.88 160 SER B CA 1
ATOM 3630 C C . SER B 1 160 ? -4.754 -17.234 5.844 1 98.88 160 SER B C 1
ATOM 3632 O O . SER B 1 160 ? -5.848 -16.938 6.324 1 98.88 160 SER B O 1
ATOM 3634 N N . LEU B 1 161 ? -3.713 -17.703 6.555 1 98.81 161 LEU B N 1
ATOM 3635 C CA . LEU B 1 161 ? -3.82 -17.812 8.008 1 98.81 161 LEU B CA 1
ATOM 3636 C C . LEU B 1 161 ? -4.07 -16.438 8.633 1 98.81 161 LEU B C 1
ATOM 3638 O O . LEU B 1 161 ? -4.902 -16.312 9.531 1 98.81 161 LEU B O 1
ATOM 3642 N N . GLU B 1 162 ? -3.332 -15.445 8.164 1 98.62 162 GLU B N 1
ATOM 3643 C CA . GLU B 1 162 ? -3.537 -14.086 8.641 1 98.62 162 GLU B CA 1
ATOM 3644 C C . GLU B 1 162 ? -4.973 -13.625 8.406 1 98.62 162 GLU B C 1
ATOM 3646 O O . GLU B 1 162 ? -5.617 -13.094 9.312 1 98.62 162 GLU B O 1
ATOM 3651 N N . LEU B 1 163 ? -5.469 -13.844 7.207 1 98.75 163 LEU B N 1
ATOM 3652 C CA . LEU B 1 163 ? -6.797 -13.391 6.801 1 98.75 163 LEU B CA 1
ATOM 3653 C C . LEU B 1 163 ? -7.875 -14.055 7.648 1 98.75 163 LEU B C 1
ATOM 3655 O O . LEU B 1 163 ? -8.742 -13.375 8.195 1 98.75 163 LEU B O 1
ATOM 3659 N N . PHE B 1 164 ? -7.781 -15.375 7.812 1 98.75 164 PHE B N 1
ATOM 3660 C CA . PHE B 1 164 ? -8.812 -16.125 8.516 1 98.75 164 PHE B CA 1
ATOM 3661 C C . PHE B 1 164 ? -8.727 -15.898 10.016 1 98.75 164 PHE B C 1
ATOM 3663 O O . PHE B 1 164 ? -9.734 -15.992 10.727 1 98.75 164 PHE B O 1
ATOM 3670 N N . ALA B 1 165 ? -7.52 -15.609 10.523 1 97.81 165 ALA B N 1
ATOM 3671 C CA . ALA B 1 165 ? -7.395 -15.242 11.93 1 97.81 165 ALA B CA 1
ATOM 3672 C C . ALA B 1 165 ? -8.125 -13.93 12.219 1 97.81 165 ALA B C 1
ATOM 3674 O O . ALA B 1 165 ? -8.742 -13.773 13.273 1 97.81 165 ALA B O 1
ATOM 3675 N N . ALA B 1 166 ? -8.078 -13.031 11.297 1 96.94 166 ALA B N 1
ATOM 3676 C CA . ALA B 1 166 ? -8.719 -11.727 11.461 1 96.94 166 ALA B CA 1
ATOM 3677 C C . ALA B 1 166 ? -10.211 -11.812 11.164 1 96.94 166 ALA B C 1
ATOM 3679 O O . ALA B 1 166 ? -11.008 -11.102 11.766 1 96.94 166 ALA B O 1
ATOM 3680 N N . LEU B 1 167 ? -10.555 -12.633 10.156 1 98.12 167 LEU B N 1
ATOM 3681 C CA . LEU B 1 167 ? -11.922 -12.742 9.656 1 98.12 167 LEU B CA 1
ATOM 3682 C C . LEU B 1 167 ? -12.305 -14.203 9.453 1 98.12 167 LEU B C 1
ATOM 3684 O O . LEU B 1 167 ? -12.32 -14.695 8.32 1 98.12 167 LEU B O 1
ATOM 3688 N N . ALA B 1 168 ? -12.805 -14.828 10.461 1 97.25 168 ALA B N 1
ATOM 3689 C CA . ALA B 1 168 ? -13.125 -16.25 10.398 1 97.25 168 ALA B CA 1
ATOM 3690 C C . ALA B 1 168 ? -14.508 -16.484 9.789 1 97.25 168 ALA B C 1
ATOM 3692 O O . ALA B 1 168 ? -14.844 -17.594 9.398 1 97.25 168 ALA B O 1
ATOM 3693 N N . ASP B 1 169 ? -15.273 -15.375 9.625 1 98.19 169 ASP B N 1
ATOM 3694 C CA . ASP B 1 169 ? -16.656 -15.523 9.211 1 98.19 169 ASP B CA 1
ATOM 3695 C C . ASP B 1 169 ? -16.859 -15.062 7.766 1 98.19 169 ASP B C 1
ATOM 3697 O O . ASP B 1 169 ? -17.969 -14.703 7.371 1 98.19 169 ASP B O 1
ATOM 3701 N N . LEU B 1 170 ? -15.805 -15 6.988 1 98.81 170 LEU B N 1
ATOM 3702 C CA . LEU B 1 170 ? -15.969 -14.695 5.57 1 98.81 170 LEU B CA 1
ATOM 3703 C C . LEU B 1 170 ? -16.859 -15.727 4.891 1 98.81 170 LEU B C 1
ATOM 3705 O O . LEU B 1 170 ? -16.672 -16.938 5.078 1 98.81 170 LEU B O 1
ATOM 3709 N N . ASP B 1 171 ? -17.797 -15.211 4.086 1 98.88 171 ASP B N 1
ATOM 3710 C CA . ASP B 1 171 ? -18.641 -16.125 3.303 1 98.88 171 ASP B CA 1
ATOM 3711 C C . ASP B 1 171 ? -17.875 -16.656 2.088 1 98.88 171 ASP B C 1
ATOM 3713 O O . ASP B 1 171 ? -17.938 -17.844 1.789 1 98.88 171 ASP B O 1
ATOM 3717 N N . GLU B 1 172 ? -17.172 -15.75 1.358 1 98.75 172 GLU B N 1
ATOM 3718 C CA . GLU B 1 172 ? -16.422 -16.094 0.149 1 98.75 172 GLU B CA 1
ATOM 3719 C C . GLU B 1 172 ? -15.109 -15.328 0.072 1 98.75 172 GLU B C 1
ATOM 3721 O O . GLU B 1 172 ? -15.016 -14.195 0.546 1 98.75 172 GLU B O 1
ATOM 3726 N N . VAL B 1 173 ? -14.148 -15.977 -0.463 1 98.94 173 VAL B N 1
ATOM 3727 C CA . VAL B 1 173 ? -12.883 -15.32 -0.779 1 98.94 173 VAL B CA 1
ATOM 3728 C C . VAL B 1 173 ? -12.539 -15.555 -2.248 1 98.94 173 VAL B C 1
ATOM 3730 O O . VAL B 1 173 ? -12.555 -16.688 -2.725 1 98.94 173 VAL B O 1
ATOM 3733 N N . TYR B 1 174 ? -12.289 -14.453 -2.979 1 99 174 TYR B N 1
ATOM 3734 C CA . TYR B 1 174 ? -11.844 -14.516 -4.367 1 99 174 TYR B CA 1
ATOM 3735 C C . TYR B 1 174 ? -10.32 -14.43 -4.457 1 99 174 TYR B C 1
ATOM 3737 O O . TYR B 1 174 ? -9.695 -13.609 -3.777 1 99 174 TYR B O 1
ATOM 3745 N N . VAL B 1 175 ? -9.734 -15.289 -5.285 1 98.94 175 VAL B N 1
ATOM 3746 C CA . VAL B 1 175 ? -8.281 -15.352 -5.395 1 98.94 175 VAL B CA 1
ATOM 3747 C C . VAL B 1 175 ? -7.883 -15.688 -6.832 1 98.94 175 VAL B C 1
ATOM 3749 O O . VAL B 1 175 ? -8.477 -16.578 -7.457 1 98.94 175 VAL B O 1
ATOM 3752 N N . PRO B 1 176 ? -6.906 -14.93 -7.391 1 98.88 176 PRO B N 1
ATOM 3753 C CA . PRO B 1 176 ? -6.461 -15.258 -8.742 1 98.88 176 PRO B CA 1
ATOM 3754 C C . PRO B 1 176 ? -5.633 -16.531 -8.805 1 98.88 176 PRO B C 1
ATOM 3756 O O . PRO B 1 176 ? -5 -16.906 -7.809 1 98.88 176 PRO B O 1
ATOM 3759 N N . ILE B 1 177 ? -5.672 -17.188 -10.016 1 98.62 177 ILE B N 1
ATOM 3760 C CA . ILE B 1 177 ? -4.918 -18.438 -10.188 1 98.62 177 ILE B CA 1
ATOM 3761 C C . ILE B 1 177 ? -3.898 -18.25 -11.312 1 98.62 177 ILE B C 1
ATOM 3763 O O . ILE B 1 177 ? -4.27 -18.016 -12.461 1 98.62 177 ILE B O 1
ATOM 3767 N N . GLY B 1 178 ? -2.697 -18.281 -10.969 1 96.06 178 GLY B N 1
ATOM 3768 C CA . GLY B 1 178 ? -1.629 -18.5 -11.93 1 96.06 178 GLY B CA 1
ATOM 3769 C C . GLY B 1 178 ? -1.228 -19.953 -12.055 1 96.06 178 GLY B C 1
ATOM 3770 O O . GLY B 1 178 ? -1.844 -20.703 -12.812 1 96.06 178 GLY B O 1
ATOM 3771 N N . MET B 1 179 ? -0.318 -20.328 -11.102 1 95.06 179 MET B N 1
ATOM 3772 C CA . MET B 1 179 ? 0.063 -21.734 -11.062 1 95.06 179 MET B CA 1
ATOM 3773 C C . MET B 1 179 ? -0.583 -22.438 -9.875 1 95.06 179 MET B C 1
ATOM 3775 O O . MET B 1 179 ? -0.408 -23.656 -9.695 1 95.06 179 MET B O 1
ATOM 3779 N N . GLY B 1 180 ? -1.262 -21.672 -9.062 1 97.69 180 GLY B N 1
ATOM 3780 C CA . GLY B 1 180 ? -2.162 -22.312 -8.125 1 97.69 180 GLY B CA 1
ATOM 3781 C C . GLY B 1 180 ? -1.719 -22.172 -6.684 1 97.69 180 GLY B C 1
ATOM 3782 O O . GLY B 1 180 ? -2.447 -22.562 -5.766 1 97.69 180 GLY B O 1
ATOM 3783 N N . SER B 1 181 ? -0.57 -21.531 -6.383 1 97.88 181 SER B N 1
ATOM 3784 C CA . SER B 1 181 ? -0.088 -21.469 -5.004 1 97.88 181 SER B CA 1
ATOM 3785 C C . SER B 1 181 ? -1.028 -20.656 -4.125 1 97.88 181 SER B C 1
ATOM 3787 O O . SER B 1 181 ? -1.271 -21.016 -2.971 1 97.88 181 SER B O 1
ATOM 3789 N N . GLY B 1 182 ? -1.588 -19.578 -4.633 1 98.38 182 GLY B N 1
ATOM 3790 C CA . GLY B 1 182 ? -2.477 -18.719 -3.863 1 98.38 182 GLY B CA 1
ATOM 3791 C C . GLY B 1 182 ? -3.752 -19.422 -3.432 1 98.38 182 GLY B C 1
ATOM 3792 O O . GLY B 1 182 ? -4.074 -19.453 -2.244 1 98.38 182 GLY B O 1
ATOM 3793 N N . ILE B 1 183 ? -4.426 -20.031 -4.391 1 98.88 183 ILE B N 1
ATOM 3794 C CA . ILE B 1 183 ? -5.703 -20.656 -4.086 1 98.88 183 ILE B CA 1
ATOM 3795 C C . ILE B 1 183 ? -5.469 -21.906 -3.244 1 98.88 183 ILE B C 1
ATOM 3797 O O . ILE B 1 183 ? -6.25 -22.219 -2.336 1 98.88 183 ILE B O 1
ATOM 3801 N N . CYS B 1 184 ? -4.41 -22.625 -3.547 1 98.81 184 CYS B N 1
ATOM 3802 C CA . CYS B 1 184 ? -4.121 -23.828 -2.764 1 98.81 184 CYS B CA 1
ATOM 3803 C C . CYS B 1 184 ? -3.793 -23.469 -1.319 1 98.81 184 CYS B C 1
ATOM 3805 O O . CYS B 1 184 ? -4.164 -24.188 -0.396 1 98.81 184 CYS B O 1
ATOM 3807 N N . GLY B 1 185 ? -3.072 -22.344 -1.137 1 98.75 185 GLY B N 1
ATOM 3808 C CA . GLY B 1 185 ? -2.836 -21.859 0.214 1 98.75 185 GLY B CA 1
ATOM 3809 C C . GLY B 1 185 ? -4.113 -21.547 0.966 1 98.75 185 GLY B C 1
ATOM 3810 O O . GLY B 1 185 ? -4.254 -21.891 2.139 1 98.75 185 GLY B O 1
ATOM 3811 N N . LEU B 1 186 ? -5.027 -20.906 0.301 1 98.81 186 LEU B N 1
ATOM 3812 C CA . LEU B 1 186 ? -6.312 -20.562 0.904 1 98.81 186 LEU B CA 1
ATOM 3813 C C . LEU B 1 186 ? -7.098 -21.812 1.273 1 98.81 186 LEU B C 1
ATOM 3815 O O . LEU B 1 186 ? -7.645 -21.906 2.373 1 98.81 186 LEU B O 1
ATOM 3819 N N . ILE B 1 187 ? -7.148 -22.75 0.36 1 98.75 187 ILE B N 1
ATOM 3820 C CA . ILE B 1 187 ? -7.883 -24 0.574 1 98.75 187 ILE B CA 1
ATOM 3821 C C . ILE B 1 187 ? -7.27 -24.75 1.746 1 98.75 187 ILE B C 1
ATOM 3823 O O . ILE B 1 187 ? -7.988 -25.219 2.639 1 98.75 187 ILE B O 1
ATOM 3827 N N . ALA B 1 188 ? -5.949 -24.844 1.729 1 98.69 188 ALA B N 1
ATOM 3828 C CA . ALA B 1 188 ? -5.254 -25.562 2.793 1 98.69 188 ALA B CA 1
ATOM 3829 C C . ALA B 1 188 ? -5.559 -24.953 4.156 1 98.69 188 ALA B C 1
ATOM 3831 O O . ALA B 1 188 ? -5.859 -25.672 5.113 1 98.69 188 ALA B O 1
ATOM 3832 N N . ALA B 1 189 ? -5.457 -23.656 4.27 1 98.75 189 ALA B N 1
ATOM 3833 C CA . ALA B 1 189 ? -5.691 -22.969 5.535 1 98.75 189 ALA B CA 1
ATOM 3834 C C . ALA B 1 189 ? -7.145 -23.109 5.98 1 98.75 189 ALA B C 1
ATOM 3836 O O . ALA B 1 189 ? -7.418 -23.391 7.148 1 98.75 189 ALA B O 1
ATOM 3837 N N . ARG B 1 190 ? -8.109 -22.906 5.039 1 98.56 190 ARG B N 1
ATOM 3838 C CA . ARG B 1 190 ? -9.531 -23.062 5.34 1 98.56 190 ARG B CA 1
ATOM 3839 C C . ARG B 1 190 ? -9.82 -24.438 5.914 1 98.56 190 ARG B C 1
ATOM 3841 O O . ARG B 1 190 ? -10.477 -24.547 6.957 1 98.56 190 ARG B O 1
ATOM 3848 N N . ASP B 1 191 ? -9.297 -25.438 5.23 1 98.19 191 ASP B N 1
ATOM 3849 C CA . ASP B 1 191 ? -9.555 -26.812 5.641 1 98.19 191 ASP B CA 1
ATOM 3850 C C . ASP B 1 191 ? -8.914 -27.125 6.992 1 98.19 191 ASP B C 1
ATOM 3852 O O . ASP B 1 191 ? -9.531 -27.75 7.848 1 98.19 191 ASP B O 1
ATOM 3856 N N . ALA B 1 192 ? -7.672 -26.656 7.145 1 97.94 192 ALA B N 1
ATOM 3857 C CA . ALA B 1 192 ? -6.941 -26.906 8.391 1 97.94 192 ALA B CA 1
ATOM 3858 C C . ALA B 1 192 ? -7.641 -26.25 9.57 1 97.94 192 ALA B C 1
ATOM 3860 O O . ALA B 1 192 ? -7.602 -26.766 10.688 1 97.94 192 ALA B O 1
ATOM 3861 N N . LEU B 1 193 ? -8.305 -25.125 9.312 1 98.19 193 LEU B N 1
ATOM 3862 C CA . LEU B 1 193 ? -8.953 -24.359 10.375 1 98.19 193 LEU B CA 1
ATOM 3863 C C . LEU B 1 193 ? -10.406 -24.797 10.539 1 98.19 193 LEU B C 1
ATOM 3865 O O . LEU B 1 193 ? -11.086 -24.344 11.469 1 98.19 193 LEU B O 1
ATOM 3869 N N . GLY B 1 194 ? -10.922 -25.609 9.641 1 97.75 194 GLY B N 1
ATOM 3870 C CA . GLY B 1 194 ? -12.289 -26.109 9.703 1 97.75 194 GLY B CA 1
ATOM 3871 C C . GLY B 1 194 ? -13.32 -25.047 9.367 1 97.75 194 GLY B C 1
ATOM 3872 O O . GLY B 1 194 ? -14.398 -25 9.977 1 97.75 194 GLY B O 1
ATOM 3873 N N . LEU B 1 195 ? -12.977 -24.141 8.5 1 98.5 195 LEU B N 1
ATOM 3874 C CA . LEU B 1 195 ? -13.883 -23.047 8.148 1 98.5 195 LEU B CA 1
ATOM 3875 C C . LEU B 1 195 ? -14.789 -23.438 6.988 1 98.5 195 LEU B C 1
ATOM 3877 O O . LEU B 1 195 ? -14.445 -24.312 6.195 1 98.5 195 LEU B O 1
ATOM 3881 N N . LYS B 1 196 ? -15.891 -22.781 6.832 1 98.12 196 LYS B N 1
ATOM 3882 C CA . LYS B 1 196 ? -16.875 -23.078 5.797 1 98.12 196 LYS B CA 1
ATOM 3883 C C . LYS B 1 196 ? -16.766 -22.094 4.633 1 98.12 196 LYS B C 1
ATOM 3885 O O . LYS B 1 196 ? -17.516 -22.203 3.658 1 98.12 196 LYS B O 1
ATOM 3890 N N . THR B 1 197 ? -15.867 -21.156 4.703 1 98.81 197 THR B N 1
ATOM 3891 C CA . THR B 1 197 ? -15.68 -20.125 3.691 1 98.81 197 THR B CA 1
ATOM 3892 C C . THR B 1 197 ? -15.57 -20.75 2.301 1 98.81 197 THR B C 1
ATOM 3894 O O . THR B 1 197 ? -14.812 -21.703 2.1 1 98.81 197 THR B O 1
ATOM 3897 N N . ARG B 1 198 ? -16.344 -20.266 1.346 1 98.88 198 ARG B N 1
ATOM 3898 C CA . ARG B 1 198 ? -16.203 -20.703 -0.042 1 98.88 198 ARG B CA 1
ATOM 3899 C C . ARG B 1 198 ? -15.031 -20 -0.718 1 98.88 198 ARG B C 1
ATOM 3901 O O . ARG B 1 198 ? -14.852 -18.797 -0.578 1 98.88 198 ARG B O 1
ATOM 3908 N N . ILE B 1 199 ? -14.242 -20.766 -1.401 1 98.94 199 ILE B N 1
ATOM 3909 C CA . ILE B 1 199 ? -13.086 -20.219 -2.111 1 98.94 199 ILE B CA 1
ATOM 3910 C C . ILE B 1 199 ? -13.383 -20.156 -3.609 1 98.94 199 ILE B C 1
ATOM 3912 O O . ILE B 1 199 ? -13.719 -21.172 -4.223 1 98.94 199 ILE B O 1
ATOM 3916 N N . VAL B 1 200 ? -13.266 -18.969 -4.188 1 98.94 200 VAL B N 1
ATOM 3917 C CA . VAL B 1 200 ? -13.547 -18.75 -5.598 1 98.94 200 VAL B CA 1
ATOM 3918 C C . VAL B 1 200 ? -12.258 -18.438 -6.344 1 98.94 200 VAL B C 1
ATOM 3920 O O . VAL B 1 200 ? -11.594 -17.438 -6.055 1 98.94 200 VAL B O 1
ATOM 3923 N N . GLY B 1 201 ? -11.922 -19.312 -7.289 1 98.94 201 GLY B N 1
ATOM 3924 C CA . GLY B 1 201 ? -10.766 -19.047 -8.125 1 98.94 201 GLY B CA 1
ATOM 3925 C C . GLY B 1 201 ? -11.086 -18.141 -9.297 1 98.94 201 GLY B C 1
ATOM 3926 O O . GLY B 1 201 ? -12.172 -18.203 -9.867 1 98.94 201 GLY B O 1
ATOM 3927 N N . VAL B 1 202 ? -10.117 -17.297 -9.672 1 98.94 202 VAL B N 1
ATOM 3928 C CA . VAL B 1 202 ? -10.305 -16.375 -10.789 1 98.94 202 VAL B CA 1
ATOM 3929 C C . VAL B 1 202 ? -9.203 -16.578 -11.82 1 98.94 202 VAL B C 1
ATOM 3931 O O . VAL B 1 202 ? -8.023 -16.609 -11.477 1 98.94 202 VAL B O 1
ATOM 3934 N N . VAL B 1 203 ? -9.586 -16.75 -13.07 1 98.81 203 VAL B N 1
ATOM 3935 C CA . VAL B 1 203 ? -8.633 -16.891 -14.164 1 98.81 203 VAL B CA 1
ATOM 3936 C C . VAL B 1 203 ? -8.93 -15.859 -15.25 1 98.81 203 VAL B C 1
ATOM 3938 O O . VAL B 1 203 ? -9.984 -15.219 -15.227 1 98.81 203 VAL B O 1
ATOM 3941 N N . SER B 1 204 ? -7.949 -15.672 -16.109 1 98.56 204 SER B N 1
ATOM 3942 C CA . SER B 1 204 ? -8.195 -14.852 -17.281 1 98.56 204 SER B CA 1
ATOM 3943 C C . SER B 1 204 ? -9.047 -15.586 -18.312 1 98.56 204 SER B C 1
ATOM 3945 O O . SER B 1 204 ? -8.852 -16.781 -18.547 1 98.56 204 SER B O 1
ATOM 3947 N N . ALA B 1 205 ? -9.984 -14.883 -18.938 1 98.44 205 ALA B N 1
ATOM 3948 C CA . ALA B 1 205 ? -10.734 -15.445 -20.047 1 98.44 205 ALA B CA 1
ATOM 3949 C C . ALA B 1 205 ? -9.805 -15.789 -21.219 1 98.44 205 ALA B C 1
ATOM 3951 O O . ALA B 1 205 ? -10.148 -16.609 -22.062 1 98.44 205 ALA B O 1
ATOM 3952 N N . HIS B 1 206 ? -8.609 -15.258 -21.172 1 97.88 206 HIS B N 1
ATOM 3953 C CA . HIS B 1 206 ? -7.625 -15.461 -22.219 1 97.88 206 HIS B CA 1
ATOM 3954 C C . HIS B 1 206 ? -6.531 -16.438 -21.781 1 97.88 206 HIS B C 1
ATOM 3956 O O . HIS B 1 206 ? -5.492 -16.531 -22.438 1 97.88 206 HIS B O 1
ATOM 3962 N N . ALA B 1 207 ? -6.684 -17.031 -20.688 1 97.38 207 ALA B N 1
ATOM 3963 C CA . ALA B 1 207 ? -5.902 -18.141 -20.141 1 97.38 207 ALA B CA 1
ATOM 3964 C C . ALA 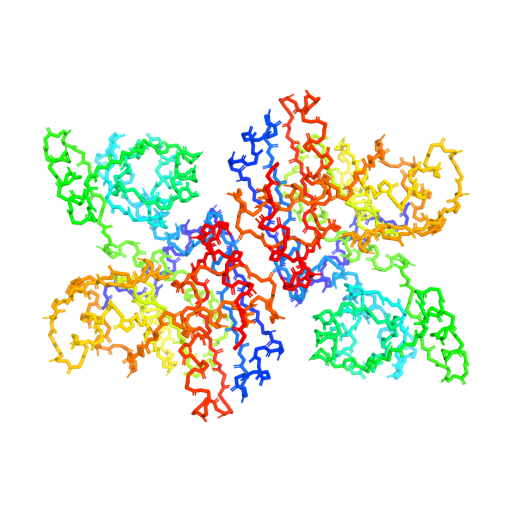B 1 207 ? -6.777 -19.062 -19.281 1 97.38 207 ALA B C 1
ATOM 3966 O O . ALA B 1 207 ? -6.555 -19.203 -18.078 1 97.38 207 ALA B O 1
ATOM 3967 N N . PRO B 1 208 ? -7.684 -19.734 -19.922 1 98.19 208 PRO B N 1
ATOM 3968 C CA . PRO B 1 208 ? -8.766 -20.406 -19.203 1 98.19 208 PRO B CA 1
ATOM 3969 C C . PRO B 1 208 ? -8.414 -21.844 -18.812 1 98.19 208 PRO B C 1
ATOM 3971 O O . PRO B 1 208 ? -9.305 -22.625 -18.453 1 98.19 208 PRO B O 1
ATOM 3974 N N . ALA B 1 209 ? -7.156 -22.25 -18.812 1 98.19 209 ALA B N 1
ATOM 3975 C CA . ALA B 1 209 ? -6.75 -23.641 -18.641 1 98.19 209 ALA B CA 1
ATOM 3976 C C . ALA B 1 209 ? -7.277 -24.203 -17.328 1 98.19 209 ALA B C 1
ATOM 3978 O O . ALA B 1 209 ? -7.836 -25.312 -17.297 1 98.19 209 ALA B O 1
ATOM 3979 N N . TYR B 1 210 ? -7.152 -23.469 -16.234 1 98.62 210 TYR B N 1
ATOM 3980 C CA . TYR B 1 210 ? -7.621 -23.984 -14.953 1 98.62 210 TYR B CA 1
ATOM 3981 C C . TYR B 1 210 ? -9.141 -24.078 -14.93 1 98.62 210 TYR B C 1
ATOM 3983 O O . TYR B 1 210 ? -9.695 -25.031 -14.375 1 98.62 210 TYR B O 1
ATOM 3991 N N . ALA B 1 211 ? -9.812 -23.094 -15.508 1 98.69 211 ALA B N 1
ATOM 3992 C CA . ALA B 1 211 ? -11.273 -23.141 -15.547 1 98.69 211 ALA B CA 1
ATOM 3993 C C . ALA B 1 211 ? -11.758 -24.344 -16.359 1 98.69 211 ALA B C 1
ATOM 3995 O O . ALA B 1 211 ? -12.648 -25.078 -15.93 1 98.69 211 ALA B O 1
ATOM 3996 N N . LEU B 1 212 ? -11.18 -24.531 -17.516 1 98.62 212 LEU B N 1
ATOM 3997 C CA . LEU B 1 212 ? -11.539 -25.656 -18.375 1 98.62 212 LEU B CA 1
ATOM 3998 C C . LEU B 1 212 ? -11.25 -26.984 -17.672 1 98.62 212 LEU B C 1
ATOM 4000 O O . LEU B 1 212 ? -12.055 -27.906 -17.734 1 98.62 212 LEU B O 1
ATOM 4004 N N . SER B 1 213 ? -10.125 -27.031 -17.062 1 98.75 213 SER B N 1
ATOM 4005 C CA . SER B 1 213 ? -9.734 -28.234 -16.344 1 98.75 213 SER B CA 1
ATOM 4006 C C . SER B 1 213 ? -10.68 -28.531 -15.18 1 98.75 213 SER B C 1
ATOM 4008 O O . SER B 1 213 ? -11.016 -29.688 -14.914 1 98.75 213 SER B O 1
ATOM 4010 N N . PHE B 1 214 ? -11.031 -27.5 -14.469 1 98.69 214 PHE B N 1
ATOM 4011 C CA . PHE B 1 214 ? -11.961 -27.625 -13.352 1 98.69 214 PHE B CA 1
ATOM 4012 C C . PHE B 1 214 ? -13.297 -28.188 -13.828 1 98.69 214 PHE B C 1
ATOM 4014 O O . PHE B 1 214 ? -13.867 -29.078 -13.18 1 98.69 214 PHE B O 1
ATOM 4021 N N . GLU B 1 215 ? -13.797 -27.703 -14.93 1 98.44 215 GLU B N 1
ATOM 4022 C CA . GLU B 1 215 ? -15.062 -28.156 -15.5 1 98.44 215 GLU B CA 1
ATOM 4023 C C . GLU B 1 215 ? -14.977 -29.594 -15.984 1 98.44 215 GLU B C 1
ATOM 4025 O O . GLU B 1 215 ? -15.93 -30.359 -15.852 1 98.44 215 GLU B O 1
ATOM 4030 N N . ALA B 1 216 ? -13.836 -29.953 -16.438 1 98.06 216 ALA B N 1
ATOM 4031 C CA . ALA B 1 216 ? -13.656 -31.281 -17.031 1 98.06 216 ALA B CA 1
ATOM 4032 C C . ALA B 1 216 ? -13.258 -32.312 -15.961 1 98.06 216 ALA B C 1
ATOM 4034 O O . ALA B 1 216 ? -13.391 -33.5 -16.188 1 98.06 216 ALA B O 1
ATOM 4035 N N . GLY B 1 217 ? -12.711 -31.875 -14.891 1 97.56 217 GLY B N 1
ATOM 4036 C CA . GLY B 1 217 ? -12.219 -32.75 -13.844 1 97.56 217 GLY B CA 1
ATOM 4037 C C . GLY B 1 217 ? -10.859 -33.344 -14.156 1 97.56 217 GLY B C 1
ATOM 4038 O O . GLY B 1 217 ? -10.406 -34.25 -13.469 1 97.56 217 GLY B O 1
ATOM 4039 N N . THR B 1 218 ? -10.273 -32.875 -15.266 1 97 218 THR B N 1
ATOM 4040 C CA . THR B 1 218 ? -8.953 -33.312 -15.695 1 97 218 THR B CA 1
ATOM 4041 C C . THR B 1 218 ? -8.18 -32.188 -16.344 1 97 218 THR B C 1
ATOM 4043 O O . THR B 1 218 ? -8.781 -31.203 -16.812 1 97 218 THR B O 1
ATOM 4046 N N . ALA B 1 219 ? -6.906 -32.312 -16.328 1 97.31 219 ALA B N 1
ATOM 4047 C CA . ALA B 1 219 ? -6.062 -31.234 -16.844 1 97.31 219 ALA B CA 1
ATOM 4048 C C . ALA B 1 219 ? -6.277 -31.047 -18.344 1 97.31 219 ALA B C 1
ATOM 4050 O O . ALA B 1 219 ? -6.289 -32 -19.109 1 97.31 219 ALA B O 1
ATOM 4051 N N . ILE B 1 220 ? -6.492 -29.812 -18.734 1 97.25 220 ILE B N 1
ATOM 4052 C CA . ILE B 1 220 ? -6.637 -29.391 -20.109 1 97.25 220 ILE B CA 1
ATOM 4053 C C . ILE B 1 220 ? -5.715 -28.203 -20.391 1 97.25 220 ILE B C 1
ATOM 4055 O O . ILE B 1 220 ? -5.73 -27.203 -19.641 1 97.25 220 ILE B O 1
ATOM 4059 N N . SER B 1 221 ? -4.824 -28.344 -21.328 1 96.94 221 SER B N 1
ATOM 4060 C CA . SER B 1 221 ? -3.977 -27.234 -21.75 1 96.94 221 SER B CA 1
ATOM 4061 C C . SER B 1 221 ? -4.715 -26.312 -22.703 1 96.94 221 SER B C 1
ATOM 4063 O O . SER B 1 221 ? -5.602 -26.75 -23.453 1 96.94 221 SER B O 1
ATOM 4065 N N . HIS B 1 222 ? -4.406 -25.094 -22.656 1 96.75 222 HIS B N 1
ATOM 4066 C CA . HIS B 1 222 ? -4.996 -24.078 -23.5 1 96.75 222 HIS B CA 1
ATOM 4067 C C . HIS B 1 222 ? -4.004 -22.953 -23.781 1 96.75 222 HIS B C 1
ATOM 4069 O O . HIS B 1 222 ? -3.264 -22.531 -22.891 1 96.75 222 HIS B O 1
ATOM 4075 N N . PRO B 1 223 ? -3.9 -22.453 -25 1 94.88 223 PRO B N 1
ATOM 4076 C CA . PRO B 1 223 ? -3.027 -21.312 -25.281 1 94.88 223 PRO B CA 1
ATOM 4077 C C . PRO B 1 223 ? -3.41 -20.062 -24.484 1 94.88 223 PRO B C 1
ATOM 4079 O O . PRO B 1 223 ? -4.559 -19.922 -24.062 1 94.88 223 PRO B O 1
ATOM 4082 N N . VAL B 1 224 ? -2.416 -19.188 -24.297 1 94.5 224 VAL B N 1
ATOM 4083 C CA . VAL B 1 224 ? -2.586 -17.953 -23.531 1 94.5 224 VAL B CA 1
ATOM 4084 C C . VAL B 1 224 ? -2.486 -16.75 -24.453 1 94.5 224 VAL B C 1
ATOM 4086 O O . VAL B 1 224 ? -1.569 -16.656 -25.266 1 94.5 224 VAL B O 1
ATOM 4089 N N . ASP B 1 225 ? -3.416 -15.773 -24.25 1 93.94 225 ASP B N 1
ATOM 4090 C CA . ASP B 1 225 ? -3.34 -14.562 -25.062 1 93.94 225 ASP B CA 1
ATOM 4091 C C . ASP B 1 225 ? -3.762 -13.328 -24.266 1 93.94 225 ASP B C 1
ATOM 4093 O O . ASP B 1 225 ? -4.246 -12.352 -24.828 1 93.94 225 ASP B O 1
ATOM 4097 N N . THR B 1 226 ? -3.699 -13.422 -22.953 1 93.31 226 THR B N 1
ATOM 4098 C CA . THR B 1 226 ? -4.02 -12.266 -22.109 1 93.31 226 THR B CA 1
ATOM 4099 C C . THR B 1 226 ? -2.998 -11.148 -22.312 1 93.31 226 THR B C 1
ATOM 4101 O O . THR B 1 226 ? -1.813 -11.422 -22.531 1 93.31 226 THR B O 1
ATOM 4104 N N . ARG B 1 227 ? -3.482 -9.945 -22.141 1 90.88 227 ARG B N 1
ATOM 4105 C CA . ARG B 1 227 ? -2.613 -8.789 -22.312 1 90.88 227 ARG B CA 1
ATOM 4106 C C . ARG B 1 227 ? -2.332 -8.117 -20.969 1 90.88 227 ARG B C 1
ATOM 4108 O O . ARG B 1 227 ? -1.284 -7.488 -20.781 1 90.88 227 ARG B O 1
ATOM 4115 N N . LEU B 1 228 ? -3.219 -8.266 -19.984 1 95.12 228 LEU B N 1
ATOM 4116 C CA . LEU B 1 228 ? -3.113 -7.48 -18.75 1 95.12 228 LEU B CA 1
ATOM 4117 C C . LEU B 1 228 ? -2.822 -8.383 -17.562 1 95.12 228 LEU B C 1
ATOM 4119 O O . LEU B 1 228 ? -2.439 -7.895 -16.484 1 95.12 228 LEU B O 1
ATOM 4123 N N . ALA B 1 229 ? -2.998 -9.641 -17.734 1 95 229 ALA B N 1
ATOM 4124 C CA . ALA B 1 229 ? -2.914 -10.516 -16.578 1 95 229 ALA B CA 1
ATOM 4125 C C . ALA B 1 229 ? -1.82 -11.57 -16.766 1 95 229 ALA B C 1
ATOM 4127 O O . ALA B 1 229 ? -2.072 -12.766 -16.625 1 95 229 ALA B O 1
ATOM 4128 N N . ASP B 1 230 ? -0.68 -11.133 -16.906 1 91.94 230 ASP B N 1
ATOM 4129 C CA . ASP B 1 230 ? 0.446 -12.023 -17.172 1 91.94 230 ASP B CA 1
ATOM 4130 C C . ASP B 1 230 ? 0.694 -12.961 -15.984 1 91.94 230 ASP B C 1
ATOM 4132 O O . ASP B 1 230 ? 1.169 -14.086 -16.172 1 91.94 230 ASP B O 1
ATOM 4136 N N . GLY B 1 231 ? 0.298 -12.555 -14.781 1 93.38 231 GLY B N 1
ATOM 4137 C CA . GLY B 1 231 ? 0.457 -13.398 -13.602 1 93.38 231 GLY B CA 1
ATOM 4138 C C . GLY B 1 231 ? -0.5 -14.57 -13.578 1 93.38 231 GLY B C 1
ATOM 4139 O O . GLY B 1 231 ? -0.319 -15.508 -12.797 1 93.38 231 GLY B O 1
ATOM 4140 N N . MET B 1 232 ? -1.469 -14.586 -14.445 1 95.88 232 MET B N 1
ATOM 4141 C CA . MET B 1 232 ? -2.449 -15.664 -14.539 1 95.88 232 MET B CA 1
ATOM 4142 C C . MET B 1 232 ? -2.334 -16.391 -15.867 1 95.88 232 MET B C 1
ATOM 4144 O O . MET B 1 232 ? -3.24 -17.125 -16.266 1 95.88 232 MET B O 1
ATOM 4148 N N . ALA B 1 233 ? -1.214 -16.172 -16.578 1 93.69 233 ALA B N 1
ATOM 4149 C CA . ALA B 1 233 ? -1.029 -16.719 -17.922 1 93.69 233 ALA B CA 1
ATOM 4150 C C . ALA B 1 233 ? -0.577 -18.172 -17.859 1 93.69 233 ALA B C 1
ATOM 4152 O O . ALA B 1 233 ? 0.505 -18.516 -18.344 1 93.69 233 ALA B O 1
ATOM 4153 N N . CYS B 1 234 ? -1.42 -18.984 -17.391 1 93.75 234 CYS B N 1
ATOM 4154 C CA . CYS B 1 234 ? -1.125 -20.406 -17.297 1 93.75 234 CYS B CA 1
ATOM 4155 C C . CYS B 1 234 ? -1.692 -21.172 -18.5 1 93.75 234 CYS B C 1
ATOM 4157 O O . CYS B 1 234 ? -2.891 -21.094 -18.766 1 93.75 234 CYS B O 1
ATOM 4159 N N . SER B 1 235 ? -0.825 -21.922 -19.172 1 94.69 235 SER B N 1
ATOM 4160 C CA . SER B 1 235 ? -1.279 -22.688 -20.312 1 94.69 235 SER B CA 1
ATOM 4161 C C . SER B 1 235 ? -1.621 -24.125 -19.922 1 94.69 235 SER B C 1
ATOM 4163 O O . SER B 1 235 ? -2.465 -24.766 -20.547 1 94.69 235 SER B O 1
ATOM 4165 N N . THR B 1 236 ? -0.946 -24.594 -18.922 1 94.69 236 THR B N 1
ATOM 4166 C CA . THR B 1 236 ? -1.138 -25.969 -18.469 1 94.69 236 THR B CA 1
ATOM 4167 C C . THR B 1 236 ? -1.185 -26.047 -16.953 1 94.69 236 THR B C 1
ATOM 4169 O O . THR B 1 236 ? -0.197 -25.734 -16.281 1 94.69 236 THR B O 1
ATOM 4172 N N . PRO B 1 237 ? -2.279 -26.5 -16.422 1 97.25 237 PRO B N 1
ATOM 4173 C CA . PRO B 1 237 ? -2.408 -26.578 -14.969 1 97.25 237 PRO B CA 1
ATOM 4174 C C . PRO B 1 237 ? -1.418 -27.547 -14.344 1 97.25 237 PRO B C 1
ATOM 4176 O O . PRO B 1 237 ? -1.111 -28.594 -14.93 1 97.25 237 PRO B O 1
ATOM 4179 N N . ASP B 1 238 ? -0.908 -27.188 -13.195 1 95.94 238 ASP B N 1
ATOM 4180 C CA . ASP B 1 238 ? -0.164 -28.156 -12.391 1 95.94 238 ASP B CA 1
ATOM 4181 C C . ASP B 1 238 ? -1.09 -29.219 -11.828 1 95.94 238 ASP B C 1
ATOM 4183 O O . ASP B 1 238 ? -2.113 -28.906 -11.211 1 95.94 238 ASP B O 1
ATOM 4187 N N . PRO B 1 239 ? -0.726 -30.516 -12.008 1 95.88 239 PRO B N 1
ATOM 4188 C CA . PRO B 1 239 ? -1.64 -31.578 -11.594 1 95.88 239 PRO B CA 1
ATOM 4189 C C . PRO B 1 239 ? -1.932 -31.562 -10.094 1 95.88 239 PRO B C 1
ATOM 4191 O O . PRO B 1 239 ? -3.066 -31.812 -9.68 1 95.88 239 PRO B O 1
ATOM 4194 N N . SER B 1 240 ? -0.948 -31.297 -9.297 1 96.25 240 SER B N 1
ATOM 4195 C CA . SER B 1 240 ? -1.145 -31.266 -7.852 1 96.25 240 SER B CA 1
ATOM 4196 C C . SER B 1 240 ? -2.039 -30.094 -7.441 1 96.25 240 SER B C 1
ATOM 4198 O O . SER B 1 240 ? -2.898 -30.234 -6.57 1 96.25 240 SER B O 1
ATOM 4200 N N . ALA B 1 241 ? -1.805 -28.953 -8.062 1 97.88 241 ALA B N 1
ATOM 4201 C CA . ALA B 1 241 ? -2.656 -27.797 -7.797 1 97.88 241 ALA B CA 1
ATOM 4202 C C . ALA B 1 241 ? -4.102 -28.078 -8.203 1 97.88 241 ALA B C 1
ATOM 4204 O O . ALA B 1 241 ? -5.031 -27.766 -7.461 1 97.88 241 ALA B O 1
ATOM 4205 N N . LEU B 1 242 ? -4.219 -28.672 -9.352 1 98.38 242 LEU B N 1
ATOM 4206 C CA . LEU B 1 242 ? -5.555 -28.953 -9.859 1 98.38 242 LEU B CA 1
ATOM 4207 C C . LEU B 1 242 ? -6.305 -29.891 -8.922 1 98.38 242 LEU B C 1
ATOM 4209 O O . LEU B 1 242 ? -7.496 -29.703 -8.664 1 98.38 242 LEU B O 1
ATOM 4213 N N . GLU B 1 243 ? -5.613 -30.875 -8.438 1 97.88 243 GLU B N 1
ATOM 4214 C CA . GLU B 1 243 ? -6.23 -31.812 -7.5 1 97.88 243 GLU B CA 1
ATOM 4215 C C . GLU B 1 243 ? -6.781 -31.094 -6.277 1 97.88 243 GLU B C 1
ATOM 4217 O O . GLU B 1 243 ? -7.918 -31.328 -5.863 1 97.88 243 GLU B O 1
ATOM 4222 N N . MET B 1 244 ? -6.027 -30.172 -5.727 1 98.25 244 MET B N 1
ATOM 4223 C CA . MET B 1 244 ? -6.465 -29.406 -4.559 1 98.25 244 MET B CA 1
ATOM 4224 C C . MET B 1 244 ? -7.625 -28.484 -4.918 1 98.25 244 MET B C 1
ATOM 4226 O O . MET B 1 244 ? -8.562 -28.328 -4.133 1 98.25 244 MET B O 1
ATOM 4230 N N . ILE B 1 245 ? -7.535 -27.891 -6.043 1 98.75 245 ILE B N 1
ATOM 4231 C CA . ILE B 1 245 ? -8.547 -26.938 -6.484 1 98.75 245 ILE B CA 1
ATOM 4232 C C . ILE B 1 245 ? -9.875 -27.672 -6.715 1 98.75 245 ILE B C 1
ATOM 4234 O O . ILE B 1 245 ? -10.93 -27.203 -6.285 1 98.75 245 ILE B O 1
ATOM 4238 N N . LEU B 1 246 ? -9.812 -28.859 -7.344 1 98.69 246 LEU B N 1
ATOM 4239 C CA . LEU B 1 246 ? -11 -29.656 -7.59 1 98.69 246 LEU B CA 1
ATOM 4240 C C . LEU B 1 246 ? -11.672 -30.047 -6.273 1 98.69 246 LEU B C 1
ATOM 4242 O O . LEU B 1 246 ? -12.906 -30.078 -6.184 1 98.69 246 LEU B O 1
ATOM 4246 N N . ALA B 1 247 ? -10.898 -30.281 -5.316 1 97.88 247 ALA B N 1
ATOM 4247 C CA . ALA B 1 247 ? -11.406 -30.766 -4.039 1 97.88 247 ALA B CA 1
ATOM 4248 C C . ALA B 1 247 ? -11.914 -29.609 -3.176 1 97.88 247 ALA B C 1
ATOM 4250 O O . ALA B 1 247 ? -12.781 -29.812 -2.322 1 97.88 247 ALA B O 1
ATOM 4251 N N . GLY B 1 248 ? -11.414 -28.375 -3.434 1 98.56 248 GLY B N 1
ATOM 4252 C CA . GLY B 1 248 ? -11.625 -27.391 -2.393 1 98.56 248 GLY B CA 1
ATOM 4253 C C . GLY B 1 248 ? -12.266 -26.109 -2.908 1 98.56 248 GLY B C 1
ATOM 4254 O O . GLY B 1 248 ? -12.797 -25.328 -2.131 1 98.56 248 GLY B O 1
ATOM 4255 N N . ALA B 1 249 ? -12.188 -25.797 -4.168 1 98.81 249 ALA B N 1
ATOM 4256 C CA . ALA B 1 249 ? -12.742 -24.562 -4.715 1 98.81 249 ALA B CA 1
ATOM 4257 C C . ALA B 1 249 ? -14.25 -24.688 -4.922 1 98.81 249 ALA B C 1
ATOM 4259 O O . ALA B 1 249 ? -14.758 -25.766 -5.23 1 98.81 249 ALA B O 1
ATOM 4260 N N . ASP B 1 250 ? -14.914 -23.594 -4.719 1 98.88 250 ASP B N 1
ATOM 4261 C CA . ASP B 1 250 ? -16.359 -23.562 -4.977 1 98.88 250 ASP B CA 1
ATOM 4262 C C . ASP B 1 250 ? -16.641 -23.453 -6.469 1 98.88 250 ASP B C 1
ATOM 4264 O O . ASP B 1 250 ? -17.516 -24.156 -6.988 1 98.88 250 ASP B O 1
ATOM 4268 N N . ARG B 1 251 ? -15.969 -22.578 -7.129 1 98.75 251 ARG B N 1
ATOM 4269 C CA . ARG B 1 251 ? -16.062 -22.359 -8.57 1 98.75 251 ARG B CA 1
ATOM 4270 C C . ARG B 1 251 ? -14.883 -21.547 -9.086 1 98.75 251 ARG B C 1
ATOM 4272 O O . ARG B 1 251 ? -14.117 -21 -8.297 1 98.75 251 ARG B O 1
ATOM 4279 N N . LEU B 1 252 ? -14.789 -21.516 -10.398 1 98.88 252 LEU B N 1
ATOM 4280 C CA . LEU B 1 252 ? -13.812 -20.656 -11.055 1 98.88 252 LEU B CA 1
ATOM 4281 C C . LEU B 1 252 ? -14.5 -19.656 -11.969 1 98.88 252 LEU B C 1
ATOM 4283 O O . LEU B 1 252 ? -15.438 -20 -12.688 1 98.88 252 LEU B O 1
ATOM 4287 N N . VAL B 1 253 ? -14.078 -18.406 -11.859 1 98.88 253 VAL B N 1
ATOM 4288 C CA . VAL B 1 253 ? -14.656 -17.312 -12.633 1 98.88 253 VAL B CA 1
ATOM 4289 C C . VAL B 1 253 ? -13.641 -16.797 -13.648 1 98.88 253 VAL B C 1
ATOM 4291 O O . VAL B 1 253 ? -12.445 -16.688 -13.344 1 98.88 253 VAL B O 1
ATOM 4294 N N . ARG B 1 254 ? -14.078 -16.609 -14.875 1 98.81 254 ARG B N 1
ATOM 4295 C CA . ARG B 1 254 ? -13.242 -16.031 -15.93 1 98.81 254 ARG B CA 1
ATOM 4296 C C . ARG B 1 254 ? -13.484 -14.531 -16.062 1 98.81 254 ARG B C 1
ATOM 4298 O O . ARG B 1 254 ? -14.633 -14.078 -16.062 1 98.81 254 ARG B O 1
ATOM 4305 N N . VAL B 1 255 ? -12.398 -13.75 -16.156 1 98.81 255 VAL B N 1
ATOM 4306 C CA . VAL B 1 255 ? -12.523 -12.305 -16.344 1 98.81 255 VAL B CA 1
ATOM 4307 C C . VAL B 1 255 ? -11.734 -11.867 -17.578 1 98.81 255 VAL B C 1
ATOM 4309 O O . VAL B 1 255 ? -10.656 -12.398 -17.844 1 98.81 255 VAL B O 1
ATOM 4312 N N . SER B 1 256 ? -12.227 -10.922 -18.344 1 98.44 256 SER B N 1
ATOM 4313 C CA . SER B 1 256 ? -11.586 -10.398 -19.547 1 98.44 256 SER B CA 1
ATOM 4314 C C . SER B 1 256 ? -10.594 -9.297 -19.219 1 98.44 256 SER B C 1
ATOM 4316 O O . SER B 1 256 ? -10.578 -8.781 -18.094 1 98.44 256 SER B O 1
ATOM 4318 N N . ASP B 1 257 ? -9.773 -8.984 -20.188 1 97.88 257 ASP B N 1
ATOM 4319 C CA . ASP B 1 257 ? -8.859 -7.859 -20.031 1 97.88 257 ASP B CA 1
ATOM 4320 C C . ASP B 1 257 ? -9.617 -6.559 -19.797 1 97.88 257 ASP B C 1
ATOM 4322 O O . ASP B 1 257 ? -9.164 -5.695 -19.031 1 97.88 257 ASP B O 1
ATOM 4326 N N . ARG B 1 258 ? -10.75 -6.41 -20.453 1 97.69 258 ARG B N 1
ATOM 4327 C CA . ARG B 1 258 ? -11.578 -5.223 -20.25 1 97.69 258 ARG B CA 1
ATOM 4328 C C . ARG B 1 258 ? -12.055 -5.121 -18.812 1 97.69 258 ARG B C 1
ATOM 4330 O O . ARG B 1 258 ? -11.992 -4.047 -18.203 1 97.69 258 ARG B O 1
ATOM 4337 N N . GLU B 1 259 ? -12.5 -6.211 -18.266 1 98.31 259 GLU B N 1
ATOM 4338 C CA . GLU B 1 259 ? -12.961 -6.246 -16.875 1 98.31 259 GLU B CA 1
ATOM 4339 C C . GLU B 1 259 ? -11.82 -5.984 -15.898 1 98.31 259 GLU B C 1
ATOM 4341 O O . GLU B 1 259 ? -12 -5.32 -14.875 1 98.31 259 GLU B O 1
ATOM 4346 N N . ILE B 1 260 ? -10.68 -6.508 -16.219 1 98.5 260 ILE B N 1
ATOM 4347 C CA . ILE B 1 260 ? -9.5 -6.293 -15.383 1 98.5 260 ILE B CA 1
ATOM 4348 C C . ILE B 1 260 ? -9.133 -4.809 -15.391 1 98.5 260 ILE B C 1
ATOM 4350 O O . ILE B 1 260 ? -8.875 -4.223 -14.336 1 98.5 260 ILE B O 1
ATOM 4354 N N . GLY B 1 261 ? -9.078 -4.207 -16.578 1 98.5 261 GLY B N 1
ATOM 4355 C CA . GLY B 1 261 ? -8.805 -2.781 -16.656 1 98.5 261 GLY B CA 1
ATOM 4356 C C . GLY B 1 261 ? -9.781 -1.941 -15.852 1 98.5 261 GLY B C 1
ATOM 4357 O O . GLY B 1 261 ? -9.367 -1.023 -15.141 1 98.5 261 GLY B O 1
ATOM 4358 N N . ALA B 1 262 ? -11.07 -2.256 -15.945 1 98.56 262 ALA B N 1
ATOM 4359 C CA . ALA B 1 262 ? -12.094 -1.555 -15.172 1 98.56 262 ALA B CA 1
ATOM 4360 C C . ALA B 1 262 ? -11.875 -1.74 -13.672 1 98.56 262 ALA B C 1
ATOM 4362 O O . ALA B 1 262 ? -12.062 -0.803 -12.891 1 98.56 262 ALA B O 1
ATOM 4363 N N . ALA B 1 263 ? -11.5 -2.945 -13.312 1 98.69 263 ALA B N 1
ATOM 4364 C CA . ALA B 1 263 ? -11.242 -3.234 -11.898 1 98.69 263 ALA B CA 1
ATOM 4365 C C . ALA B 1 263 ? -10.023 -2.463 -11.398 1 98.69 263 ALA B C 1
ATOM 4367 O O . ALA B 1 263 ? -9.984 -2.047 -10.234 1 98.69 263 ALA B O 1
ATOM 4368 N N . MET B 1 264 ? -9.008 -2.311 -12.25 1 98.69 264 MET B N 1
ATOM 4369 C CA . MET B 1 264 ? -7.855 -1.495 -11.875 1 98.69 264 MET B CA 1
ATOM 4370 C C . MET B 1 264 ? -8.281 -0.073 -11.531 1 98.69 264 MET B C 1
ATOM 4372 O O . MET B 1 264 ? -7.844 0.487 -10.523 1 98.69 264 MET B O 1
ATOM 4376 N N . ARG B 1 265 ? -9.164 0.513 -12.312 1 98.44 265 ARG B N 1
ATOM 4377 C CA . ARG B 1 265 ? -9.656 1.867 -12.07 1 98.44 265 ARG B CA 1
ATOM 4378 C C . ARG B 1 265 ? -10.5 1.929 -10.805 1 98.44 265 ARG B C 1
ATOM 4380 O O . ARG B 1 265 ? -10.352 2.852 -10 1 98.44 265 ARG B O 1
ATOM 4387 N N . LEU B 1 266 ? -11.375 0.945 -10.641 1 98.44 266 LEU B N 1
ATOM 4388 C CA . LEU B 1 266 ? -12.203 0.901 -9.445 1 98.44 266 LEU B CA 1
ATOM 4389 C C . LEU B 1 266 ? -11.344 0.765 -8.195 1 98.44 266 LEU B C 1
ATOM 4391 O O . LEU B 1 266 ? -11.586 1.438 -7.188 1 98.44 266 LEU B O 1
ATOM 4395 N N . CYS B 1 267 ? -10.359 -0.135 -8.281 1 98.62 267 CYS B N 1
ATOM 4396 C CA . CYS B 1 267 ? -9.445 -0.313 -7.16 1 98.62 267 CYS B CA 1
ATOM 4397 C C . CYS B 1 267 ? -8.75 0.996 -6.812 1 98.62 267 CYS B C 1
ATOM 4399 O O . CYS B 1 267 ? -8.688 1.379 -5.641 1 98.62 267 CYS B O 1
ATOM 4401 N N . PHE B 1 268 ? -8.289 1.678 -7.793 1 98.5 268 PHE B N 1
ATOM 4402 C CA . PHE B 1 268 ? -7.582 2.936 -7.574 1 98.5 268 PHE B CA 1
ATOM 4403 C C . PHE B 1 268 ? -8.5 3.965 -6.926 1 98.5 268 PHE B C 1
ATOM 4405 O O . PHE B 1 268 ? -8.172 4.531 -5.883 1 98.5 268 PHE B O 1
ATOM 4412 N N . THR B 1 269 ? -9.672 4.18 -7.449 1 97.81 269 THR B N 1
ATOM 4413 C CA . THR B 1 269 ? -10.539 5.262 -7.004 1 97.81 269 THR B CA 1
ATOM 4414 C C . THR B 1 269 ? -11.133 4.953 -5.629 1 97.81 269 THR B C 1
ATOM 4416 O O . THR B 1 269 ? -11.547 5.859 -4.906 1 97.81 269 THR B O 1
ATOM 4419 N N . SER B 1 270 ? -11.117 3.67 -5.289 1 97.88 270 SER B N 1
ATOM 4420 C CA . SER B 1 270 ? -11.758 3.281 -4.035 1 97.88 270 SER B CA 1
ATOM 4421 C C . SER B 1 270 ? -10.727 3.15 -2.914 1 97.88 270 SER B C 1
ATOM 4423 O O . SER B 1 270 ? -11.07 3.273 -1.735 1 97.88 270 SER B O 1
ATOM 4425 N N . THR B 1 271 ? -9.477 2.824 -3.297 1 98.06 271 THR B N 1
ATOM 4426 C CA . THR B 1 271 ? -8.531 2.43 -2.254 1 98.06 271 THR B CA 1
ATOM 4427 C C . THR B 1 271 ? -7.215 3.184 -2.4 1 98.06 271 THR B C 1
ATOM 4429 O O . THR B 1 271 ? -6.395 3.193 -1.481 1 98.06 271 THR B O 1
ATOM 4432 N N . HIS B 1 272 ? -6.961 3.748 -3.561 1 98 272 HIS B N 1
ATOM 4433 C CA . HIS B 1 272 ? -5.723 4.434 -3.906 1 98 272 HIS B CA 1
ATOM 4434 C C . HIS B 1 272 ? -4.52 3.508 -3.764 1 98 272 HIS B C 1
ATOM 4436 O O . HIS B 1 272 ? -3.498 3.891 -3.189 1 98 272 HIS B O 1
ATOM 4442 N N . ASN B 1 273 ? -4.688 2.293 -4.273 1 98.44 273 ASN B N 1
ATOM 4443 C CA . ASN B 1 273 ? -3.623 1.3 -4.391 1 98.44 273 ASN B CA 1
ATOM 4444 C C . ASN B 1 273 ? -3.305 0.992 -5.852 1 98.44 273 ASN B C 1
ATOM 4446 O O . ASN B 1 273 ? -4.16 1.145 -6.723 1 98.44 273 ASN B O 1
ATOM 4450 N N . VAL B 1 274 ? -2.057 0.6 -6.027 1 98.5 274 VAL B N 1
ATOM 4451 C CA . VAL B 1 274 ? -1.667 0.024 -7.312 1 98.5 274 VAL B CA 1
ATOM 4452 C C . VAL B 1 274 ? -2.016 -1.462 -7.34 1 98.5 274 VAL B C 1
ATOM 4454 O O . VAL B 1 274 ? -1.797 -2.176 -6.359 1 98.5 274 VAL B O 1
ATOM 4457 N N . ALA B 1 275 ? -2.617 -1.851 -8.422 1 98.12 275 ALA B N 1
ATOM 4458 C CA . ALA B 1 275 ? -2.875 -3.268 -8.664 1 98.12 275 ALA B CA 1
ATOM 4459 C C . ALA B 1 275 ? -2.449 -3.672 -10.07 1 98.12 275 ALA B C 1
ATOM 4461 O O . ALA B 1 275 ? -2.84 -3.031 -11.055 1 98.12 275 ALA B O 1
ATOM 4462 N N . GLU B 1 276 ? -1.618 -4.699 -10.172 1 98.25 276 GLU B N 1
ATOM 4463 C CA . GLU B 1 276 ? -1.403 -5.289 -11.492 1 98.25 276 GLU B CA 1
ATOM 4464 C C . GLU B 1 276 ? -2.615 -6.098 -11.938 1 98.25 276 GLU B C 1
ATOM 4466 O O . GLU B 1 276 ? -3.512 -6.379 -11.141 1 98.25 276 GLU B O 1
ATOM 4471 N N . GLY B 1 277 ? -2.654 -6.445 -13.203 1 97.94 277 GLY B N 1
ATOM 4472 C CA . GLY B 1 277 ? -3.826 -7.105 -13.75 1 97.94 277 GLY B CA 1
ATOM 4473 C C . GLY B 1 277 ? -4.238 -8.336 -12.977 1 97.94 277 GLY B C 1
ATOM 4474 O O . GLY B 1 277 ? -5.363 -8.414 -12.477 1 97.94 277 GLY B O 1
ATOM 4475 N N . ALA B 1 278 ? -3.309 -9.273 -12.805 1 97.81 278 ALA B N 1
ATOM 4476 C CA . ALA B 1 278 ? -3.594 -10.484 -12.031 1 97.81 278 ALA B CA 1
ATOM 4477 C C . ALA B 1 278 ? -3.947 -10.133 -10.586 1 97.81 278 ALA B C 1
ATOM 4479 O O . ALA B 1 278 ? -4.754 -10.82 -9.953 1 97.81 278 ALA B O 1
ATOM 4480 N N . GLY B 1 279 ? -3.357 -9.055 -10.078 1 98.31 279 GLY B N 1
ATOM 4481 C CA . GLY B 1 279 ? -3.533 -8.656 -8.695 1 98.31 279 GLY B CA 1
ATOM 4482 C C . GLY B 1 279 ? -4.957 -8.25 -8.367 1 98.31 279 GLY B C 1
ATOM 4483 O O . GLY B 1 279 ? -5.438 -8.492 -7.254 1 98.31 279 GLY B O 1
ATOM 4484 N N . VAL B 1 280 ? -5.645 -7.668 -9.375 1 98.69 280 VAL B N 1
ATOM 4485 C CA . VAL B 1 280 ? -6.961 -7.102 -9.109 1 98.69 280 VAL B CA 1
ATOM 4486 C C . VAL B 1 280 ? -8.047 -8.016 -9.672 1 98.69 280 VAL B C 1
ATOM 4488 O O . VAL B 1 280 ? -9.234 -7.688 -9.617 1 98.69 280 VAL B O 1
ATOM 4491 N N . ALA B 1 281 ? -7.668 -9.18 -10.172 1 98.88 281 ALA B N 1
ATOM 4492 C CA . ALA B 1 281 ? -8.609 -10.094 -10.812 1 98.88 281 ALA B CA 1
ATOM 4493 C C . ALA B 1 281 ? -9.703 -10.516 -9.844 1 98.88 281 ALA B C 1
ATOM 4495 O O . ALA B 1 281 ? -10.859 -10.703 -10.242 1 98.88 281 ALA B O 1
ATOM 4496 N N . ALA B 1 282 ? -9.344 -10.695 -8.578 1 98.94 282 ALA B N 1
ATOM 4497 C CA . ALA B 1 282 ? -10.336 -11.047 -7.566 1 98.94 282 ALA B CA 1
ATOM 4498 C C . ALA B 1 282 ? -11.445 -10 -7.5 1 98.94 282 ALA B C 1
ATOM 4500 O O . ALA B 1 282 ? -12.625 -10.344 -7.418 1 98.94 282 ALA B O 1
ATOM 4501 N N . LEU B 1 283 ? -11.086 -8.727 -7.547 1 98.94 283 LEU B N 1
ATOM 4502 C CA . LEU B 1 283 ? -12.07 -7.656 -7.543 1 98.94 283 LEU B CA 1
ATOM 4503 C C . LEU B 1 283 ? -12.922 -7.695 -8.805 1 98.94 283 LEU B C 1
ATOM 4505 O O . LEU B 1 283 ? -14.141 -7.512 -8.742 1 98.94 283 LEU B O 1
ATOM 4509 N N . ALA B 1 284 ? -12.258 -7.891 -9.938 1 98.94 284 ALA B N 1
ATOM 4510 C CA . ALA B 1 284 ? -13 -7.973 -11.195 1 98.94 284 ALA B CA 1
ATOM 4511 C C . ALA B 1 284 ? -14.062 -9.062 -11.141 1 98.94 284 ALA B C 1
ATOM 4513 O O . ALA B 1 284 ? -15.211 -8.844 -11.547 1 98.94 284 ALA B O 1
ATOM 4514 N N . ALA B 1 285 ? -13.703 -10.211 -10.633 1 98.94 285 ALA B N 1
ATOM 4515 C CA . ALA B 1 285 ? -14.625 -11.344 -10.555 1 98.94 285 ALA B CA 1
ATOM 4516 C C . ALA B 1 285 ? -15.766 -11.047 -9.586 1 98.94 285 ALA B C 1
ATOM 4518 O O . ALA B 1 285 ? -16.938 -11.328 -9.891 1 98.94 285 ALA B O 1
ATOM 4519 N N . ALA B 1 286 ? -15.445 -10.531 -8.414 1 98.94 286 ALA B N 1
ATOM 4520 C CA . ALA B 1 286 ? -16.484 -10.188 -7.441 1 98.94 286 ALA B CA 1
ATOM 4521 C C . ALA B 1 286 ? -17.438 -9.148 -8.008 1 98.94 286 ALA B C 1
ATOM 4523 O O . ALA B 1 286 ? -18.656 -9.219 -7.789 1 98.94 286 ALA B O 1
ATOM 4524 N N . TRP B 1 287 ? -16.844 -8.156 -8.727 1 98.81 287 TRP B N 1
ATOM 4525 C CA . TRP B 1 287 ? -17.656 -7.121 -9.352 1 98.81 287 TRP B CA 1
ATOM 4526 C C . TRP B 1 287 ? -18.594 -7.715 -10.406 1 98.81 287 TRP B C 1
ATOM 4528 O O . TRP B 1 287 ? -19.766 -7.336 -10.5 1 98.81 287 TRP B O 1
ATOM 4538 N N . GLN B 1 288 ? -18.078 -8.648 -11.164 1 98.62 288 GLN B N 1
ATOM 4539 C CA . GLN B 1 288 ? -18.875 -9.383 -12.148 1 98.62 288 GLN B CA 1
ATOM 4540 C C . GLN B 1 288 ? -20.047 -10.094 -11.492 1 98.62 288 GLN B C 1
ATOM 4542 O O . GLN B 1 288 ? -21.141 -10.141 -12.047 1 98.62 288 GLN B O 1
ATOM 4547 N N . GLU B 1 289 ? -19.812 -10.594 -10.297 1 98.62 289 GLU B N 1
ATOM 4548 C CA . GLU B 1 289 ? -20.812 -11.414 -9.609 1 98.62 289 GLU B CA 1
ATOM 4549 C C . GLU B 1 289 ? -21.531 -10.609 -8.531 1 98.62 289 GLU B C 1
ATOM 4551 O O . GLU B 1 289 ? -22.141 -11.188 -7.621 1 98.62 289 GLU B O 1
ATOM 4556 N N . ARG B 1 290 ? -21.516 -9.359 -8.547 1 98.44 290 ARG B N 1
ATOM 4557 C CA . ARG B 1 290 ? -21.906 -8.523 -7.418 1 98.44 290 ARG B CA 1
ATOM 4558 C C . ARG B 1 290 ? -23.344 -8.789 -6.996 1 98.44 290 ARG B C 1
ATOM 4560 O O . ARG B 1 290 ? -23.672 -8.719 -5.809 1 98.44 290 ARG B O 1
ATOM 4567 N N . GLU B 1 291 ? -24.25 -9.125 -7.941 1 98.38 291 GLU B N 1
ATOM 4568 C CA . GLU B 1 291 ? -25.656 -9.344 -7.613 1 98.38 291 GLU B CA 1
ATOM 4569 C C . GLU B 1 291 ? -25.828 -10.547 -6.691 1 98.38 291 GLU B C 1
ATOM 4571 O O . GLU B 1 291 ? -26.719 -10.562 -5.832 1 98.38 291 GLU B O 1
ATOM 4576 N N . ARG B 1 292 ? -25.031 -11.484 -6.797 1 97.44 292 ARG B N 1
ATOM 4577 C CA . ARG B 1 292 ? -25.141 -12.695 -5.98 1 97.44 292 ARG B CA 1
ATOM 4578 C C . ARG B 1 292 ? -24.453 -12.5 -4.629 1 97.44 292 ARG B C 1
ATOM 4580 O O . ARG B 1 292 ? -24.641 -13.312 -3.717 1 97.44 292 ARG B O 1
ATOM 4587 N N . LEU B 1 293 ? -23.75 -11.422 -4.457 1 98.5 293 LEU B N 1
ATOM 4588 C CA . LEU B 1 293 ? -22.938 -11.227 -3.264 1 98.5 293 LEU B CA 1
ATOM 4589 C C . LEU B 1 293 ? -23.688 -10.406 -2.219 1 98.5 293 LEU B C 1
ATOM 4591 O O . LEU B 1 293 ? -23.188 -10.188 -1.114 1 98.5 293 LEU B O 1
ATOM 4595 N N . LYS B 1 294 ? -24.906 -9.938 -2.553 1 98.06 294 LYS B N 1
ATOM 4596 C CA . LYS B 1 294 ? -25.688 -9.102 -1.639 1 98.06 294 LYS B CA 1
ATOM 4597 C C . LYS B 1 294 ? -25.859 -9.789 -0.284 1 98.06 294 LYS B C 1
ATOM 4599 O O . LYS B 1 294 ? -26.281 -10.945 -0.215 1 98.06 294 LYS B O 1
ATOM 4604 N N . GLY B 1 295 ? -25.469 -9.062 0.796 1 98 295 GLY B N 1
ATOM 4605 C CA . GLY B 1 295 ? -25.641 -9.555 2.154 1 98 295 GLY B CA 1
ATOM 4606 C C . GLY B 1 295 ? -24.484 -10.414 2.637 1 98 295 GLY B C 1
ATOM 4607 O O . GLY B 1 295 ? -24.469 -10.844 3.791 1 98 295 GLY B O 1
ATOM 4608 N N . LEU B 1 296 ? -23.516 -10.664 1.784 1 98.69 296 LEU B N 1
ATOM 4609 C CA . LEU B 1 296 ? -22.391 -11.531 2.139 1 98.69 296 LEU B CA 1
ATOM 4610 C C . LEU B 1 296 ? -21.188 -10.711 2.59 1 98.69 296 LEU B C 1
ATOM 4612 O O . LEU B 1 296 ? -21.125 -9.508 2.33 1 98.69 296 LEU B O 1
ATOM 4616 N N . LYS B 1 297 ? -20.375 -11.32 3.42 1 98.75 297 LYS B N 1
ATOM 4617 C CA . LYS B 1 297 ? -19.047 -10.812 3.768 1 98.75 297 LYS B CA 1
ATOM 4618 C C . LYS B 1 297 ? -17.969 -11.453 2.896 1 98.75 297 LYS B C 1
ATOM 4620 O O . LYS B 1 297 ? -17.734 -12.656 2.988 1 98.75 297 LYS B O 1
ATOM 4625 N N . VAL B 1 298 ? -17.281 -10.617 2.07 1 98.88 298 VAL B N 1
ATOM 4626 C CA . VAL B 1 298 ? -16.453 -11.133 0.99 1 98.88 298 VAL B CA 1
ATOM 4627 C C . VAL B 1 298 ? -15.008 -10.68 1.193 1 98.88 298 VAL B C 1
ATOM 4629 O O . VAL B 1 298 ? -14.758 -9.539 1.58 1 98.88 298 VAL B O 1
ATOM 4632 N N . GLY B 1 299 ? -14.086 -11.656 1.039 1 98.88 299 GLY B N 1
ATOM 4633 C CA . GLY B 1 299 ? -12.672 -11.336 0.99 1 98.88 299 GLY B CA 1
ATOM 4634 C C . GLY B 1 299 ? -12.109 -11.312 -0.421 1 98.88 299 GLY B C 1
ATOM 4635 O O . GLY B 1 299 ? -12.477 -12.141 -1.255 1 98.88 299 GLY B O 1
ATOM 4636 N N . LEU B 1 300 ? -11.312 -10.32 -0.733 1 98.94 300 LEU B N 1
ATOM 4637 C CA . LEU B 1 300 ? -10.617 -10.188 -2.01 1 98.94 300 LEU B CA 1
ATOM 4638 C C . LEU B 1 300 ? -9.102 -10.188 -1.807 1 98.94 300 LEU B C 1
ATOM 4640 O O . LEU B 1 300 ? -8.578 -9.383 -1.036 1 98.94 300 LEU B O 1
ATOM 4644 N N . ILE B 1 301 ? -8.406 -11.055 -2.502 1 98.94 301 ILE B N 1
ATOM 4645 C CA . ILE B 1 301 ? -6.949 -11.047 -2.424 1 98.94 301 ILE B CA 1
ATOM 4646 C C . ILE B 1 301 ? -6.383 -10.094 -3.479 1 98.94 301 ILE B C 1
ATOM 4648 O O . ILE B 1 301 ? -6.5 -10.352 -4.68 1 98.94 301 ILE B O 1
ATOM 4652 N N . LEU B 1 302 ? -5.859 -9.016 -3.09 1 98.88 302 LEU B N 1
ATOM 4653 C CA . LEU B 1 302 ? -5.027 -8.203 -3.969 1 98.88 302 LEU B CA 1
ATOM 4654 C C . LEU B 1 302 ? -3.594 -8.719 -3.992 1 98.88 302 LEU B C 1
ATOM 4656 O O . LEU B 1 302 ? -2.77 -8.312 -3.17 1 98.88 302 LEU B O 1
ATOM 4660 N N . SER B 1 303 ? -3.262 -9.508 -4.953 1 98.5 303 SER B N 1
ATOM 4661 C CA . SER B 1 303 ? -2.123 -10.414 -4.863 1 98.5 303 SER B CA 1
ATOM 4662 C C . SER B 1 303 ? -0.824 -9.711 -5.242 1 98.5 303 SER B C 1
ATOM 4664 O O . SER B 1 303 ? 0.264 -10.195 -4.926 1 98.5 303 SER B O 1
ATOM 4666 N N . GLY B 1 304 ? -0.931 -8.602 -6.004 1 98 304 GLY B N 1
ATOM 4667 C CA . GLY B 1 304 ? 0.291 -7.934 -6.426 1 98 304 GLY B CA 1
ATOM 4668 C C . GLY B 1 304 ? 0.039 -6.598 -7.098 1 98 304 GLY B C 1
ATOM 4669 O O . GLY B 1 304 ? -1.088 -6.301 -7.504 1 98 304 GLY B O 1
ATOM 4670 N N . ALA B 1 305 ? 1.153 -5.848 -7.27 1 98.12 305 ALA B N 1
ATOM 4671 C CA . ALA B 1 305 ? 1.023 -4.48 -7.762 1 98.12 305 ALA B CA 1
ATOM 4672 C C . ALA B 1 305 ? 2.045 -4.191 -8.859 1 98.12 305 ALA B C 1
ATOM 4674 O O . ALA B 1 305 ? 2.158 -3.057 -9.328 1 98.12 305 ALA B O 1
ATOM 4675 N N . ASN B 1 306 ? 2.738 -5.203 -9.352 1 97.5 306 ASN B N 1
ATOM 4676 C CA . ASN B 1 306 ? 3.877 -4.984 -10.234 1 97.5 306 ASN B CA 1
ATOM 4677 C C . ASN B 1 306 ? 3.436 -4.809 -11.688 1 97.5 306 ASN B C 1
ATOM 4679 O O . ASN B 1 306 ? 3.533 -5.738 -12.492 1 97.5 306 ASN B O 1
ATOM 4683 N N . VAL B 1 307 ? 2.961 -3.652 -12.016 1 97.69 307 VAL B N 1
ATOM 4684 C CA . VAL B 1 307 ? 2.535 -3.254 -13.352 1 97.69 307 VAL B CA 1
ATOM 4685 C C . VAL B 1 307 ? 3.408 -2.104 -13.852 1 97.69 307 VAL B C 1
ATOM 4687 O O . VAL B 1 307 ? 3.773 -1.214 -13.078 1 97.69 307 VAL B O 1
ATOM 4690 N N . ASP B 1 308 ? 3.775 -2.17 -15.148 1 97.5 308 ASP B N 1
ATOM 4691 C CA . ASP B 1 308 ? 4.582 -1.103 -15.734 1 97.5 308 ASP B CA 1
ATOM 4692 C C . ASP B 1 308 ? 3.848 0.236 -15.672 1 97.5 308 ASP B C 1
ATOM 4694 O O . ASP B 1 308 ? 2.637 0.297 -15.891 1 97.5 308 ASP B O 1
ATOM 4698 N N . ARG B 1 309 ? 4.633 1.27 -15.422 1 97.75 309 ARG B N 1
ATOM 4699 C CA . ARG B 1 309 ? 4.113 2.627 -15.312 1 97.75 309 ARG B CA 1
ATOM 4700 C C . ARG B 1 309 ? 3.24 2.984 -16.516 1 97.75 309 ARG B C 1
ATOM 4702 O O . ARG B 1 309 ? 2.137 3.51 -16.344 1 97.75 309 ARG B O 1
ATOM 4709 N N . GLU B 1 310 ? 3.682 2.67 -17.703 1 96.62 310 GLU B N 1
ATOM 4710 C CA . GLU B 1 310 ? 2.965 3.037 -18.922 1 96.62 310 GLU B CA 1
ATOM 4711 C C . GLU B 1 310 ? 1.627 2.307 -19.016 1 96.62 310 GLU B C 1
ATOM 4713 O O . GLU B 1 310 ? 0.617 2.898 -19.406 1 96.62 310 GLU B O 1
ATOM 4718 N N . VAL B 1 311 ? 1.638 1.054 -18.688 1 97.06 311 VAL B N 1
ATOM 4719 C CA . VAL B 1 311 ? 0.421 0.249 -18.719 1 97.06 311 VAL B CA 1
ATOM 4720 C C . VAL B 1 311 ? -0.579 0.776 -17.688 1 97.06 311 VAL B C 1
ATOM 4722 O O . VAL B 1 311 ? -1.766 0.927 -18 1 97.06 311 VAL B O 1
ATOM 4725 N N . PHE B 1 312 ? -0.081 1.086 -16.516 1 98.25 312 PHE B N 1
ATOM 4726 C CA . PHE B 1 312 ? -0.96 1.572 -15.461 1 98.25 312 PHE B CA 1
ATOM 4727 C C . PHE B 1 312 ? -1.547 2.932 -15.828 1 98.25 312 PHE B C 1
ATOM 4729 O O . PHE B 1 312 ? -2.742 3.168 -15.641 1 98.25 312 PHE B O 1
ATOM 4736 N N . ALA B 1 313 ? -0.689 3.834 -16.312 1 98 313 ALA B N 1
ATOM 4737 C CA . ALA B 1 313 ? -1.149 5.148 -16.75 1 98 313 ALA B CA 1
ATOM 4738 C C . ALA B 1 313 ? -2.227 5.02 -17.828 1 98 313 ALA B C 1
ATOM 4740 O O . ALA B 1 313 ? -3.23 5.734 -17.797 1 98 313 ALA B O 1
ATOM 4741 N N . GLU B 1 314 ? -2.016 4.133 -18.719 1 97.06 314 GLU B N 1
ATOM 4742 C CA . GLU B 1 314 ? -2.977 3.9 -19.797 1 97.06 314 GLU B CA 1
ATOM 4743 C C . GLU B 1 314 ? -4.316 3.418 -19.25 1 97.06 314 GLU B C 1
ATOM 4745 O O . GLU B 1 314 ? -5.371 3.885 -19.672 1 97.06 314 GLU B O 1
ATOM 4750 N N . GLN B 1 315 ? -4.227 2.451 -18.312 1 97.69 315 GLN B N 1
ATOM 4751 C CA . GLN B 1 315 ? -5.457 1.913 -17.75 1 97.69 315 GLN B CA 1
ATOM 4752 C C . GLN B 1 315 ? -6.207 2.979 -16.953 1 97.69 315 GLN B C 1
ATOM 4754 O O . GLN B 1 315 ? -7.438 3.066 -17.031 1 97.69 315 GLN B O 1
ATOM 4759 N N . LEU B 1 316 ? -5.492 3.791 -16.172 1 97.75 316 LEU B N 1
ATOM 4760 C CA . LEU B 1 316 ? -6.129 4.832 -15.367 1 97.75 316 LEU B CA 1
ATOM 4761 C C . LEU B 1 316 ? -6.781 5.883 -16.266 1 97.75 316 LEU B C 1
ATOM 4763 O O . LEU B 1 316 ? -7.797 6.473 -15.891 1 97.75 316 LEU B O 1
ATOM 4767 N N . ALA B 1 317 ? -6.211 6.098 -17.406 1 96.12 317 ALA B N 1
ATOM 4768 C CA . ALA B 1 317 ? -6.684 7.152 -18.312 1 96.12 317 ALA B CA 1
ATOM 4769 C C . ALA B 1 317 ? -7.855 6.668 -19.156 1 96.12 317 ALA B C 1
ATOM 4771 O O . ALA B 1 317 ? -8.555 7.473 -19.766 1 96.12 317 ALA B O 1
ATOM 4772 N N . ALA B 1 318 ? -7.984 5.383 -19.094 1 91 318 ALA B N 1
ATOM 4773 C CA . ALA B 1 318 ? -9.008 4.809 -19.953 1 91 318 ALA B CA 1
ATOM 4774 C C . ALA B 1 318 ? -10.406 5.172 -19.469 1 91 318 ALA B C 1
ATOM 4776 O O . ALA B 1 318 ? -10.633 5.332 -18.266 1 91 318 ALA B O 1
ATOM 4777 N N . GLY B 1 319 ? -11.289 5.633 -20.281 1 75.94 319 GLY B N 1
ATOM 4778 C CA . GLY B 1 319 ? -12.672 5.922 -19.953 1 75.94 319 GLY B CA 1
ATOM 4779 C C . GLY B 1 319 ? -13.445 4.699 -19.5 1 75.94 319 GLY B C 1
ATOM 4780 O O . GLY B 1 319 ? -13.047 3.566 -19.766 1 75.94 319 GLY B O 1
ATOM 4781 N N . ASP B 1 320 ? -14.43 4.898 -18.5 1 65.69 320 ASP B N 1
ATOM 4782 C CA . ASP B 1 320 ? -15.305 3.834 -18.016 1 65.69 320 ASP B CA 1
ATOM 4783 C C . ASP B 1 320 ? -16.109 3.215 -19.141 1 65.69 320 ASP B C 1
ATOM 4785 O O . ASP B 1 320 ? -16.406 3.883 -20.141 1 65.69 320 ASP B O 1
#

Sequence (640 aa):
MPFSLAALQQAAAIVHQSLPPTPQIRWPLLCEALGCEVWMKHENHLPVGAFKLRGGLVYFHHLAHQGERPAAVISATRGNHGQSVAFSASRYGIQPIIVVPHGNSREKNAAMRSLGAELIEHGEDFQASREYAAERARREGLHLIPAFHPWLVAGVASYSLELFAALADLDEVYVPIGMGSGICGLIAARDALGLKTRIVGVVSAHAPAYALSFEAGTAISHPVDTRLADGMACSTPDPSALEMILAGADRLVRVSDREIGAAMRLCFTSTHNVAEGAGVAALAAAWQERERLKGLKVGLILSGANVDREVFAEQLAAGDMPFSLAALQQAAAIVHQSLPPTPQIRWPLLCEALGCEVWMKHENHLPVGAFKLRGGLVYFHHLAHQGERPAAVISATRGNHGQSVAFSASRYGIQPIIVVPHGNSREKNAAMRSLGAELIEHGEDFQASREYAAERARREGLHLIPAFHPWLVAGVASYSLELFAALADLDEVYVPIGMGSGICGLIAARDALGLKTRIVGVVSAHAPAYALSFEAGTAISHPVDTRLADGMACSTPDPSALEMILAGADRLVRVSDREIGAAMRLCFTSTHNVAEGAGVAALAAAWQERERLKGLKVGLILSGANVDREVFAEQLAAGD

Solvent-accessible surface area (backbone atoms only — not comparable to full-atom values): 30934 Å² total; per-residue (Å²): 117,104,50,41,52,68,56,36,51,51,24,27,52,58,33,49,75,79,39,77,89,64,56,69,47,71,38,54,51,49,16,62,75,34,52,26,52,37,32,35,37,36,28,32,75,40,82,88,11,26,42,48,37,30,10,26,42,29,36,43,53,48,45,60,70,43,80,81,55,61,68,35,35,34,34,50,42,83,34,60,59,41,37,13,42,12,55,33,28,53,77,70,72,25,43,28,34,34,25,23,23,57,85,53,56,66,47,46,50,51,51,21,43,56,44,61,23,48,73,42,73,37,39,89,37,60,69,46,9,39,51,49,39,52,50,48,20,65,75,69,70,36,46,67,59,68,90,68,48,73,48,32,21,32,12,32,18,30,60,35,46,54,48,40,73,77,46,70,76,38,48,34,34,28,26,36,34,39,59,27,42,59,47,46,8,40,42,39,38,35,59,51,69,67,50,84,53,37,33,32,38,24,33,31,58,37,11,40,10,58,51,54,12,58,75,67,73,44,86,35,72,34,78,61,70,56,85,52,30,71,66,17,57,26,34,59,58,43,70,70,41,48,54,49,42,67,74,51,44,71,49,66,42,70,38,46,62,68,45,28,41,52,27,40,40,51,43,27,68,48,59,39,47,47,49,13,37,36,12,30,31,11,52,25,47,48,54,74,44,18,83,79,37,54,86,36,38,34,36,28,37,31,41,19,12,82,52,48,58,66,59,49,21,52,42,49,62,47,78,134,116,104,50,42,53,67,56,35,50,52,26,27,53,58,34,50,75,79,39,78,87,64,56,68,46,72,39,54,49,51,17,62,74,33,52,24,50,39,33,36,37,37,29,31,76,39,82,89,10,24,43,47,37,29,10,26,41,28,36,43,53,48,46,60,71,38,84,81,56,62,68,34,35,34,34,51,42,83,33,61,60,42,39,12,42,13,55,31,27,52,76,72,71,24,44,27,32,34,27,24,23,57,85,55,55,65,50,48,50,51,52,22,42,56,45,62,22,49,72,41,75,37,40,89,36,62,67,47,10,40,52,50,40,52,49,48,20,66,75,68,69,36,48,69,60,70,88,66,47,73,47,32,20,32,12,33,18,28,61,33,47,54,48,40,71,76,44,71,75,37,49,34,34,28,26,37,35,40,61,28,44,60,46,46,8,41,42,38,38,34,59,49,69,69,50,83,52,36,34,33,38,25,32,31,59,38,12,41,10,57,50,54,12,59,75,66,73,44,86,35,72,34,78,62,70,59,87,50,29,70,65,16,59,27,34,59,58,44,68,70,42,47,53,50,43,67,73,50,44,70,49,67,42,70,37,46,62,68,45,27,42,51,27,41,39,50,44,28,68,46,60,37,48,49,50,12,37,37,10,31,30,12,53,25,46,47,54,74,44,19,82,78,36,55,85,38,39,35,36,26,36,31,41,17,12,82,52,47,59,67,59,49,22,51,43,49,63,48,79,133

Nearest PDB structures (foldseek):
  2gn1-assembly1_A  TM=9.422E-01  e=3.166E-29  Salmonella enterica subsp. enterica serovar Typhimurium
  8zkv-assembly1_D  TM=9.224E-01  e=2.213E-29  Escherichia coli K-12
  2zpu-assembly1_A  TM=9.376E-01  e=4.647E-28  Schizosaccharomyces pombe
  3iau-assembly1_A  TM=8.953E-01  e=2.410E-28  Solanum lycopersicum
  3iau-assembly2_B  TM=8.945E-01  e=1.445E-27  Solanum lycopersicum

Organism: Pseudomonas aeruginosa (strain ATCC 15692 / DSM 22644 / CIP 104116 / JCM 14847 / LMG 12228 / 1C / PRS 101 / PAO1) (NCBI:txid208964)

pLDDT: mean 96.6, std 4.46, range [50.12, 99.0]

Radius of gyration: 24.53 Å; Cα contacts (8 Å, |Δi|>4): 1528; chains: 2; bounding box: 52×68×58 Å